Protein AF-F2JGK6-F1 (afdb_monomer_lite)

Foldseek 3Di:
DDDPPPDFDWDWDWADFPPWWIWIWGFGPLQPLAPPVLQWHKFAFPDPVCGIDTHGQQFQAADWHQLLSLLLLLLQLLQQVLCVPPVDGDQSPLSSVQSPDPDHDLVSSVVSSPAEREDPAQEEFEAEFARRLQNRLSNQLRYDQSYKYAYWDLDDDPPFDFLAWAADPDDPGGTTGFAAPDNLVLQRALEYEYEDAEAALCVRVLRVCVRSCVRHVHQEYEYTHAYYAHDPVSVVVQVVSCVVSVHYYYYTHSIYTHIDDMGTDDDDPVFFDDADEDDFPDPPPDDDDPPQDWPADFDPDPDQKTFGTWDDDPQFIETEIEGADQQKDWDWDQDPVRDTDIDIFRRQSNRHMDGSVNVVVRLVSLLVQLLVVLVVDPDLQEEEEEEGRRRNSSSSSQSNNDHNYIYHYKHQGRTTAGPDPSHRFHHWYWYADQVGSVGIIIHTDLAAPNGQAYEYEDQADGDPSVVVSVRNVSSVRNNRYYYYYHHRDNPPDDDD

Radius of gyration: 23.1 Å; chains: 1; bounding box: 74×52×62 Å

Organism: Cellulosilyticum lentocellum (strain ATCC 49066 / DSM 5427 / NCIMB 11756 / RHM5) (NCBI:txid642492)

Sequence (496 aa):
MKMKTTQPCSKQVIFKALDCLEIHIDLQETSEAIPLNHLFEVGVRKNKKRIFLFVSKVLGKHLAVNPYMTRLGGTLLAEVYYKKQVGKVLQEDELLELFNKKELPKEACEKVLEVTYPLEQETLFIGFAETATGLGHSMFSAFDDKATFIHTTREPIISEVPTFTFQEEHSHATGHECYTKDPLFFKRFSHIVLVDDEITTGNTALNLIEALHEKSGAKAYSVVALLDWRNEEQKEKAKLLAGKLGVTIEFISVIQGTIAPIILKSLSEESMETKEMLKYPEIVEEENTNVLQEEVVVTKTPKSVQLISYYNGRYGRYETLKVGLDHMTEKVIKGGDQREQVVGYMSANGRFGLTANENKTFEKRLLQLGQVLSGYRTSTKTLCIGTEEFIYVPAMMACAMGEGVYYQSTTRSPIMTAKRPDYPLHTALAYKRPEDETVINYIYNIQEGNYEEAFWFIERDVRPEFKQMMAEVFSEKGIRKIYFVCCDGKLEEIYE

pLDDT: mean 84.38, std 16.73, range [25.7, 98.75]

Secondary structure (DSSP, 8-state):
---------PEEEEEEETTTEEEEEEE-GGGTTS-HHHHEEEEEBS-SSS-EEEEESSS-SSS-B-THHHHHHHHHHHHHHHHHHHS--SSHHHHHHHHH-SS--HHHHHHHHTPPBP-SS-EE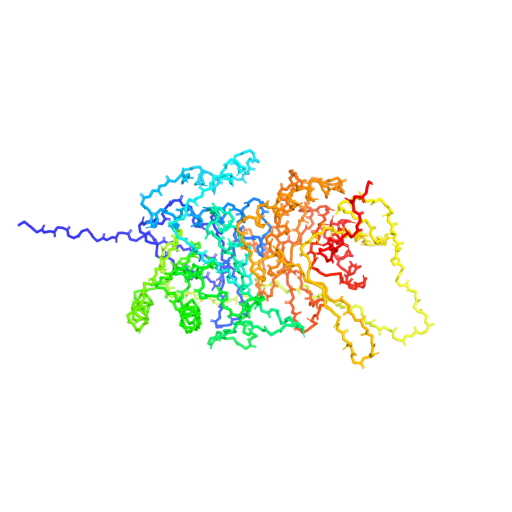EEEPTTTHHHHHHHHHHTB-TTEEEEE-BSS--TT---SEEE--TT-SSPPEEE--S-TTGGGG-SEEEEEEEEESSSHHHHHHHHHHHHHH--SEEEEEEEEE---HHHHHHHHHHHHHHTSEEEEEEEEEEEEPPPEEPPPPGGG-PPPEEPPPPP----S-------EE----S--SEEEEEEEE-SS-EEEEEEEE-S-EEEEEEE-TTS-EEEEEEETTSSTT-EEHHHHHHHHHHHHHHHHHHHTT---SSEEEEEETTB-HHHHHHHHTT-TTEEEEEEB---B---S-TTSS---EEEEEETTEEEEEEEEE---TTT-SEEEEEESS---HHHHHHHHHHHHHTT--EEEEEEEEE-------

Structure (mmCIF, N/CA/C/O backbone):
data_AF-F2JGK6-F1
#
_entry.id   AF-F2JGK6-F1
#
loop_
_atom_site.group_PDB
_atom_site.id
_atom_site.type_symbol
_atom_site.label_atom_id
_atom_site.label_alt_id
_atom_site.label_comp_id
_atom_site.label_asym_id
_atom_site.label_entity_id
_atom_site.label_seq_id
_atom_site.pdbx_PDB_ins_code
_atom_site.Cartn_x
_atom_site.Cartn_y
_atom_site.Cartn_z
_atom_site.occupancy
_atom_site.B_iso_or_equiv
_atom_site.auth_seq_id
_atom_site.auth_comp_id
_atom_site.auth_asym_id
_atom_site.auth_atom_id
_atom_site.pdbx_PDB_model_num
ATOM 1 N N . MET A 1 1 ? -33.078 -23.972 35.444 1.00 34.62 1 MET A N 1
ATOM 2 C CA . MET A 1 1 ? -32.706 -24.339 34.061 1.00 34.62 1 MET A CA 1
ATOM 3 C C . MET A 1 1 ? -31.320 -23.751 33.820 1.00 34.62 1 MET A C 1
ATOM 5 O O . MET A 1 1 ? -31.188 -22.537 33.855 1.00 34.62 1 MET A O 1
ATOM 9 N N . LYS A 1 2 ? -30.266 -24.581 33.795 1.00 25.92 2 LYS A N 1
ATOM 10 C CA . LYS A 1 2 ? -28.875 -24.106 33.692 1.00 25.92 2 LYS A CA 1
ATOM 11 C C . LYS A 1 2 ? -28.669 -23.453 32.323 1.00 25.92 2 LYS A C 1
ATOM 13 O O . LYS A 1 2 ? -28.923 -24.101 31.310 1.00 25.92 2 LYS A O 1
ATOM 18 N N . MET A 1 3 ? -28.220 -22.197 32.318 1.00 26.45 3 MET A N 1
ATOM 19 C CA . MET A 1 3 ? -27.689 -21.533 31.130 1.00 26.45 3 MET A CA 1
ATOM 20 C C . MET A 1 3 ? -26.548 -22.393 30.581 1.00 26.45 3 MET A C 1
ATOM 22 O O . MET A 1 3 ? -25.553 -22.617 31.269 1.00 26.45 3 MET A O 1
ATOM 26 N N . LYS A 1 4 ? -26.722 -22.925 29.370 1.00 25.70 4 LYS A N 1
ATOM 27 C CA . LYS A 1 4 ? -25.608 -23.444 28.581 1.00 25.70 4 LYS A CA 1
ATOM 28 C C . LYS A 1 4 ? -24.842 -22.224 28.084 1.00 25.70 4 LYS A C 1
ATOM 30 O O . LYS A 1 4 ? -25.248 -21.601 27.112 1.00 25.70 4 LYS A O 1
ATOM 35 N N . THR A 1 5 ? -23.775 -21.864 28.783 1.00 29.78 5 THR A N 1
ATOM 36 C CA . THR A 1 5 ? -22.690 -21.074 28.209 1.00 29.78 5 THR A CA 1
ATOM 37 C C . THR A 1 5 ? -22.108 -21.895 27.064 1.00 29.78 5 THR A C 1
ATOM 39 O O . THR A 1 5 ? -21.420 -22.890 27.283 1.00 29.78 5 THR A O 1
ATOM 42 N N . THR A 1 6 ? -22.465 -21.541 25.833 1.00 30.20 6 THR A N 1
ATOM 43 C CA . THR A 1 6 ? -21.766 -21.999 24.635 1.00 30.20 6 THR A CA 1
ATOM 44 C C . THR A 1 6 ? -20.357 -21.427 24.695 1.00 30.20 6 THR A C 1
ATOM 46 O O . THR A 1 6 ? -20.159 -20.218 24.623 1.00 30.20 6 THR A O 1
ATOM 49 N N . GLN A 1 7 ? -19.391 -22.303 24.937 1.00 33.09 7 GLN A N 1
ATOM 50 C CA . GLN A 1 7 ? -17.970 -22.008 24.839 1.00 33.09 7 GLN A CA 1
ATOM 51 C C . GLN A 1 7 ? -17.682 -21.683 23.358 1.00 33.09 7 GLN A C 1
ATOM 53 O O . GLN A 1 7 ? -18.049 -22.510 22.520 1.00 33.09 7 GLN A O 1
ATOM 58 N N . PRO A 1 8 ? -17.120 -20.511 23.010 1.00 38.66 8 PRO A N 1
ATOM 59 C CA . PRO A 1 8 ? -16.835 -20.189 21.615 1.00 38.66 8 PRO A CA 1
ATOM 60 C C . PRO A 1 8 ? -15.765 -21.153 21.093 1.00 38.66 8 PRO A C 1
ATOM 62 O O . PRO A 1 8 ? -14.761 -21.406 21.766 1.00 38.66 8 PRO A O 1
ATOM 65 N N . CYS A 1 9 ? -16.012 -21.757 19.936 1.00 42.03 9 CYS A N 1
ATOM 66 C CA . CYS A 1 9 ? -15.130 -22.756 19.344 1.00 42.03 9 CYS A CA 1
ATOM 67 C C . CYS A 1 9 ? -14.141 -22.029 18.425 1.00 42.03 9 CYS A C 1
ATOM 69 O O . CYS A 1 9 ? -14.433 -21.767 17.264 1.00 42.03 9 CYS A O 1
ATOM 71 N N . SER A 1 10 ? -12.973 -21.661 18.955 1.00 59.22 10 SER A N 1
ATOM 72 C CA . SER A 1 10 ? -11.886 -21.068 18.168 1.00 59.22 10 SER A CA 1
ATOM 73 C C . SER A 1 10 ? -11.360 -22.064 17.130 1.00 59.22 10 SER A C 1
ATOM 75 O O . SER A 1 10 ? -11.010 -23.197 17.478 1.00 59.22 10 SER A O 1
ATOM 77 N N . LYS A 1 11 ? -11.248 -21.642 15.867 1.00 78.94 11 LYS A N 1
ATOM 78 C CA . LYS A 1 11 ? -10.609 -22.434 14.807 1.00 78.94 11 LYS A CA 1
ATOM 79 C C . LYS A 1 11 ? -9.111 -22.156 14.801 1.00 78.94 11 LYS A C 1
ATOM 81 O O . LYS A 1 11 ? -8.693 -21.029 14.550 1.00 78.94 11 LYS A O 1
ATOM 86 N N . GLN A 1 12 ? -8.308 -23.182 15.055 1.00 85.12 12 GLN A N 1
ATOM 87 C CA . GLN A 1 12 ? -6.854 -23.069 15.000 1.00 85.12 12 GLN A CA 1
ATOM 88 C C . GLN A 1 12 ? -6.345 -23.287 13.570 1.00 85.12 12 GLN A C 1
ATOM 90 O O . GLN A 1 12 ? -6.691 -24.273 12.916 1.00 85.12 12 GLN A O 1
ATOM 95 N N . VAL A 1 13 ? -5.499 -22.376 13.093 1.00 87.56 13 VAL A N 1
ATOM 96 C CA . VAL A 1 13 ? -4.784 -22.457 11.815 1.00 87.56 13 VAL A CA 1
ATOM 97 C C . VAL A 1 13 ? -3.289 -22.536 12.093 1.00 87.56 13 VAL A C 1
ATOM 99 O O . VAL A 1 13 ? -2.760 -21.782 12.906 1.00 87.56 13 VAL A O 1
ATOM 102 N N . ILE A 1 14 ? -2.597 -23.449 11.413 1.00 88.12 14 ILE A N 1
ATOM 103 C CA . ILE A 1 14 ? -1.160 -23.665 11.590 1.00 88.12 14 ILE A CA 1
ATOM 104 C C . ILE A 1 14 ? -0.441 -23.282 10.301 1.00 88.12 14 ILE A C 1
ATOM 106 O O . ILE A 1 14 ? -0.678 -23.888 9.256 1.00 88.12 14 ILE A O 1
ATOM 110 N N . PHE A 1 15 ? 0.477 -22.323 10.392 1.00 87.69 15 PHE A N 1
ATOM 111 C CA . PHE A 1 15 ? 1.424 -22.014 9.326 1.00 87.69 15 PHE A CA 1
ATOM 112 C C . PHE A 1 15 ? 2.763 -22.664 9.618 1.00 87.69 15 PHE A C 1
ATOM 114 O O . PHE A 1 15 ? 3.299 -22.556 10.721 1.00 87.69 15 PHE A O 1
ATOM 121 N N . LYS A 1 16 ? 3.324 -23.303 8.599 1.00 87.06 16 LYS A N 1
ATOM 122 C CA . LYS A 1 16 ? 4.693 -23.808 8.611 1.00 87.06 16 LYS A CA 1
ATOM 123 C C . LYS A 1 16 ? 5.469 -23.035 7.565 1.00 87.06 16 LYS A C 1
ATOM 125 O O . LYS A 1 16 ? 4.999 -22.890 6.443 1.00 87.06 16 LYS A O 1
ATOM 130 N N . ALA A 1 17 ? 6.628 -22.525 7.946 1.00 84.81 17 ALA A N 1
ATOM 131 C CA . ALA A 1 17 ? 7.507 -21.814 7.038 1.00 84.81 17 ALA A CA 1
ATOM 132 C C . ALA A 1 17 ? 8.906 -22.391 7.185 1.00 84.81 17 ALA A C 1
ATOM 134 O O . ALA A 1 17 ? 9.527 -22.296 8.248 1.00 84.81 17 ALA A O 1
ATOM 135 N N . LEU A 1 18 ? 9.381 -23.008 6.101 1.00 82.94 18 LEU A N 1
ATOM 136 C CA . LEU A 1 18 ? 10.575 -23.851 6.128 1.00 82.94 18 LEU A CA 1
ATOM 137 C C . LEU A 1 18 ? 10.433 -24.972 7.182 1.00 82.94 18 LEU A C 1
ATOM 139 O O . LEU A 1 18 ? 9.367 -25.190 7.761 1.00 82.94 18 LEU A O 1
ATOM 143 N N . ASP A 1 19 ? 11.516 -25.694 7.459 1.00 81.69 19 ASP A N 1
ATOM 144 C CA . ASP A 1 19 ? 11.499 -26.775 8.456 1.00 81.69 19 ASP A CA 1
ATOM 145 C C . ASP A 1 19 ? 11.713 -26.258 9.896 1.00 81.69 19 ASP A C 1
ATOM 147 O O . ASP A 1 19 ? 11.764 -27.036 10.851 1.00 81.69 19 ASP A O 1
ATOM 151 N N . CYS A 1 20 ? 11.820 -24.935 10.072 1.00 81.06 20 CYS A N 1
ATOM 152 C CA . CYS A 1 20 ? 12.254 -24.304 11.317 1.00 81.06 20 CYS A CA 1
ATOM 153 C C . CYS A 1 20 ? 11.190 -23.497 12.062 1.00 81.06 20 CYS A C 1
ATOM 155 O O . CYS A 1 20 ? 11.401 -23.197 13.236 1.00 81.06 20 CYS A O 1
ATOM 157 N N . LEU A 1 21 ? 10.098 -23.097 11.406 1.00 87.12 21 LEU A N 1
ATOM 158 C CA . LEU A 1 21 ? 9.116 -22.180 11.978 1.00 87.12 21 LEU A CA 1
ATOM 159 C C . LEU A 1 21 ? 7.707 -22.754 11.865 1.00 87.12 21 LEU A C 1
ATOM 161 O O . LEU A 1 21 ? 7.243 -23.096 10.779 1.00 87.12 21 LEU A O 1
ATOM 165 N N . GLU A 1 22 ? 7.016 -22.802 12.998 1.00 89.94 22 GLU A N 1
ATOM 166 C CA . GLU A 1 22 ? 5.612 -23.177 13.076 1.00 89.94 22 GLU A CA 1
ATOM 167 C C . GLU A 1 22 ? 4.860 -22.142 13.927 1.00 89.94 22 GLU A C 1
ATOM 169 O O . GLU A 1 22 ? 5.243 -21.852 15.064 1.00 89.94 22 GLU A O 1
ATOM 174 N N . ILE A 1 23 ? 3.818 -21.546 13.341 1.00 89.62 23 ILE A N 1
ATOM 175 C CA . ILE A 1 23 ? 2.986 -20.501 13.947 1.00 89.62 23 ILE A CA 1
ATOM 176 C C . ILE A 1 23 ? 1.565 -21.027 14.060 1.00 89.62 23 ILE A C 1
ATOM 178 O O . ILE A 1 23 ? 0.981 -21.473 13.073 1.00 89.62 23 ILE A O 1
ATOM 182 N N . HIS A 1 24 ? 1.016 -20.952 15.265 1.00 90.69 24 HIS A N 1
ATOM 183 C CA . HIS A 1 24 ? -0.350 -21.355 15.570 1.00 90.69 24 HIS A CA 1
ATOM 184 C C . HIS A 1 24 ? -1.180 -20.092 15.773 1.00 90.69 24 HIS A C 1
ATOM 186 O O . HIS A 1 24 ? -0.811 -19.228 16.570 1.00 90.69 24 HIS A O 1
ATOM 192 N N . ILE A 1 25 ? -2.266 -19.970 15.019 1.00 89.94 25 ILE A N 1
ATOM 193 C CA . ILE A 1 25 ? -3.176 -18.828 15.054 1.00 89.94 25 ILE A CA 1
ATOM 194 C C . ILE A 1 25 ? -4.550 -19.336 15.456 1.00 89.94 25 ILE A C 1
ATOM 196 O O . ILE A 1 25 ? -5.161 -20.119 14.730 1.00 89.94 25 ILE A O 1
ATOM 200 N N . ASP A 1 26 ? -5.044 -18.861 16.590 1.00 90.31 26 ASP A N 1
ATOM 201 C CA . ASP A 1 26 ? -6.400 -19.139 17.044 1.00 90.31 26 ASP A CA 1
ATOM 202 C C . ASP A 1 26 ? -7.316 -18.025 16.526 1.00 90.31 26 ASP A C 1
ATOM 204 O O . ASP A 1 26 ? -7.243 -16.880 16.978 1.00 90.31 26 ASP A O 1
ATOM 208 N N . LEU A 1 27 ? -8.141 -18.341 15.526 1.00 89.12 27 LEU A N 1
ATOM 209 C CA . LEU A 1 27 ? -9.053 -17.385 14.903 1.00 89.12 27 LEU A CA 1
ATOM 210 C C . LEU A 1 27 ? -10.311 -17.175 15.749 1.00 89.12 27 LEU A C 1
ATOM 212 O O . LEU A 1 27 ? -10.853 -18.115 16.339 1.00 89.12 27 LEU A O 1
ATOM 216 N N . GLN A 1 28 ? -10.805 -15.937 15.750 1.00 84.88 28 GLN A N 1
ATOM 217 C CA . GLN A 1 28 ? -12.124 -15.602 16.285 1.00 84.88 28 GLN A CA 1
ATOM 218 C C . GLN A 1 28 ? -13.233 -16.019 15.305 1.00 84.88 28 GLN A C 1
ATOM 220 O O . GLN A 1 28 ? -13.030 -16.012 14.093 1.00 84.88 28 GLN A O 1
ATOM 225 N N . GLU A 1 29 ? -14.418 -16.363 15.824 1.00 62.53 29 GLU A N 1
ATOM 226 C CA . GLU A 1 29 ? -15.550 -16.892 15.033 1.00 62.53 29 GLU A CA 1
ATOM 227 C C . GLU A 1 29 ? -16.014 -15.947 13.907 1.00 62.53 29 GLU A C 1
ATOM 229 O O . GLU A 1 29 ? -16.566 -16.394 12.908 1.00 62.53 29 GLU A O 1
ATOM 234 N N . THR A 1 30 ? -15.753 -14.644 14.024 1.00 61.19 30 THR A N 1
ATOM 235 C CA . THR A 1 30 ? -16.115 -13.629 13.023 1.00 61.19 30 THR A CA 1
ATOM 236 C C . THR A 1 30 ? -15.192 -13.592 11.796 1.00 61.19 30 THR A C 1
ATOM 238 O O . THR A 1 30 ? -15.451 -12.820 10.879 1.00 61.19 30 THR A O 1
ATOM 241 N N . SER A 1 31 ? -14.124 -14.398 11.760 1.00 61.94 31 SER A N 1
ATOM 242 C CA . SER A 1 31 ? -13.012 -14.272 10.800 1.00 61.94 31 SER A CA 1
ATOM 243 C C . SER A 1 31 ? -13.113 -15.140 9.530 1.00 61.94 31 SER A C 1
ATOM 245 O O . SER A 1 31 ? -12.146 -15.216 8.776 1.00 61.94 31 SER A O 1
ATOM 247 N N . GLU A 1 32 ? -14.228 -15.832 9.267 1.00 59.59 32 GLU A N 1
ATOM 248 C CA . GLU A 1 32 ? -14.294 -16.860 8.203 1.00 59.59 32 GLU A CA 1
ATOM 249 C C . GLU A 1 32 ? -14.659 -16.364 6.788 1.00 59.59 32 GLU A C 1
ATOM 251 O O . GLU A 1 32 ? -14.797 -17.181 5.880 1.00 59.59 32 GLU A O 1
ATOM 256 N N . ALA A 1 33 ? -14.782 -15.055 6.548 1.00 71.69 33 ALA A N 1
ATOM 257 C CA . ALA A 1 33 ? -15.228 -14.549 5.244 1.00 71.69 33 ALA A CA 1
ATOM 258 C C . ALA A 1 33 ? -14.176 -14.708 4.119 1.00 71.69 33 ALA A C 1
ATOM 260 O O . ALA A 1 33 ? -14.532 -14.949 2.965 1.00 71.69 33 ALA A O 1
ATOM 261 N N . ILE A 1 34 ? -12.879 -14.622 4.448 1.00 83.12 34 ILE A N 1
ATOM 262 C CA . ILE A 1 34 ? -11.764 -14.761 3.495 1.00 83.12 34 ILE A CA 1
ATOM 263 C C . ILE A 1 34 ? -10.755 -15.777 4.044 1.00 83.12 34 ILE A C 1
ATOM 265 O O . ILE A 1 34 ? -10.281 -15.608 5.172 1.00 83.12 34 ILE A O 1
ATOM 269 N N . PRO A 1 35 ? -10.373 -16.815 3.275 1.00 85.69 35 PRO A N 1
ATOM 270 C CA . PRO A 1 35 ? -9.310 -17.723 3.679 1.00 85.69 35 PRO A CA 1
ATOM 271 C C . PRO A 1 35 ? -8.013 -16.969 3.969 1.00 85.69 35 PRO A C 1
ATOM 273 O O . PRO A 1 35 ? -7.541 -16.156 3.178 1.00 85.69 35 PRO A O 1
ATOM 276 N N . LEU A 1 36 ? -7.397 -17.271 5.107 1.00 87.75 36 LEU A N 1
ATOM 277 C CA . LEU A 1 36 ? -6.232 -16.544 5.605 1.00 87.75 36 LEU A CA 1
ATOM 278 C C . LEU A 1 36 ? -5.052 -16.529 4.615 1.00 87.75 36 LEU A C 1
ATOM 280 O O . LEU A 1 36 ? -4.388 -15.511 4.419 1.00 87.75 36 LEU A O 1
ATOM 284 N N . ASN A 1 37 ? -4.861 -17.652 3.921 1.00 87.25 37 ASN A N 1
ATOM 285 C CA . ASN A 1 37 ? -3.851 -17.839 2.884 1.00 87.25 37 ASN A CA 1
ATOM 286 C C . ASN A 1 37 ? -4.129 -17.051 1.589 1.00 87.25 37 ASN A C 1
ATOM 288 O O . ASN A 1 37 ? -3.274 -17.040 0.704 1.00 87.25 37 ASN A O 1
ATOM 292 N N . HIS A 1 38 ? -5.294 -16.413 1.438 1.00 89.69 38 HIS A N 1
ATOM 293 C CA . HIS A 1 38 ? -5.561 -15.471 0.345 1.00 89.69 38 HIS A CA 1
ATOM 294 C C . HIS A 1 38 ? -5.035 -14.068 0.671 1.00 89.69 38 HIS A C 1
ATOM 296 O O . HIS A 1 38 ? -4.681 -13.328 -0.242 1.00 89.69 38 HIS A O 1
ATOM 302 N N . LEU A 1 39 ? -4.926 -13.710 1.956 1.00 90.94 39 LEU A N 1
ATOM 303 C CA . LEU A 1 39 ? -4.412 -12.405 2.382 1.00 90.94 39 LEU A CA 1
ATOM 304 C C . LEU A 1 39 ? -2.899 -12.418 2.608 1.00 90.94 39 LEU A C 1
ATOM 306 O O . LEU A 1 39 ? -2.227 -11.424 2.318 1.00 90.94 39 LEU A O 1
ATOM 310 N N . PHE A 1 40 ? -2.344 -13.528 3.102 1.00 92.19 40 PHE A N 1
ATOM 311 C CA . PHE A 1 40 ? -0.914 -13.620 3.385 1.00 92.19 40 PHE A CA 1
ATOM 312 C C . PHE A 1 40 ? -0.341 -15.035 3.323 1.00 92.19 40 PHE A C 1
ATOM 314 O O . PHE A 1 40 ? -1.051 -16.034 3.340 1.00 92.19 40 PHE A O 1
ATOM 321 N N . GLU A 1 41 ? 0.986 -15.086 3.318 1.00 92.50 41 GLU A N 1
ATOM 322 C CA . GLU A 1 41 ? 1.810 -16.253 3.639 1.00 92.50 41 GLU A CA 1
ATOM 323 C C . GLU A 1 41 ? 2.752 -15.916 4.802 1.00 92.50 41 GLU A C 1
ATOM 325 O O . GLU A 1 41 ? 2.798 -14.774 5.263 1.00 92.50 41 GLU A O 1
ATOM 330 N N . VAL A 1 42 ? 3.536 -16.881 5.283 1.00 92.06 42 VAL A N 1
ATOM 331 C CA . VAL A 1 42 ? 4.531 -16.648 6.344 1.00 92.06 42 VAL A CA 1
ATOM 332 C C . VAL A 1 42 ? 5.947 -16.715 5.778 1.00 92.06 42 VAL A C 1
ATOM 334 O O . VAL A 1 42 ? 6.319 -17.666 5.095 1.00 92.06 42 VAL A O 1
ATOM 337 N N . GLY A 1 43 ? 6.753 -15.700 6.092 1.00 90.50 43 GLY A N 1
ATOM 338 C CA . GLY A 1 43 ? 8.170 -15.622 5.735 1.00 90.50 43 GLY A CA 1
ATOM 339 C C . GLY A 1 43 ? 9.071 -15.637 6.968 1.00 90.50 43 GLY A C 1
ATOM 340 O O . GLY A 1 43 ? 8.713 -15.094 8.015 1.00 90.50 43 GLY A O 1
ATOM 341 N N . VAL A 1 44 ? 10.267 -16.215 6.841 1.00 88.31 44 VAL A N 1
ATOM 342 C CA . VAL A 1 44 ? 11.268 -16.272 7.920 1.00 88.31 44 VAL A CA 1
ATOM 343 C C . VAL A 1 44 ? 12.267 -15.123 7.772 1.00 88.31 44 VAL A C 1
ATOM 345 O O . VAL A 1 44 ? 12.850 -14.914 6.709 1.00 88.31 44 VAL A O 1
ATOM 348 N N . ARG A 1 45 ? 12.491 -14.359 8.844 1.00 83.62 45 ARG A N 1
ATOM 349 C CA . ARG A 1 45 ? 13.480 -13.271 8.888 1.00 83.62 45 ARG A CA 1
ATOM 350 C C . ARG A 1 45 ? 14.820 -13.782 9.389 1.00 83.62 45 ARG A C 1
ATOM 352 O O . ARG A 1 45 ? 14.895 -14.564 10.334 1.00 83.62 45 ARG A O 1
ATOM 359 N N . LYS A 1 46 ? 15.902 -13.183 8.888 1.00 73.12 46 LYS A N 1
ATOM 360 C CA . LYS A 1 46 ? 17.246 -13.354 9.464 1.00 73.12 46 LYS A CA 1
ATOM 361 C C . LYS A 1 46 ? 17.437 -12.469 10.709 1.00 73.12 46 LYS A C 1
ATOM 363 O O . LYS A 1 46 ? 18.347 -11.649 10.773 1.00 73.12 46 LYS A O 1
ATOM 368 N N . ASN A 1 47 ? 16.540 -12.587 11.690 1.00 73.19 47 ASN A N 1
ATOM 369 C CA . ASN A 1 47 ? 16.574 -11.821 12.937 1.00 73.19 47 ASN A CA 1
ATOM 370 C C . ASN A 1 47 ? 16.060 -12.674 14.106 1.00 73.19 47 ASN A C 1
ATOM 372 O O . ASN A 1 47 ? 14.905 -13.086 14.119 1.00 73.19 47 ASN A O 1
ATOM 376 N N . LYS A 1 48 ? 16.900 -12.890 15.126 1.00 66.94 48 LYS A N 1
ATOM 377 C CA . LYS A 1 48 ? 16.553 -13.739 16.280 1.00 66.94 48 LYS A CA 1
ATOM 378 C C . LYS A 1 48 ? 15.434 -13.169 17.167 1.00 66.94 48 LYS A C 1
ATOM 380 O O . LYS A 1 48 ? 14.789 -13.935 17.866 1.00 66.94 48 LYS A O 1
ATOM 385 N N . LYS A 1 49 ? 15.209 -11.847 17.163 1.00 70.25 49 LYS A N 1
ATOM 386 C CA . LYS A 1 49 ? 14.168 -11.174 17.968 1.00 70.25 49 LYS A CA 1
ATOM 387 C C . LYS A 1 49 ? 12.822 -11.076 17.246 1.00 70.25 49 LYS A C 1
ATOM 389 O O . LYS A 1 49 ? 11.786 -11.059 17.895 1.00 70.25 49 LYS A O 1
ATOM 394 N N . ARG A 1 50 ? 12.833 -10.988 15.913 1.00 76.19 50 ARG A N 1
ATOM 395 C CA . ARG A 1 50 ? 11.633 -10.974 15.061 1.00 76.19 50 ARG A CA 1
ATOM 396 C C . ARG A 1 50 ? 11.833 -12.002 13.956 1.00 76.19 50 ARG A C 1
ATOM 398 O O . ARG A 1 50 ? 12.273 -11.632 12.875 1.00 76.19 50 ARG A O 1
ATOM 405 N N . ILE A 1 51 ? 11.594 -13.276 14.263 1.00 82.94 51 ILE A N 1
ATOM 406 C CA . ILE A 1 51 ? 11.966 -14.414 13.403 1.00 82.94 51 ILE A CA 1
ATOM 407 C C . ILE A 1 51 ? 11.037 -14.633 12.207 1.00 82.94 51 ILE A C 1
ATOM 409 O O . ILE A 1 51 ? 11.409 -15.319 11.261 1.00 82.94 51 ILE A O 1
ATOM 413 N N . PHE A 1 52 ? 9.856 -14.022 12.205 1.00 88.81 52 PHE A N 1
ATOM 414 C CA . PHE A 1 52 ? 8.883 -14.173 11.130 1.00 88.81 52 PHE A CA 1
ATOM 415 C C . PHE A 1 52 ? 8.275 -12.834 10.716 1.00 88.81 52 PHE A C 1
ATOM 417 O O . PHE A 1 52 ? 8.460 -11.812 11.386 1.00 88.81 52 PHE A O 1
ATOM 424 N N . LEU A 1 53 ? 7.575 -12.856 9.588 1.00 90.75 53 LEU A N 1
ATOM 425 C CA . LEU A 1 53 ? 6.603 -11.846 9.186 1.00 90.75 53 LEU A CA 1
ATOM 426 C C . LEU A 1 53 ? 5.490 -12.476 8.352 1.00 90.75 53 LEU A C 1
ATOM 428 O O . LEU A 1 53 ? 5.675 -13.563 7.796 1.00 90.75 53 LEU A O 1
ATOM 432 N N . PHE A 1 54 ? 4.400 -11.736 8.179 1.00 92.19 54 PHE A N 1
ATOM 433 C CA . PHE A 1 54 ? 3.408 -12.040 7.159 1.00 92.19 54 PHE A CA 1
ATOM 434 C C . PHE A 1 54 ? 3.798 -11.425 5.813 1.00 92.19 54 PHE A C 1
ATOM 436 O O . PHE A 1 54 ? 4.064 -10.231 5.679 1.00 92.19 54 PHE A O 1
ATOM 443 N N . VAL A 1 55 ? 3.861 -12.273 4.796 1.00 94.19 55 VAL A N 1
ATOM 444 C CA . VAL A 1 55 ? 4.108 -11.908 3.407 1.00 94.19 55 VAL A CA 1
ATOM 445 C C . VAL A 1 55 ? 2.748 -11.639 2.768 1.00 94.19 55 VAL A C 1
ATOM 447 O O . VAL A 1 55 ? 2.049 -12.570 2.378 1.00 94.19 55 VAL A O 1
ATOM 450 N N . SER A 1 56 ? 2.348 -10.368 2.709 1.00 94.38 56 SER A N 1
ATOM 451 C CA . SER A 1 56 ? 1.053 -9.973 2.142 1.00 94.38 56 SER A CA 1
ATOM 452 C C . SER A 1 56 ? 0.913 -10.370 0.666 1.00 94.38 56 SER A C 1
ATOM 454 O O . SER A 1 56 ? 1.802 -10.098 -0.144 1.00 94.38 56 SER A O 1
ATOM 456 N N . LYS A 1 57 ? -0.244 -10.946 0.325 1.00 94.25 57 LYS A N 1
ATOM 457 C CA . LYS A 1 57 ? -0.726 -11.211 -1.042 1.00 94.25 57 LYS A CA 1
ATOM 458 C C . LYS A 1 57 ? -1.639 -10.104 -1.581 1.00 94.25 57 LYS A C 1
ATOM 460 O O . LYS A 1 57 ? -2.193 -10.234 -2.666 1.00 94.25 57 LYS A O 1
ATOM 465 N N . VAL A 1 58 ? -1.796 -9.021 -0.824 1.00 94.75 58 VAL A N 1
ATOM 466 C CA . VAL A 1 58 ? -2.681 -7.899 -1.161 1.00 94.75 58 VAL A CA 1
ATOM 467 C C . VAL A 1 58 ? -1.878 -6.691 -1.626 1.00 94.75 58 VAL A C 1
ATOM 469 O O . VAL A 1 58 ? -2.209 -6.074 -2.627 1.00 94.75 58 VAL A O 1
ATOM 472 N N . LEU A 1 59 ? -0.799 -6.365 -0.914 1.00 92.81 59 LEU A N 1
ATOM 473 C CA . LEU A 1 59 ? -0.151 -5.052 -1.016 1.00 92.81 59 LEU A CA 1
ATOM 474 C C . LEU A 1 59 ? 0.861 -4.910 -2.146 1.00 92.81 59 LEU A C 1
ATOM 476 O O . LEU A 1 59 ? 1.273 -3.798 -2.464 1.00 92.81 59 LEU A O 1
ATOM 480 N N . GLY A 1 60 ? 1.348 -6.029 -2.676 1.00 92.50 60 GLY A N 1
ATOM 481 C CA . GLY A 1 60 ? 2.476 -6.015 -3.598 1.00 92.50 60 GLY A CA 1
ATOM 482 C C . GLY A 1 60 ? 3.830 -5.753 -2.929 1.00 92.50 60 GLY A C 1
ATOM 483 O O . GLY A 1 60 ? 4.797 -5.495 -3.614 1.00 92.50 60 GLY A O 1
ATOM 484 N N . LYS A 1 61 ? 3.983 -5.790 -1.600 1.00 91.81 61 LYS A N 1
ATOM 485 C CA . LYS A 1 61 ? 5.270 -5.404 -0.973 1.00 91.81 61 LYS A CA 1
ATOM 486 C C . LYS A 1 61 ? 6.422 -6.398 -1.193 1.00 91.81 61 LYS A C 1
ATOM 488 O O . LYS A 1 61 ? 7.579 -6.014 -1.301 1.00 91.81 61 LYS A O 1
ATOM 493 N N . HIS A 1 62 ? 6.120 -7.690 -1.128 1.00 93.19 62 HIS A N 1
ATOM 494 C CA . HIS A 1 62 ? 7.123 -8.764 -1.185 1.00 93.19 62 HIS A CA 1
ATOM 495 C C . HIS A 1 62 ? 6.872 -9.730 -2.340 1.00 93.19 62 HIS A C 1
ATOM 497 O O . HIS A 1 62 ? 7.783 -10.428 -2.769 1.00 93.19 62 HIS A O 1
ATOM 503 N N . LEU A 1 63 ? 5.620 -9.810 -2.783 1.00 94.88 63 LEU A N 1
ATOM 504 C CA . LEU A 1 63 ? 5.161 -10.666 -3.857 1.00 94.88 63 LEU A CA 1
ATOM 505 C C . LEU A 1 63 ? 4.535 -9.783 -4.917 1.00 94.88 63 LEU A C 1
ATOM 507 O O . LEU A 1 63 ? 3.817 -8.842 -4.583 1.00 94.88 63 LEU A O 1
ATOM 511 N N . ALA A 1 64 ? 4.753 -10.145 -6.170 1.00 96.00 64 ALA A N 1
ATOM 512 C CA . ALA A 1 64 ? 4.014 -9.585 -7.276 1.00 96.00 64 ALA A CA 1
ATOM 513 C C . ALA A 1 64 ? 2.548 -10.022 -7.192 1.00 96.00 64 ALA A C 1
ATOM 515 O O . ALA A 1 64 ? 2.243 -11.212 -7.088 1.00 96.00 64 ALA A O 1
ATOM 516 N N . VAL A 1 65 ? 1.647 -9.047 -7.218 1.00 95.56 65 VAL A N 1
ATOM 517 C CA . VAL A 1 65 ? 0.196 -9.242 -7.148 1.00 95.56 65 VAL A CA 1
ATOM 518 C C . VAL A 1 65 ? -0.462 -8.660 -8.390 1.00 95.56 65 VAL A C 1
ATOM 520 O O . VAL A 1 65 ? 0.142 -7.868 -9.114 1.00 95.56 65 VAL A O 1
ATOM 523 N N . ASN A 1 66 ? -1.715 -9.030 -8.647 1.00 96.25 66 ASN A N 1
ATOM 524 C CA . ASN A 1 66 ? -2.510 -8.294 -9.622 1.00 96.25 66 ASN A CA 1
ATOM 525 C C . ASN A 1 66 ? -2.650 -6.825 -9.145 1.00 96.25 66 ASN A C 1
ATOM 527 O O . ASN A 1 66 ? -2.973 -6.624 -7.972 1.00 96.25 66 ASN A O 1
ATOM 531 N N . PRO A 1 67 ? -2.434 -5.808 -10.002 1.00 95.81 67 PRO A N 1
ATOM 532 C CA . PRO A 1 67 ? -2.464 -4.395 -9.611 1.00 95.81 67 PRO A CA 1
ATOM 533 C C . PRO A 1 67 ? -3.743 -3.943 -8.891 1.00 95.81 67 PRO A C 1
ATOM 535 O O . PRO A 1 67 ? -3.684 -3.054 -8.041 1.00 95.81 67 PRO A O 1
ATOM 538 N N . TYR A 1 68 ? -4.887 -4.577 -9.171 1.00 96.75 68 TYR A N 1
ATOM 539 C CA . TYR A 1 68 ? -6.151 -4.272 -8.498 1.00 96.75 68 TYR A CA 1
ATOM 540 C C . TYR A 1 68 ? -6.166 -4.701 -7.021 1.00 96.75 68 TYR A C 1
ATOM 542 O O . TYR A 1 68 ? -6.946 -4.148 -6.251 1.00 96.75 68 TYR A O 1
ATOM 550 N N . MET A 1 69 ? -5.308 -5.634 -6.587 1.00 95.69 69 MET A N 1
ATOM 551 C CA . MET A 1 69 ? -5.344 -6.193 -5.227 1.00 95.69 69 MET A CA 1
ATOM 552 C C . MET A 1 69 ? -5.125 -5.153 -4.132 1.00 95.69 69 MET A C 1
ATOM 554 O O . MET A 1 69 ? -5.857 -5.167 -3.144 1.00 95.69 69 MET A O 1
ATOM 558 N N . THR A 1 70 ? -4.187 -4.216 -4.304 1.00 93.56 70 THR A N 1
ATOM 559 C CA . THR A 1 70 ? -3.984 -3.136 -3.323 1.00 93.56 70 THR A CA 1
ATOM 560 C C . THR A 1 70 ? -5.248 -2.289 -3.189 1.00 93.56 70 THR A C 1
ATOM 562 O O . THR A 1 70 ? -5.619 -1.917 -2.075 1.00 93.56 70 THR A O 1
ATOM 565 N N . ARG A 1 71 ? -5.943 -2.049 -4.315 1.00 95.81 71 ARG A N 1
ATOM 566 C CA . ARG A 1 71 ? -7.187 -1.275 -4.341 1.00 95.81 71 ARG A CA 1
ATOM 567 C C . ARG A 1 71 ? -8.339 -1.997 -3.648 1.00 95.81 71 ARG A C 1
ATOM 569 O O . ARG A 1 71 ? -8.989 -1.450 -2.764 1.00 95.81 71 ARG A O 1
ATOM 576 N N . LEU A 1 72 ? -8.533 -3.264 -4.005 1.00 97.38 72 LEU A N 1
ATOM 577 C CA . LEU A 1 72 ? -9.533 -4.134 -3.387 1.00 97.38 72 LEU A CA 1
ATOM 578 C C . LEU A 1 72 ? -9.274 -4.315 -1.886 1.00 97.38 72 LEU A C 1
ATOM 580 O O . LEU A 1 72 ? -10.219 -4.340 -1.106 1.00 97.38 72 LEU A O 1
ATOM 584 N N . GLY A 1 73 ? -8.006 -4.383 -1.468 1.00 96.44 73 GLY A N 1
ATOM 585 C CA . GLY A 1 73 ? -7.606 -4.398 -0.061 1.00 96.44 73 GLY A CA 1
ATOM 586 C C . GLY A 1 73 ? -8.065 -3.157 0.697 1.00 96.44 73 GLY A C 1
ATOM 587 O O . GLY A 1 73 ? -8.652 -3.283 1.769 1.00 96.44 73 GLY A O 1
ATOM 588 N N . GLY A 1 74 ? -7.855 -1.967 0.131 1.00 97.62 74 GLY A N 1
ATOM 589 C CA . GLY A 1 74 ? -8.349 -0.725 0.725 1.00 97.62 74 GLY A CA 1
ATOM 590 C C . GLY A 1 74 ? -9.877 -0.661 0.775 1.00 97.62 74 GLY A C 1
ATOM 591 O O . GLY A 1 74 ? -10.436 -0.322 1.815 1.00 97.62 74 GLY A O 1
ATOM 592 N N . THR A 1 75 ? -10.564 -1.055 -0.301 1.00 98.12 75 THR A N 1
ATOM 593 C CA . THR A 1 75 ? -12.038 -1.102 -0.345 1.00 98.12 75 THR A CA 1
ATOM 594 C C . THR A 1 75 ? -12.621 -2.114 0.642 1.00 98.12 75 THR A C 1
ATOM 596 O O . THR A 1 75 ? -13.652 -1.842 1.250 1.00 98.12 75 THR A O 1
ATOM 599 N N . LEU A 1 76 ? -11.944 -3.243 0.866 1.00 97.12 76 LEU A N 1
ATOM 600 C CA . LEU A 1 76 ? -12.309 -4.212 1.897 1.00 97.12 76 LEU A CA 1
ATOM 601 C C . LEU A 1 76 ? -12.185 -3.613 3.305 1.00 97.12 76 LEU A C 1
ATOM 603 O O . LEU A 1 76 ? -13.081 -3.793 4.129 1.00 97.12 76 LEU A O 1
ATOM 607 N N . LEU A 1 77 ? -11.115 -2.861 3.584 1.00 97.81 77 LEU A N 1
ATOM 608 C CA . LEU A 1 77 ? -11.005 -2.130 4.850 1.00 97.81 77 LEU A CA 1
ATOM 609 C C . LEU A 1 77 ? -12.101 -1.071 4.995 1.00 97.81 77 LEU A C 1
ATOM 611 O O . LEU A 1 77 ? -12.640 -0.910 6.091 1.00 97.81 77 LEU A O 1
ATOM 615 N N . ALA A 1 78 ? -12.451 -0.380 3.907 1.00 98.44 78 ALA A N 1
ATOM 616 C CA . ALA A 1 78 ? -13.533 0.598 3.899 1.00 98.44 78 ALA A CA 1
ATOM 617 C C . ALA A 1 78 ? -14.892 -0.050 4.210 1.00 98.44 78 ALA A C 1
ATOM 619 O O . ALA A 1 78 ? -15.609 0.467 5.063 1.00 98.44 78 ALA A O 1
ATOM 620 N N . GLU A 1 79 ? -15.206 -1.207 3.614 1.00 97.56 79 GLU A N 1
ATOM 621 C CA . GLU A 1 79 ? -16.428 -1.982 3.886 1.00 97.56 79 GLU A CA 1
ATOM 622 C C . GLU A 1 79 ? -16.510 -2.396 5.364 1.00 97.56 79 GLU A C 1
ATOM 624 O O . GLU A 1 79 ? -17.507 -2.125 6.033 1.00 97.56 79 GLU A O 1
ATOM 629 N N . VAL A 1 80 ? -15.441 -2.983 5.920 1.00 96.06 80 VAL A N 1
ATOM 630 C CA . VAL A 1 80 ? -15.429 -3.426 7.328 1.00 96.06 80 VAL A CA 1
ATOM 631 C C . VAL A 1 80 ? -15.520 -2.238 8.291 1.00 96.06 80 VAL A C 1
ATOM 633 O O . VAL A 1 80 ? -16.252 -2.296 9.285 1.00 96.06 80 VAL A O 1
ATOM 636 N N . TYR A 1 81 ? -14.824 -1.137 7.996 1.00 97.81 81 TYR A N 1
ATOM 637 C CA . TYR A 1 81 ? -14.940 0.105 8.758 1.00 97.81 81 TYR A CA 1
ATOM 638 C C . TYR A 1 81 ? -16.364 0.668 8.699 1.00 97.81 81 TYR A C 1
ATOM 640 O O . TYR A 1 81 ? -16.960 0.938 9.741 1.00 97.81 81 TYR A O 1
ATOM 648 N N . TYR A 1 82 ? -16.944 0.785 7.506 1.00 97.69 82 TYR A N 1
ATOM 649 C CA . TYR A 1 82 ? -18.282 1.334 7.304 1.00 97.69 82 TYR A CA 1
ATOM 650 C C . TYR A 1 82 ? -19.362 0.489 7.990 1.00 97.69 82 TYR A C 1
ATOM 652 O O . TYR A 1 82 ? -20.199 1.023 8.724 1.00 97.69 82 TYR A O 1
ATOM 660 N N . LYS A 1 83 ? -19.285 -0.841 7.856 1.00 95.62 83 LYS A N 1
ATOM 661 C CA . LYS A 1 83 ? -20.140 -1.801 8.566 1.00 95.62 83 LYS A CA 1
ATOM 662 C C . LYS A 1 83 ? -20.065 -1.617 10.073 1.00 95.62 83 LYS A C 1
ATOM 664 O O . LYS A 1 83 ? -21.094 -1.667 10.744 1.00 95.62 83 LYS A O 1
ATOM 669 N N . LYS A 1 84 ? -18.872 -1.363 10.615 1.00 95.38 84 LYS A N 1
ATOM 670 C CA . LYS A 1 84 ? -18.689 -1.116 12.048 1.00 95.38 84 LYS A CA 1
ATOM 671 C C . LYS A 1 84 ? -19.290 0.217 12.500 1.00 95.38 84 LYS A C 1
ATOM 673 O O . LYS A 1 84 ? -19.907 0.243 13.562 1.00 95.38 84 LYS A O 1
ATOM 678 N N . GLN A 1 85 ? -19.116 1.283 11.721 1.00 94.50 85 GLN A N 1
ATOM 679 C CA . GLN A 1 85 ? -19.590 2.622 12.085 1.00 94.50 85 GLN A CA 1
ATOM 680 C C . GLN A 1 85 ? -21.112 2.770 11.929 1.00 94.50 85 GLN A C 1
ATOM 682 O O . GLN A 1 85 ? -21.770 3.318 12.809 1.00 94.50 85 GLN A O 1
ATOM 687 N N . VAL A 1 86 ? -21.687 2.255 10.836 1.00 95.12 86 VAL A N 1
ATOM 688 C CA . VAL A 1 86 ? -23.088 2.525 10.445 1.00 95.12 86 VAL A CA 1
ATOM 689 C C . VAL A 1 86 ? -23.989 1.285 10.558 1.00 95.12 86 VAL A C 1
ATOM 691 O O . VAL A 1 86 ? -25.214 1.391 10.486 1.00 95.12 86 VAL A O 1
ATOM 694 N N . GLY A 1 87 ? -23.422 0.088 10.737 1.00 94.69 87 GLY A N 1
ATOM 695 C CA . GLY A 1 87 ? -24.189 -1.164 10.804 1.00 94.69 87 GLY A CA 1
ATOM 696 C C . GLY A 1 87 ? -24.771 -1.610 9.458 1.00 94.69 87 GLY A C 1
ATOM 697 O O . GLY A 1 87 ? -25.702 -2.415 9.435 1.00 94.69 87 GLY A O 1
ATOM 698 N N . LYS A 1 88 ? -24.262 -1.072 8.342 1.00 94.00 88 LYS A N 1
ATOM 699 C CA . LYS A 1 88 ? -24.709 -1.369 6.974 1.00 94.00 88 LYS A CA 1
ATOM 700 C C . LYS A 1 88 ? -23.574 -1.952 6.145 1.00 94.00 88 LYS A C 1
ATOM 702 O O . LYS A 1 88 ? -22.430 -1.552 6.309 1.00 94.00 88 LYS A O 1
ATOM 707 N N . VAL A 1 89 ? -23.935 -2.848 5.237 1.00 94.69 89 VAL A N 1
ATOM 708 C CA . VAL A 1 89 ? -23.045 -3.431 4.230 1.00 94.69 89 VAL A CA 1
ATOM 709 C C . VAL A 1 89 ? -23.409 -2.849 2.870 1.00 94.69 89 VAL A C 1
ATOM 711 O O . VAL A 1 89 ? -24.605 -2.708 2.593 1.00 94.69 89 VAL A O 1
ATOM 714 N N . LEU A 1 90 ? -22.418 -2.492 2.049 1.00 96.81 90 LEU A N 1
ATOM 715 C CA . LEU A 1 90 ? -22.665 -1.993 0.690 1.00 96.81 90 LEU A CA 1
ATOM 716 C C . LEU A 1 90 ? -22.380 -3.049 -0.380 1.00 96.81 90 LEU A C 1
ATOM 718 O O . LEU A 1 90 ? -23.184 -3.177 -1.300 1.00 96.81 90 LEU A O 1
ATOM 722 N N . GLN A 1 91 ? -21.265 -3.778 -0.265 1.00 95.88 91 GLN A N 1
ATOM 723 C CA . GLN A 1 91 ? -20.786 -4.693 -1.316 1.00 95.88 91 GLN A CA 1
ATOM 724 C C . GLN A 1 91 ? -19.863 -5.814 -0.788 1.00 95.88 91 GLN A C 1
ATOM 726 O O . GLN A 1 91 ? -18.893 -6.211 -1.438 1.00 95.88 91 GLN A O 1
ATOM 731 N N . GLU A 1 92 ? -20.120 -6.300 0.433 1.00 93.00 92 GLU A N 1
ATOM 732 C CA . GLU A 1 92 ? -19.321 -7.362 1.068 1.00 93.00 92 GLU A CA 1
ATOM 733 C C . GLU A 1 92 ? -19.273 -8.626 0.196 1.00 93.00 92 GLU A C 1
ATOM 735 O O . GLU A 1 92 ? -18.185 -9.135 -0.060 1.00 93.00 92 GLU A O 1
ATOM 740 N N . ASP A 1 93 ? -20.406 -9.094 -0.332 1.00 92.94 93 ASP A N 1
ATOM 741 C CA . ASP A 1 93 ? -20.463 -10.330 -1.123 1.00 92.94 93 ASP A CA 1
ATOM 742 C C . ASP A 1 93 ? -19.612 -10.246 -2.403 1.00 92.94 93 ASP A C 1
ATOM 744 O O . ASP A 1 93 ? -18.842 -11.165 -2.696 1.00 92.94 93 ASP A O 1
ATOM 748 N N . GLU A 1 94 ? -19.680 -9.134 -3.143 1.00 95.12 94 GLU A N 1
ATOM 749 C CA . GLU A 1 94 ? -18.877 -8.913 -4.350 1.00 95.12 94 GLU A CA 1
ATOM 750 C C . GLU A 1 94 ? -17.373 -8.850 -4.048 1.00 95.12 94 GLU A C 1
ATOM 752 O O . GLU A 1 94 ? -16.559 -9.408 -4.793 1.00 95.12 94 GLU A O 1
ATOM 757 N N . LEU A 1 95 ? -16.990 -8.202 -2.943 1.00 94.38 95 LEU A N 1
ATOM 758 C CA . LEU A 1 95 ? -15.602 -8.170 -2.480 1.00 94.38 95 LEU A CA 1
ATOM 759 C C . LEU A 1 95 ? -15.110 -9.578 -2.141 1.00 94.38 95 LEU A C 1
ATOM 761 O O . LEU A 1 95 ? -14.055 -9.997 -2.623 1.00 94.38 95 LEU A O 1
ATOM 765 N N . LEU A 1 96 ? -15.876 -10.330 -1.348 1.00 92.25 96 LEU A N 1
ATOM 766 C CA . LEU A 1 96 ? -15.524 -11.697 -0.968 1.00 92.25 96 LEU A CA 1
ATOM 767 C C . LEU A 1 96 ? -15.404 -12.605 -2.192 1.00 92.25 96 LEU A C 1
ATOM 769 O O . LEU A 1 96 ? -14.493 -13.434 -2.251 1.00 92.25 96 LEU A O 1
ATOM 773 N N . GLU A 1 97 ? -16.268 -12.440 -3.194 1.00 93.19 97 GLU A N 1
ATOM 774 C CA . GLU A 1 97 ? -16.158 -13.179 -4.448 1.00 93.19 97 GLU A CA 1
ATOM 775 C C . GLU A 1 97 ? -14.812 -12.901 -5.134 1.00 93.19 97 GLU A C 1
ATOM 777 O O . GLU A 1 97 ? -14.102 -13.845 -5.488 1.00 93.19 97 GLU A O 1
ATOM 782 N N . LEU A 1 98 ? -14.413 -11.630 -5.271 1.00 94.94 98 LEU A N 1
ATOM 783 C CA . LEU A 1 98 ? -13.146 -11.245 -5.907 1.00 94.94 98 LEU A CA 1
ATOM 784 C C . LEU A 1 98 ? -11.919 -11.796 -5.167 1.00 94.94 98 LEU A C 1
ATOM 786 O O . LEU A 1 98 ? -11.031 -12.353 -5.811 1.00 94.94 98 LEU A O 1
ATOM 790 N N . PHE A 1 99 ? -11.885 -11.722 -3.833 1.00 92.75 99 PHE A N 1
ATOM 791 C CA . PHE A 1 99 ? -10.781 -12.267 -3.023 1.00 92.75 99 PHE A CA 1
ATOM 792 C C . PHE A 1 99 ? -10.675 -13.799 -3.073 1.00 92.75 99 PHE A C 1
ATOM 794 O O . PHE A 1 99 ? -9.650 -14.364 -2.683 1.00 92.75 99 PHE A O 1
ATOM 801 N N . ASN A 1 100 ? -11.714 -14.487 -3.549 1.00 89.94 100 ASN A N 1
ATOM 802 C CA . ASN A 1 100 ? -11.721 -15.935 -3.733 1.00 89.94 100 ASN A CA 1
ATOM 803 C C . ASN A 1 100 ? -11.429 -16.370 -5.180 1.00 89.94 100 ASN A C 1
ATOM 805 O O . ASN A 1 100 ? -11.274 -17.569 -5.436 1.00 89.94 100 ASN A O 1
ATOM 809 N N . LYS A 1 101 ? -11.311 -15.433 -6.131 1.00 90.19 101 LYS A N 1
ATOM 810 C CA . LYS A 1 101 ? -10.943 -15.748 -7.518 1.00 90.19 101 LYS A CA 1
ATOM 811 C C . LYS A 1 101 ? -9.430 -15.829 -7.702 1.00 90.19 101 LYS A C 1
ATOM 813 O O . LYS A 1 101 ? -8.658 -15.092 -7.101 1.00 90.19 101 LYS A O 1
ATOM 818 N N . LYS A 1 102 ? -9.005 -16.721 -8.601 1.00 85.69 102 LYS A N 1
ATOM 819 C CA . LYS A 1 102 ? -7.603 -16.817 -9.046 1.00 85.69 102 LYS A CA 1
ATOM 820 C C . LYS A 1 102 ? -7.216 -15.695 -10.006 1.00 85.69 102 LYS A C 1
ATOM 822 O O . LYS A 1 102 ? -6.077 -15.246 -9.999 1.00 85.69 102 LYS A O 1
ATOM 827 N N . GLU A 1 103 ? -8.164 -15.278 -10.835 1.00 89.62 103 GLU A N 1
ATOM 828 C CA . GLU A 1 103 ? -8.016 -14.191 -11.795 1.00 89.62 103 GLU A CA 1
ATOM 829 C C . GLU A 1 103 ? -9.050 -13.117 -11.482 1.00 89.62 103 GLU A C 1
ATOM 831 O O . GLU A 1 103 ? -10.167 -13.428 -11.069 1.00 89.62 103 GLU A O 1
ATOM 836 N N . LEU A 1 104 ? -8.675 -11.857 -11.677 1.00 93.94 104 LEU A N 1
ATOM 837 C CA . LEU A 1 104 ? -9.500 -10.701 -11.351 1.00 93.94 104 LEU A CA 1
ATOM 838 C C . LEU A 1 104 ? -10.021 -10.061 -12.642 1.00 93.94 104 LEU A C 1
ATOM 840 O O . LEU A 1 104 ? -9.247 -9.391 -13.332 1.00 93.94 104 LEU A O 1
ATOM 844 N N . PRO A 1 105 ? -11.305 -10.261 -12.998 1.00 94.38 105 PRO A N 1
ATOM 845 C CA . PRO A 1 105 ? -11.884 -9.625 -14.170 1.00 94.38 105 PRO A CA 1
ATOM 846 C C . PRO A 1 105 ? -11.939 -8.113 -13.969 1.00 94.38 105 PRO A C 1
ATOM 848 O O . PRO A 1 105 ? -12.536 -7.636 -13.002 1.00 94.38 105 PRO A O 1
ATOM 851 N N . LYS A 1 106 ? -11.367 -7.366 -14.917 1.00 94.06 106 LYS A N 1
ATOM 852 C CA . LYS A 1 106 ? -11.286 -5.901 -14.877 1.00 94.06 106 LYS A CA 1
ATOM 853 C C . LYS A 1 106 ? -12.628 -5.235 -14.557 1.00 94.06 106 LYS A C 1
ATOM 855 O O . LYS A 1 106 ? -12.700 -4.449 -13.621 1.00 94.06 106 LYS A O 1
ATOM 860 N N . GLU A 1 107 ? -13.686 -5.585 -15.289 1.00 95.38 107 GLU A N 1
ATOM 861 C CA . GLU A 1 107 ? -15.016 -4.974 -15.130 1.00 95.38 107 GLU A CA 1
ATOM 862 C C . GLU A 1 107 ? -15.602 -5.202 -13.729 1.00 95.38 107 GLU A C 1
ATOM 864 O O . GLU A 1 107 ? -16.220 -4.308 -13.155 1.00 95.38 107 GLU A O 1
ATOM 869 N N . ALA A 1 108 ? -15.378 -6.385 -13.147 1.00 96.75 108 ALA A N 1
ATOM 870 C CA . ALA A 1 108 ? -15.848 -6.701 -11.802 1.00 96.75 108 ALA A CA 1
ATOM 871 C C . ALA A 1 108 ? -15.073 -5.909 -10.738 1.00 96.75 108 ALA A C 1
ATOM 873 O O . ALA A 1 108 ? -15.676 -5.395 -9.798 1.00 96.75 108 ALA A O 1
ATOM 874 N N . CYS A 1 109 ? -13.754 -5.766 -10.908 1.00 97.12 109 CYS A N 1
ATOM 875 C CA . CYS A 1 109 ? -12.940 -4.925 -10.035 1.00 97.12 109 CYS A CA 1
ATOM 876 C C . CYS A 1 109 ? -13.350 -3.454 -10.129 1.00 97.12 109 CYS A C 1
ATOM 878 O O . CYS A 1 109 ? -13.552 -2.820 -9.101 1.00 97.12 109 CYS A O 1
ATOM 880 N N . GLU A 1 110 ? -13.498 -2.910 -11.338 1.00 95.69 110 GLU A N 1
ATOM 881 C CA . GLU A 1 110 ? -13.877 -1.507 -11.543 1.00 95.69 110 GLU A CA 1
ATOM 882 C C . GLU A 1 110 ? -15.245 -1.198 -10.930 1.00 95.69 110 GLU A C 1
ATOM 884 O O . GLU A 1 110 ? -15.357 -0.226 -10.190 1.00 95.69 110 GLU A O 1
ATOM 889 N N . LYS A 1 111 ? -16.236 -2.081 -11.105 1.00 97.31 111 LYS A N 1
ATOM 890 C CA . LYS A 1 111 ? -17.561 -1.932 -10.488 1.00 97.31 111 LYS A CA 1
ATOM 891 C C . LYS A 1 111 ? -17.498 -1.811 -8.959 1.00 97.31 111 LYS A C 1
ATOM 893 O O . LYS A 1 111 ? -18.176 -0.964 -8.387 1.00 97.31 111 LYS A O 1
ATOM 898 N N . VAL A 1 112 ? -16.696 -2.648 -8.298 1.00 97.44 112 VAL A N 1
ATOM 899 C CA . VAL A 1 112 ? -16.531 -2.616 -6.831 1.00 97.44 112 VAL A CA 1
ATOM 900 C C . VAL A 1 112 ? -15.793 -1.353 -6.371 1.00 97.44 112 VAL A C 1
ATOM 902 O O . VAL A 1 112 ? -16.086 -0.784 -5.318 1.00 97.44 112 VAL A O 1
ATOM 905 N N . LEU A 1 113 ? -14.838 -0.886 -7.176 1.00 96.81 113 LEU A N 1
ATOM 906 C CA . LEU A 1 113 ? -14.025 0.296 -6.885 1.00 96.81 113 LEU A CA 1
ATOM 907 C C . LEU A 1 113 ? -14.755 1.625 -7.145 1.00 96.81 113 LEU A C 1
ATOM 909 O O . LEU A 1 113 ? -14.279 2.663 -6.695 1.00 96.81 113 LEU A O 1
ATOM 913 N N . GLU A 1 114 ? -15.891 1.613 -7.846 1.00 96.38 114 GLU A N 1
ATOM 914 C CA . GLU A 1 114 ? -16.738 2.795 -8.071 1.00 96.38 114 GLU A CA 1
ATOM 915 C C . GLU A 1 114 ? -17.668 3.117 -6.889 1.00 96.38 114 GLU A C 1
ATOM 917 O O . GLU A 1 114 ? -18.180 4.237 -6.784 1.00 96.38 114 GLU A O 1
ATOM 922 N N . VAL A 1 115 ? -17.899 2.163 -5.983 1.00 97.94 115 VAL A N 1
ATOM 923 C CA . VAL A 1 115 ? -18.762 2.373 -4.815 1.00 97.94 115 VAL A CA 1
ATOM 924 C C . VAL A 1 115 ? -18.105 3.344 -3.836 1.00 97.94 115 VAL A C 1
ATOM 926 O O . VAL A 1 115 ? -16.980 3.142 -3.387 1.00 97.94 115 VAL A O 1
ATOM 929 N N . THR A 1 116 ? -18.848 4.394 -3.479 1.00 98.31 116 THR A N 1
ATOM 930 C CA . THR A 1 116 ? -18.426 5.413 -2.511 1.00 98.31 116 THR A CA 1
ATOM 931 C C . THR A 1 116 ? -19.117 5.200 -1.165 1.00 98.31 116 THR A C 1
ATOM 933 O O . THR A 1 116 ? -20.348 5.138 -1.100 1.00 98.31 116 THR A O 1
ATOM 936 N N . TYR A 1 117 ? -18.340 5.145 -0.083 1.00 98.38 117 TYR A N 1
ATOM 937 C CA . TYR A 1 117 ? -18.840 5.016 1.286 1.00 98.38 117 TYR A CA 1
ATOM 938 C C . TYR A 1 117 ? -19.052 6.403 1.914 1.00 98.38 117 TYR A C 1
ATOM 940 O O . TYR A 1 117 ? -18.097 7.178 2.015 1.00 98.38 117 TYR A O 1
ATOM 948 N N . PRO A 1 118 ? -20.276 6.744 2.355 1.00 98.19 118 PRO A N 1
ATOM 949 C CA . PRO A 1 118 ? -20.538 8.051 2.941 1.00 98.19 118 PRO A CA 1
ATOM 950 C C . PRO A 1 118 ? -19.991 8.159 4.369 1.00 98.19 118 PRO A C 1
ATOM 952 O O . PRO A 1 118 ? -20.124 7.223 5.161 1.00 98.19 118 PRO A O 1
ATOM 955 N N . LEU A 1 119 ? -19.446 9.320 4.728 1.00 97.31 119 LEU A N 1
ATOM 956 C CA . LEU A 1 119 ? -19.004 9.625 6.091 1.00 97.31 119 LEU A CA 1
ATOM 957 C C . LEU A 1 119 ? -19.997 10.557 6.789 1.00 97.31 119 LEU A C 1
ATOM 959 O O . LEU A 1 119 ? -20.616 11.438 6.188 1.00 97.31 119 LEU A O 1
ATOM 963 N N . GLU A 1 120 ? -20.147 10.410 8.104 1.00 94.00 120 GLU A N 1
ATOM 964 C CA . GLU A 1 120 ? -21.007 11.310 8.881 1.00 94.00 120 GLU A CA 1
ATOM 965 C C . GLU A 1 120 ? -20.349 12.685 9.081 1.00 94.00 120 GLU A C 1
ATOM 967 O O . GLU A 1 120 ? -21.023 13.715 8.987 1.00 94.00 120 GLU A O 1
ATOM 972 N N . GLN A 1 121 ? -19.025 12.714 9.247 1.00 94.38 121 GLN A N 1
ATOM 973 C CA . GLN A 1 121 ? -18.226 13.897 9.580 1.00 94.38 121 GLN A CA 1
ATOM 974 C C . GLN A 1 121 ? -16.864 13.896 8.871 1.00 94.38 121 GLN A C 1
ATOM 976 O O . GLN A 1 121 ? -16.417 12.861 8.377 1.00 94.38 121 GLN A O 1
ATOM 981 N N . GLU A 1 122 ? -16.196 15.052 8.877 1.00 96.25 122 GLU A N 1
ATOM 982 C CA . GLU A 1 122 ? -14.809 15.194 8.416 1.00 96.25 122 GLU A CA 1
ATOM 983 C C . GLU A 1 122 ? -13.892 14.211 9.150 1.00 96.25 122 GLU A C 1
ATOM 985 O O . GLU A 1 122 ? -13.776 14.250 10.380 1.00 96.25 122 GLU A O 1
ATOM 990 N N . THR A 1 123 ? -13.246 13.329 8.388 1.00 98.19 123 THR A N 1
ATOM 991 C CA . THR A 1 123 ? -12.455 12.219 8.928 1.00 98.19 123 THR A CA 1
ATOM 992 C C . THR A 1 123 ? -11.082 12.181 8.272 1.00 98.19 123 THR A C 1
ATOM 994 O O . THR A 1 123 ? -10.963 12.180 7.045 1.00 98.19 123 THR A O 1
ATOM 997 N N . LEU A 1 124 ? -10.035 12.135 9.099 1.00 98.56 124 LEU A N 1
ATOM 998 C CA . LEU A 1 124 ? -8.656 12.008 8.631 1.00 98.56 124 LEU A CA 1
ATOM 999 C C . LEU A 1 124 ? -8.225 10.546 8.637 1.00 98.56 124 LEU A C 1
ATOM 1001 O O . LEU A 1 124 ? -8.218 9.916 9.688 1.00 98.56 124 LEU A O 1
ATOM 1005 N N . PHE A 1 125 ? -7.778 10.045 7.496 1.00 98.62 125 PHE A N 1
ATOM 1006 C CA . PHE A 1 125 ? -7.141 8.745 7.343 1.00 98.62 125 PHE A CA 1
ATOM 1007 C C . PHE A 1 125 ? -5.620 8.917 7.350 1.00 98.62 125 PHE A C 1
ATOM 1009 O O . PHE A 1 125 ? -5.087 9.762 6.631 1.00 98.62 125 PHE A O 1
ATOM 1016 N N . ILE A 1 126 ? -4.919 8.123 8.159 1.00 97.94 126 ILE A N 1
ATOM 1017 C CA . ILE A 1 126 ? -3.461 8.137 8.290 1.00 97.94 126 ILE A CA 1
ATOM 1018 C C . ILE A 1 126 ? -2.905 6.753 7.960 1.00 97.94 12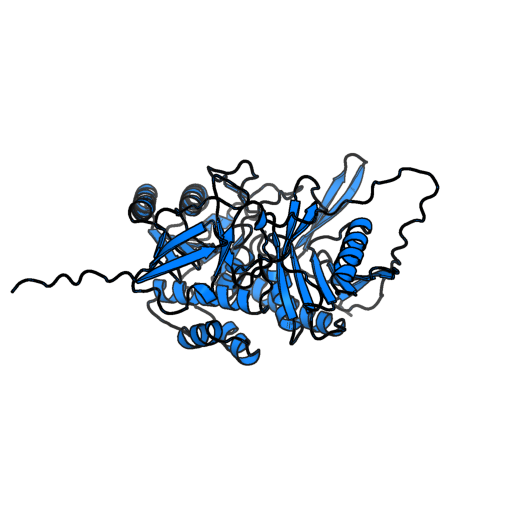6 ILE A C 1
ATOM 1020 O O . ILE A 1 126 ? -3.074 5.823 8.745 1.00 97.94 126 ILE A O 1
ATOM 1024 N N . GLY A 1 127 ? -2.213 6.614 6.828 1.00 96.94 127 GLY A N 1
ATOM 1025 C CA . GLY A 1 127 ? -1.492 5.382 6.481 1.00 96.94 127 GLY A CA 1
ATOM 1026 C C . GLY A 1 127 ? -0.149 5.258 7.214 1.00 96.94 127 GLY A C 1
ATOM 1027 O O . GLY A 1 127 ? 0.635 6.215 7.266 1.00 96.94 127 GLY A O 1
ATOM 1028 N N . PHE A 1 128 ? 0.155 4.082 7.766 1.00 93.12 128 PHE A N 1
ATOM 1029 C CA . PHE A 1 128 ? 1.465 3.811 8.364 1.00 93.12 128 PHE A CA 1
ATOM 1030 C C . PHE A 1 128 ? 2.544 3.521 7.314 1.00 93.12 128 PHE A C 1
ATOM 1032 O O . PHE A 1 128 ? 2.398 2.645 6.458 1.00 93.12 128 PHE A O 1
ATOM 1039 N N . ALA A 1 129 ? 3.672 4.227 7.413 1.00 88.94 129 ALA A N 1
ATOM 1040 C CA . ALA A 1 129 ? 4.849 3.901 6.629 1.00 88.94 129 ALA A CA 1
ATOM 1041 C C . ALA A 1 129 ? 5.525 2.613 7.124 1.00 88.94 129 ALA A C 1
ATOM 1043 O O . ALA A 1 129 ? 5.655 2.364 8.317 1.00 88.94 129 ALA A O 1
ATOM 1044 N N . GLU A 1 130 ? 6.070 1.792 6.238 1.00 83.50 130 GLU A N 1
ATOM 1045 C CA . GLU A 1 130 ? 6.065 1.970 4.773 1.00 83.50 130 GLU A CA 1
ATOM 1046 C C . GLU A 1 130 ? 4.911 1.216 4.108 1.00 83.50 130 GLU A C 1
ATOM 1048 O O . GLU A 1 130 ? 4.420 1.612 3.062 1.00 83.50 130 GLU A O 1
ATOM 1053 N N . THR A 1 131 ? 4.491 0.101 4.704 1.00 83.31 131 THR A N 1
ATOM 1054 C CA . THR A 1 131 ? 3.663 -0.911 4.038 1.00 83.31 131 THR A CA 1
ATOM 1055 C C . THR A 1 131 ? 2.233 -0.446 3.784 1.00 83.31 131 THR A C 1
ATOM 1057 O O . THR A 1 131 ? 1.643 -0.784 2.759 1.00 83.31 131 THR A O 1
ATOM 1060 N N . ALA A 1 132 ? 1.674 0.318 4.719 1.00 90.94 132 ALA A N 1
ATOM 1061 C CA . ALA A 1 132 ? 0.277 0.708 4.701 1.00 90.94 132 ALA A CA 1
ATOM 1062 C C . ALA A 1 132 ? 0.049 2.091 4.077 1.00 90.94 132 ALA A C 1
ATOM 1064 O O . ALA A 1 132 ? -1.082 2.569 4.087 1.00 90.94 132 ALA A O 1
ATOM 1065 N N . THR A 1 133 ? 1.067 2.726 3.478 1.00 94.12 133 THR A N 1
ATOM 1066 C CA . THR A 1 133 ? 0.866 3.973 2.718 1.00 94.12 133 THR A CA 1
ATOM 1067 C C . THR A 1 133 ? -0.080 3.731 1.543 1.00 94.12 133 THR A C 1
ATOM 1069 O O . THR A 1 133 ? -1.097 4.408 1.419 1.00 94.12 133 THR A O 1
ATOM 1072 N N . GLY A 1 134 ? 0.187 2.692 0.743 1.00 95.06 134 GLY A N 1
ATOM 1073 C CA . GLY A 1 134 ? -0.657 2.308 -0.387 1.00 95.06 134 GLY A CA 1
ATOM 1074 C C . GLY A 1 134 ? -2.027 1.772 0.023 1.00 95.06 134 GLY A C 1
ATOM 1075 O O . GLY A 1 134 ? -3.034 2.130 -0.585 1.00 95.06 134 GLY A O 1
ATOM 1076 N N . LEU A 1 135 ? -2.070 0.955 1.080 1.00 97.00 135 LEU A N 1
ATOM 1077 C CA . LEU A 1 135 ? -3.315 0.409 1.626 1.00 97.00 135 LEU A CA 1
ATOM 1078 C C . LEU A 1 135 ? -4.213 1.509 2.202 1.00 97.00 135 LEU A C 1
ATOM 1080 O O . LEU A 1 135 ? -5.404 1.548 1.911 1.00 97.00 135 LEU A O 1
ATOM 1084 N N . GLY A 1 136 ? -3.632 2.417 2.988 1.00 97.75 136 GLY A N 1
ATOM 1085 C CA . GLY A 1 136 ? -4.318 3.554 3.590 1.00 97.75 136 GLY A CA 1
ATOM 1086 C C . GLY A 1 136 ? -4.848 4.525 2.545 1.00 97.75 136 GLY A C 1
ATOM 1087 O O . GLY A 1 136 ? -6.012 4.910 2.629 1.00 97.75 136 GLY A O 1
ATOM 1088 N N . HIS A 1 137 ? -4.045 4.850 1.524 1.00 97.50 137 HIS A N 1
ATOM 1089 C CA . HIS A 1 137 ? -4.489 5.697 0.409 1.00 97.50 137 HIS A CA 1
ATOM 1090 C C . HIS A 1 137 ? -5.666 5.038 -0.310 1.00 97.50 137 HIS A C 1
ATOM 1092 O O . HIS A 1 137 ? -6.694 5.668 -0.547 1.00 97.50 137 HIS A O 1
ATOM 1098 N N . SER A 1 138 ? -5.569 3.735 -0.576 1.00 97.25 138 SER A N 1
ATOM 1099 C CA . SER A 1 138 ? -6.664 3.002 -1.195 1.00 97.25 138 SER A CA 1
ATOM 1100 C C . SER A 1 138 ? -7.926 2.930 -0.338 1.00 97.25 138 SER A C 1
ATOM 1102 O O . SER A 1 138 ? -9.018 2.974 -0.896 1.00 97.25 138 SER A O 1
ATOM 1104 N N . MET A 1 139 ? -7.806 2.757 0.977 1.00 98.25 139 MET A N 1
ATOM 1105 C CA . MET A 1 139 ? -8.967 2.731 1.863 1.00 98.25 139 MET A CA 1
ATOM 1106 C C . MET A 1 139 ? -9.668 4.087 1.845 1.00 98.25 139 MET A C 1
ATOM 1108 O O . MET A 1 139 ? -10.876 4.154 1.650 1.00 98.25 139 MET A O 1
ATOM 1112 N N . PHE A 1 140 ? -8.896 5.162 1.997 1.00 98.44 140 PHE A N 1
ATOM 1113 C CA . PHE A 1 140 ? -9.382 6.535 1.922 1.00 98.44 140 PHE A CA 1
ATOM 1114 C C . PHE A 1 140 ? -10.113 6.837 0.606 1.00 98.44 140 PHE A C 1
ATOM 1116 O O . PHE A 1 140 ? -11.175 7.452 0.629 1.00 98.44 140 PHE A O 1
ATOM 1123 N N . SER A 1 141 ? -9.560 6.384 -0.523 1.00 97.44 141 SER A N 1
ATOM 1124 C CA . SER A 1 141 ? -10.102 6.606 -1.873 1.00 97.44 141 SER A CA 1
ATOM 1125 C C . SER A 1 141 ? -11.558 6.141 -2.034 1.00 97.44 141 SER A C 1
ATOM 1127 O O . SER A 1 141 ? -12.298 6.702 -2.839 1.00 97.44 141 SER A O 1
ATOM 1129 N N . ALA A 1 142 ? -11.996 5.170 -1.227 1.00 98.12 142 ALA A N 1
ATOM 1130 C CA . ALA A 1 142 ? -13.356 4.651 -1.269 1.00 98.12 142 ALA A CA 1
ATOM 1131 C C . ALA A 1 142 ? -14.400 5.571 -0.597 1.00 98.12 142 ALA A C 1
ATOM 1133 O O . ALA A 1 142 ? -15.597 5.349 -0.768 1.00 98.12 142 ALA A O 1
ATOM 1134 N N . PHE A 1 143 ? -13.998 6.579 0.183 1.00 98.50 143 PHE A N 1
ATOM 1135 C CA . PHE A 1 143 ? -14.927 7.433 0.934 1.00 98.50 143 PHE A CA 1
ATOM 1136 C C . PHE A 1 143 ? -15.332 8.713 0.180 1.00 98.50 143 PHE A C 1
ATOM 1138 O O . PHE A 1 143 ? -14.738 9.096 -0.830 1.00 98.50 143 PHE A O 1
ATOM 1145 N N . ASP A 1 144 ? -16.398 9.359 0.660 1.00 97.75 144 ASP A N 1
ATOM 1146 C CA . ASP A 1 144 ? -16.928 10.605 0.099 1.00 97.75 144 ASP A CA 1
ATOM 1147 C C . ASP A 1 144 ? -16.033 11.841 0.348 1.00 97.75 144 ASP A C 1
ATOM 1149 O O . ASP A 1 144 ? -14.874 11.758 0.755 1.00 97.75 144 ASP A O 1
ATOM 1153 N N . ASP A 1 145 ? -16.562 13.025 0.037 1.00 97.25 145 ASP A N 1
ATOM 1154 C CA . ASP A 1 145 ? -15.834 14.291 0.069 1.00 97.25 145 ASP A CA 1
ATOM 1155 C C . ASP A 1 145 ? -15.426 14.781 1.468 1.00 97.25 145 ASP A C 1
ATOM 1157 O O . ASP A 1 145 ? -14.615 15.704 1.557 1.00 97.25 145 ASP A O 1
ATOM 1161 N N . LYS A 1 146 ? -15.899 14.135 2.542 1.00 97.56 146 LYS A N 1
ATOM 1162 C CA . LYS A 1 146 ? -15.497 14.420 3.933 1.00 97.56 146 LYS A CA 1
ATOM 1163 C C . LYS A 1 146 ? -14.231 13.680 4.363 1.00 97.56 146 LYS A C 1
ATOM 1165 O O . LYS A 1 146 ? -13.789 13.789 5.510 1.00 97.56 146 LYS A O 1
ATOM 1170 N N . ALA A 1 147 ? -13.667 12.862 3.482 1.00 98.31 147 ALA A N 1
ATOM 1171 C CA . ALA A 1 147 ? -12.428 12.163 3.753 1.00 98.31 147 ALA A CA 1
ATOM 1172 C C . ALA A 1 147 ? -11.224 13.065 3.433 1.00 98.31 147 ALA A C 1
ATOM 1174 O O . ALA A 1 147 ? -11.152 13.722 2.388 1.00 98.31 147 ALA A O 1
ATOM 1175 N N . THR A 1 148 ? -10.223 13.043 4.310 1.00 97.88 148 THR A N 1
ATOM 1176 C CA . THR A 1 148 ? -8.876 13.567 4.037 1.00 97.88 148 THR A CA 1
ATOM 1177 C C . THR A 1 148 ? -7.851 12.484 4.344 1.00 97.88 148 THR A C 1
ATOM 1179 O O . THR A 1 148 ? -8.022 11.733 5.299 1.00 97.88 148 THR A O 1
ATOM 1182 N N . PHE A 1 149 ? -6.773 12.408 3.571 1.00 97.50 149 PHE A N 1
ATOM 1183 C CA . PHE A 1 149 ? -5.707 11.429 3.750 1.00 97.50 149 PHE A CA 1
ATOM 1184 C C . PHE A 1 149 ? -4.356 12.076 3.972 1.00 97.50 149 PHE A C 1
ATOM 1186 O O . PHE A 1 149 ? -4.022 13.080 3.350 1.00 97.50 149 PHE A O 1
ATOM 1193 N N . ILE A 1 150 ? -3.559 11.455 4.828 1.00 95.88 150 ILE A N 1
ATOM 1194 C CA . ILE A 1 150 ? -2.117 11.640 4.896 1.00 95.88 150 ILE A CA 1
ATOM 1195 C C . ILE A 1 150 ? -1.467 10.282 5.166 1.00 95.88 150 ILE A C 1
ATOM 1197 O O . ILE A 1 150 ? -2.118 9.365 5.659 1.00 95.88 150 ILE A O 1
ATOM 1201 N N . HIS A 1 151 ? -0.179 10.123 4.902 1.00 94.94 151 HIS A N 1
ATOM 1202 C CA . HIS A 1 151 ? 0.565 9.000 5.458 1.00 94.94 151 HIS A CA 1
ATOM 1203 C C . HIS A 1 151 ? 1.793 9.484 6.219 1.00 94.94 151 HIS A C 1
ATOM 1205 O O . HIS A 1 151 ? 2.374 10.526 5.914 1.00 94.94 151 HIS A O 1
ATOM 1211 N N . THR A 1 152 ? 2.187 8.708 7.225 1.00 93.00 152 THR A N 1
ATOM 1212 C CA . THR A 1 152 ? 3.515 8.876 7.824 1.00 93.00 152 THR A CA 1
ATOM 1213 C C . THR A 1 152 ? 4.577 8.482 6.799 1.00 93.00 152 THR A C 1
ATOM 1215 O O . THR A 1 152 ? 4.312 7.655 5.929 1.00 93.00 152 THR A O 1
ATOM 1218 N N . THR A 1 153 ? 5.774 9.043 6.893 1.00 89.50 153 THR A N 1
ATOM 1219 C CA . THR A 1 153 ? 6.948 8.642 6.109 1.00 89.50 153 THR A CA 1
ATOM 1220 C C . THR A 1 153 ? 8.138 8.442 7.038 1.00 89.50 153 THR A C 1
ATOM 1222 O O . THR A 1 153 ? 8.189 9.001 8.135 1.00 89.50 153 THR A O 1
ATOM 1225 N N . ARG A 1 154 ? 9.082 7.599 6.618 1.00 85.12 154 ARG A N 1
ATOM 1226 C CA . ARG A 1 154 ? 10.389 7.441 7.281 1.00 85.12 154 ARG A CA 1
ATOM 1227 C C . ARG A 1 154 ? 11.505 8.171 6.529 1.00 85.12 154 ARG A C 1
ATOM 1229 O O . ARG A 1 154 ? 12.659 8.109 6.960 1.00 85.12 154 ARG A O 1
ATOM 1236 N N . GLU A 1 155 ? 11.172 8.801 5.401 1.00 82.19 155 GLU A N 1
ATOM 1237 C CA . GLU A 1 155 ? 12.075 9.620 4.604 1.00 82.19 155 GLU A CA 1
ATOM 1238 C C . GLU A 1 155 ? 12.110 11.055 5.159 1.00 82.19 155 GLU A C 1
ATOM 1240 O O . GLU A 1 155 ? 11.080 11.735 5.144 1.00 82.19 155 GLU A O 1
ATOM 1245 N N . PRO A 1 156 ? 13.282 11.551 5.596 1.00 79.44 156 PRO A N 1
ATOM 1246 C CA . PRO A 1 156 ? 13.423 12.952 5.952 1.00 79.44 156 PRO A CA 1
ATOM 1247 C C . PRO A 1 156 ? 13.350 13.819 4.692 1.00 79.44 156 PRO A C 1
ATOM 1249 O O . PRO A 1 156 ? 14.133 13.659 3.751 1.00 79.44 156 PRO A O 1
ATOM 1252 N N . ILE A 1 157 ? 12.434 14.783 4.680 1.00 78.81 157 ILE A N 1
ATOM 1253 C CA . ILE A 1 157 ? 12.308 15.745 3.586 1.00 78.81 157 ILE A CA 1
ATOM 1254 C C . ILE A 1 157 ? 13.283 16.889 3.859 1.00 78.81 157 ILE A C 1
ATOM 1256 O O . ILE A 1 157 ? 13.030 17.742 4.703 1.00 78.81 157 ILE A O 1
ATOM 1260 N N . ILE A 1 158 ? 14.396 16.914 3.116 1.00 69.56 158 ILE A N 1
ATOM 1261 C CA . ILE A 1 158 ? 15.582 17.774 3.349 1.00 69.56 158 ILE A CA 1
ATOM 1262 C C . ILE A 1 158 ? 15.250 19.271 3.545 1.00 69.56 158 ILE A C 1
ATOM 1264 O O . ILE A 1 158 ? 16.028 20.014 4.138 1.00 69.56 158 ILE A O 1
ATOM 1268 N N . SER A 1 159 ? 14.102 19.737 3.059 1.00 67.94 159 SER A N 1
ATOM 1269 C CA . SER A 1 159 ? 13.719 21.149 3.031 1.00 67.94 159 SER A CA 1
ATOM 1270 C C . SER A 1 159 ? 12.393 21.469 3.733 1.00 67.94 159 SER A C 1
ATOM 1272 O O . SER A 1 159 ? 11.880 22.585 3.586 1.00 67.94 159 SER A O 1
ATOM 1274 N N . GLU A 1 160 ? 11.840 20.526 4.498 1.00 74.38 160 GLU A N 1
ATOM 1275 C CA . GLU A 1 160 ? 10.630 20.711 5.302 1.00 74.38 160 GLU A CA 1
ATOM 1276 C C . GLU A 1 160 ? 10.883 20.354 6.767 1.00 74.38 160 GLU A C 1
ATOM 1278 O O . GLU A 1 160 ? 11.671 19.468 7.089 1.00 74.38 160 GLU A O 1
ATOM 1283 N N . VAL A 1 161 ? 10.172 21.030 7.667 1.00 80.38 161 VAL A N 1
ATOM 1284 C CA . VAL A 1 161 ? 10.105 20.618 9.072 1.00 80.38 161 VAL A CA 1
ATOM 1285 C C . VAL A 1 161 ? 8.863 19.741 9.231 1.00 80.38 161 VAL A C 1
ATOM 1287 O O . VAL A 1 161 ? 7.775 20.192 8.857 1.00 80.38 161 VAL A O 1
ATOM 1290 N N . PRO A 1 162 ? 8.977 18.523 9.791 1.00 82.94 162 PRO A N 1
ATOM 1291 C CA . PRO A 1 162 ? 7.812 17.691 10.056 1.00 82.94 162 PRO A CA 1
ATOM 1292 C C . PRO A 1 162 ? 6.778 18.445 10.899 1.00 82.94 162 PRO A C 1
ATOM 1294 O O . PRO A 1 162 ? 7.082 18.959 11.979 1.00 82.94 162 PRO A O 1
ATOM 1297 N N . THR A 1 163 ? 5.524 18.487 10.443 1.00 81.94 163 THR A N 1
ATOM 1298 C CA . THR A 1 163 ? 4.416 19.016 11.257 1.00 81.94 163 THR A CA 1
ATOM 1299 C C . THR A 1 163 ? 4.185 18.121 12.470 1.00 81.94 163 THR A C 1
ATOM 1301 O O . THR A 1 163 ? 3.744 18.576 13.528 1.00 81.94 163 THR A O 1
ATOM 1304 N N . PHE A 1 164 ? 4.489 16.832 12.337 1.00 83.69 164 PHE A N 1
ATOM 1305 C CA . PHE A 1 164 ? 4.373 15.840 13.389 1.00 83.69 164 PHE A CA 1
ATOM 1306 C C . PHE A 1 164 ? 5.495 14.805 13.272 1.00 83.69 164 PHE A C 1
ATOM 1308 O O . PHE A 1 164 ? 5.830 14.381 12.169 1.00 83.69 164 PHE A O 1
ATOM 1315 N N . THR A 1 165 ? 6.048 14.403 14.418 1.00 83.06 165 THR A N 1
ATOM 1316 C CA . THR A 1 165 ? 7.088 13.377 14.527 1.00 83.06 165 THR A CA 1
ATOM 1317 C C . THR A 1 165 ? 6.705 12.414 15.640 1.00 83.06 165 THR A C 1
ATOM 1319 O O . THR A 1 165 ? 6.300 12.839 16.722 1.00 83.06 165 THR A O 1
ATOM 1322 N N . PHE A 1 166 ? 6.869 11.125 15.376 1.00 80.81 166 PHE A N 1
ATOM 1323 C CA . PHE A 1 166 ? 6.611 10.026 16.294 1.00 80.81 166 PHE A CA 1
ATOM 1324 C C . PHE A 1 166 ? 7.777 9.033 16.244 1.00 80.81 166 PHE A C 1
ATOM 1326 O O . PHE A 1 166 ? 8.292 8.736 15.171 1.00 80.81 166 PHE A O 1
ATOM 1333 N N . GLN A 1 167 ? 8.207 8.502 17.388 1.00 74.06 167 GLN A N 1
ATOM 1334 C CA . GLN A 1 167 ? 9.238 7.461 17.452 1.00 74.06 167 GLN A CA 1
ATOM 1335 C C . GLN A 1 167 ? 8.652 6.169 18.022 1.00 74.06 167 GLN A C 1
ATOM 1337 O O . GLN A 1 167 ? 8.029 6.176 19.081 1.00 74.06 167 GLN A O 1
ATOM 1342 N N . GLU A 1 168 ? 8.884 5.049 17.338 1.00 66.44 168 GLU A N 1
ATOM 1343 C CA . GLU A 1 168 ? 8.528 3.727 17.853 1.00 66.44 168 GLU A CA 1
ATOM 1344 C C . GLU A 1 168 ? 9.512 3.289 18.951 1.00 66.44 168 GLU A C 1
ATOM 1346 O O . GLU A 1 168 ? 10.728 3.400 18.794 1.00 66.44 168 GLU A O 1
ATOM 1351 N N . GLU A 1 169 ? 9.008 2.692 20.036 1.00 55.47 169 GLU A N 1
ATOM 1352 C CA . GLU A 1 169 ? 9.804 2.270 21.206 1.00 55.47 169 GLU A CA 1
ATOM 1353 C C . GLU A 1 169 ? 10.891 1.214 20.900 1.00 55.47 169 GLU A C 1
ATOM 1355 O O . GLU A 1 169 ? 11.740 0.926 21.747 1.00 55.47 169 GLU A O 1
ATOM 1360 N N . HIS A 1 170 ? 10.879 0.589 19.714 1.00 47.75 170 HIS A N 1
ATOM 1361 C CA . HIS A 1 170 ? 11.669 -0.612 19.409 1.00 47.75 170 HIS A CA 1
ATOM 1362 C C . HIS A 1 170 ? 12.416 -0.602 18.067 1.00 47.75 170 HIS A C 1
ATOM 1364 O O . HIS A 1 170 ? 12.693 -1.673 17.512 1.00 47.75 170 HIS A O 1
ATOM 1370 N N . SER A 1 171 ? 12.810 0.559 17.548 1.00 44.34 171 SER A N 1
ATOM 1371 C CA . SER A 1 171 ? 13.652 0.611 16.349 1.00 44.34 171 SER A CA 1
ATOM 1372 C C . SER A 1 171 ? 14.794 1.608 16.476 1.00 44.34 171 SER A C 1
ATOM 1374 O O . SER A 1 171 ? 14.582 2.788 16.705 1.00 44.34 171 SER A O 1
ATOM 1376 N N . HIS A 1 172 ? 16.014 1.137 16.212 1.00 39.34 172 HIS A N 1
ATOM 1377 C CA . HIS A 1 172 ? 17.194 1.963 15.927 1.00 39.34 172 HIS A CA 1
ATOM 1378 C C . HIS A 1 172 ? 17.081 2.717 14.573 1.00 39.34 172 HIS A C 1
ATOM 1380 O O . HIS A 1 172 ? 18.096 3.014 13.955 1.00 39.34 172 HIS A O 1
ATOM 1386 N N . ALA A 1 173 ? 15.863 2.969 14.080 1.00 45.94 173 ALA A N 1
ATOM 1387 C CA . ALA A 1 173 ? 15.563 3.609 12.800 1.00 45.94 173 ALA A CA 1
ATOM 1388 C C . ALA A 1 173 ? 14.814 4.932 13.028 1.00 45.94 173 ALA A C 1
ATOM 1390 O O . ALA A 1 173 ? 14.230 5.138 14.091 1.00 45.94 173 ALA A O 1
ATOM 1391 N N . THR A 1 174 ? 14.861 5.809 12.024 1.00 53.66 174 THR A N 1
ATOM 1392 C CA . THR A 1 174 ? 14.223 7.131 11.979 1.00 53.66 174 THR A CA 1
ATOM 1393 C C . THR A 1 174 ? 12.742 7.082 12.372 1.00 53.66 174 THR A C 1
ATOM 1395 O O . THR A 1 174 ? 12.042 6.106 12.097 1.00 53.66 174 THR A O 1
ATOM 1398 N N . GLY A 1 175 ? 12.278 8.129 13.063 1.00 70.12 175 GLY A N 1
ATOM 1399 C CA . GLY A 1 175 ? 10.877 8.271 13.457 1.00 70.12 175 GLY A CA 1
ATOM 1400 C C . GLY A 1 175 ? 9.929 8.323 12.255 1.00 70.12 175 GLY A C 1
ATOM 1401 O O . GLY A 1 175 ? 10.346 8.515 11.117 1.00 70.12 175 GLY A O 1
ATOM 1402 N N . HIS A 1 176 ? 8.641 8.145 12.521 1.00 83.12 176 HIS A N 1
ATOM 1403 C CA . HIS A 1 176 ? 7.575 8.462 11.583 1.00 83.12 176 HIS A CA 1
ATOM 1404 C C . HIS A 1 176 ? 7.351 9.969 11.569 1.00 83.12 176 HIS A C 1
ATOM 1406 O O . HIS A 1 176 ? 7.161 10.589 12.618 1.00 83.12 176 HIS A O 1
ATOM 1412 N N . GLU A 1 177 ? 7.320 10.544 10.380 1.00 89.50 177 GLU A N 1
ATOM 1413 C CA . GLU A 1 177 ? 7.121 11.968 10.162 1.00 89.50 177 GLU A CA 1
ATOM 1414 C C . GLU A 1 177 ? 5.876 12.195 9.307 1.00 89.50 177 GLU A C 1
ATOM 1416 O O . GLU A 1 177 ? 5.587 11.421 8.396 1.00 89.50 177 GLU A O 1
ATOM 1421 N N . CYS A 1 178 ? 5.131 13.258 9.599 1.00 89.56 178 CYS A N 1
ATOM 1422 C CA . CYS A 1 178 ? 4.069 13.760 8.731 1.00 89.56 178 CYS A CA 1
ATOM 1423 C C . CYS A 1 178 ? 4.378 15.201 8.344 1.00 89.56 178 CYS A C 1
ATOM 1425 O O . CYS A 1 178 ? 4.750 16.020 9.192 1.00 89.56 178 CYS A O 1
ATOM 1427 N N . TYR A 1 179 ? 4.138 15.522 7.079 1.00 88.56 179 TYR A N 1
ATOM 1428 C CA . TYR A 1 179 ? 4.424 16.827 6.506 1.00 88.56 179 TYR A CA 1
ATOM 1429 C C . TYR A 1 179 ? 3.126 17.463 6.028 1.00 88.56 179 TYR A C 1
ATOM 1431 O O . TYR A 1 179 ? 2.387 16.867 5.261 1.00 88.56 179 TYR A O 1
ATOM 1439 N N . THR A 1 180 ? 2.820 18.673 6.483 1.00 86.44 180 THR A N 1
ATOM 1440 C CA . THR A 1 180 ? 1.664 19.443 6.008 1.00 86.44 180 THR A CA 1
ATOM 1441 C C . THR A 1 180 ? 2.032 20.918 5.956 1.00 86.44 180 THR A C 1
ATOM 1443 O O . THR A 1 180 ? 2.832 21.396 6.762 1.00 86.44 180 THR A O 1
ATOM 1446 N N . LYS A 1 181 ? 1.427 21.664 5.028 1.00 80.56 181 LYS A N 1
ATOM 1447 C CA . LYS A 1 181 ? 1.618 23.123 4.951 1.00 80.56 181 LYS A CA 1
ATOM 1448 C C . LYS A 1 181 ? 0.819 23.891 6.008 1.00 80.56 181 LYS A C 1
ATOM 1450 O O . LYS A 1 181 ? 1.109 25.059 6.243 1.00 80.56 181 LYS A O 1
ATOM 1455 N N . ASP A 1 182 ? -0.182 23.257 6.618 1.00 85.94 182 ASP A N 1
ATOM 1456 C CA . ASP A 1 182 ? -1.081 23.861 7.602 1.00 85.94 182 ASP A CA 1
ATOM 1457 C C . ASP A 1 182 ? -0.717 23.390 9.026 1.00 85.94 182 ASP A C 1
ATOM 1459 O O . ASP A 1 182 ? -1.006 22.251 9.390 1.00 85.94 182 ASP A O 1
ATOM 1463 N N . PRO A 1 183 ? -0.133 24.248 9.884 1.00 84.31 183 PRO A N 1
ATOM 1464 C CA . PRO A 1 183 ? 0.186 23.892 11.269 1.00 84.31 183 PRO A CA 1
ATOM 1465 C C . PRO A 1 183 ? -1.029 23.480 12.114 1.00 84.31 183 PRO A C 1
ATOM 1467 O O . PRO A 1 183 ? -0.864 22.858 13.165 1.00 84.31 183 PRO A O 1
ATOM 1470 N N . LEU A 1 184 ? -2.245 23.844 11.693 1.00 89.25 184 LEU A N 1
ATOM 1471 C CA . LEU A 1 184 ? -3.501 23.502 12.359 1.00 89.25 184 LEU A CA 1
ATOM 1472 C C . LEU A 1 184 ? -4.207 22.307 11.706 1.00 89.25 184 LEU A C 1
ATOM 1474 O O . LEU A 1 184 ? -5.302 21.958 12.147 1.00 89.25 184 LEU A O 1
ATOM 1478 N N . PHE A 1 185 ? -3.578 21.650 10.725 1.00 92.88 185 PHE A N 1
ATOM 1479 C CA . PHE A 1 185 ? -4.167 20.576 9.924 1.00 92.88 185 PHE A CA 1
ATOM 1480 C C . PHE A 1 185 ? -4.903 19.537 10.778 1.00 92.88 185 PHE A C 1
ATOM 1482 O O . PHE A 1 185 ? -6.089 19.284 10.579 1.00 92.88 185 PHE A O 1
ATOM 1489 N N . PHE A 1 186 ? -4.232 18.994 11.796 1.00 94.00 186 PHE A N 1
ATOM 1490 C CA . PHE A 1 186 ? -4.786 17.936 12.643 1.00 94.00 186 PHE A CA 1
ATOM 1491 C C . PHE A 1 186 ? -5.970 18.381 13.516 1.00 94.00 186 PHE A C 1
ATOM 1493 O O . PHE A 1 186 ? -6.762 17.537 13.921 1.00 94.00 186 PHE A O 1
ATOM 1500 N N . LYS A 1 187 ? -6.131 19.683 13.795 1.00 94.06 187 LYS A N 1
ATOM 1501 C CA . LYS A 1 187 ? -7.236 20.205 14.627 1.00 94.06 187 LYS A CA 1
ATOM 1502 C C . LYS A 1 187 ? -8.582 20.235 13.908 1.00 94.06 187 LYS A C 1
ATOM 1504 O O . LYS A 1 187 ? -9.606 20.500 14.533 1.00 94.06 187 LYS A O 1
ATOM 1509 N N . ARG A 1 188 ? -8.585 20.006 12.595 1.00 93.69 188 ARG A N 1
ATOM 1510 C CA . ARG A 1 188 ? -9.791 20.028 11.761 1.00 93.69 188 ARG A CA 1
ATOM 1511 C C . ARG A 1 188 ? -10.664 18.787 11.948 1.00 93.69 188 ARG A C 1
ATOM 1513 O O . ARG A 1 188 ? -11.831 18.821 11.573 1.00 93.69 188 ARG A O 1
ATOM 1520 N N . PHE A 1 189 ? -10.113 17.717 12.517 1.00 96.19 189 PHE A N 1
ATOM 1521 C CA . PHE A 1 189 ? -10.729 16.395 12.507 1.00 96.19 189 PHE A CA 1
ATOM 1522 C C . PHE A 1 189 ? -11.138 15.962 13.913 1.00 96.19 189 PHE A C 1
ATOM 1524 O O . PHE A 1 189 ? -10.312 15.855 14.819 1.00 96.19 189 PHE A O 1
ATOM 1531 N N . SER A 1 190 ? -12.429 15.682 14.094 1.00 93.62 190 SER A N 1
ATOM 1532 C CA . SER A 1 190 ? -12.960 15.082 15.324 1.00 93.62 190 SER A CA 1
ATOM 1533 C C . SER A 1 190 ? -12.724 13.571 15.383 1.00 93.62 190 SER A C 1
ATOM 1535 O O . SER A 1 190 ? -12.713 13.015 16.485 1.00 93.62 190 SER A O 1
ATOM 1537 N N . HIS A 1 191 ? -12.515 12.929 14.228 1.00 97.75 191 HIS A N 1
ATOM 1538 C CA . HIS A 1 191 ? -12.245 11.499 14.082 1.00 97.75 191 HIS A CA 1
ATOM 1539 C C . HIS A 1 191 ? -11.008 11.274 13.214 1.00 97.75 191 HIS A C 1
ATOM 1541 O O . HIS A 1 191 ? -10.903 11.805 12.107 1.00 97.75 191 HIS A O 1
ATOM 1547 N N . ILE A 1 192 ? -10.069 10.487 13.738 1.00 98.50 192 ILE A N 1
ATOM 1548 C CA . ILE A 1 192 ? -8.849 10.083 13.038 1.00 98.50 192 ILE A CA 1
ATOM 1549 C C . ILE A 1 192 ? -8.826 8.556 12.903 1.00 98.50 192 ILE A C 1
ATOM 1551 O O . ILE A 1 192 ? -8.980 7.826 13.881 1.00 98.50 192 ILE A O 1
ATOM 1555 N N . VAL A 1 193 ? -8.616 8.072 11.686 1.00 98.75 193 VAL A N 1
ATOM 1556 C CA . VAL A 1 193 ? -8.517 6.658 11.330 1.00 98.75 193 VAL A CA 1
ATOM 1557 C C . VAL A 1 193 ? -7.064 6.345 10.987 1.00 98.75 193 VAL A C 1
ATOM 1559 O O . VAL A 1 193 ? -6.519 6.882 10.030 1.00 98.75 193 VAL A O 1
ATOM 1562 N N . LEU A 1 194 ? -6.420 5.481 11.762 1.00 98.44 194 LEU A N 1
ATOM 1563 C CA . LEU A 1 194 ? -5.086 4.961 11.481 1.00 98.44 194 LEU A CA 1
ATOM 1564 C C . LEU A 1 194 ? -5.214 3.663 10.685 1.00 98.44 194 LEU A C 1
ATOM 1566 O O . LEU A 1 194 ? -5.972 2.783 11.089 1.00 98.44 194 LEU A O 1
ATOM 1570 N N . VAL A 1 195 ? -4.477 3.531 9.586 1.00 98.38 195 VAL A N 1
ATOM 1571 C CA . VAL A 1 195 ? -4.527 2.357 8.706 1.00 98.38 195 VAL A CA 1
ATOM 1572 C C . VAL A 1 195 ? -3.179 1.653 8.695 1.00 98.38 195 VAL A C 1
ATOM 1574 O O . VAL A 1 195 ? -2.158 2.268 8.377 1.00 98.38 195 VAL A O 1
ATOM 1577 N N . ASP A 1 196 ? -3.195 0.362 9.016 1.00 95.56 196 ASP A N 1
ATOM 1578 C CA . ASP A 1 196 ? -2.029 -0.521 8.972 1.00 95.56 196 ASP A CA 1
ATOM 1579 C C . ASP A 1 196 ? -2.343 -1.811 8.196 1.00 95.56 196 ASP A C 1
ATOM 1581 O O . ASP A 1 196 ? -3.503 -2.099 7.898 1.00 95.56 196 ASP A O 1
ATOM 1585 N N . ASP A 1 197 ? -1.334 -2.608 7.850 1.00 94.69 197 ASP A N 1
ATOM 1586 C CA . ASP A 1 197 ? -1.569 -3.928 7.253 1.00 94.69 197 ASP A CA 1
ATOM 1587 C C . ASP A 1 197 ? -1.860 -5.001 8.309 1.00 94.69 197 ASP A C 1
ATOM 1589 O O . ASP A 1 197 ? -2.724 -5.861 8.109 1.00 94.69 197 ASP A O 1
ATOM 1593 N N . GLU A 1 198 ? -1.196 -4.916 9.459 1.00 94.38 198 GLU A N 1
ATOM 1594 C CA . GLU A 1 198 ? -1.281 -5.897 10.536 1.00 94.38 198 GLU A CA 1
ATOM 1595 C C . GLU A 1 198 ? -1.145 -5.245 11.919 1.00 94.38 198 GLU A C 1
ATOM 1597 O O . GLU A 1 198 ? -0.244 -4.452 12.174 1.00 94.38 198 GLU A O 1
ATOM 1602 N N . ILE A 1 199 ? -1.975 -5.671 12.870 1.00 94.81 199 ILE A N 1
ATOM 1603 C CA . ILE A 1 199 ? -1.905 -5.253 14.269 1.00 94.81 199 ILE A CA 1
ATOM 1604 C C . ILE A 1 199 ? -1.425 -6.430 15.115 1.00 94.81 199 ILE A C 1
ATOM 1606 O O . ILE A 1 199 ? -2.133 -7.415 15.298 1.00 94.81 199 ILE A O 1
ATOM 1610 N N . THR A 1 200 ? -0.224 -6.309 15.681 1.00 91.94 200 THR A N 1
ATOM 1611 C CA . THR A 1 200 ? 0.334 -7.313 16.605 1.00 91.94 200 THR A CA 1
ATOM 1612 C C . THR A 1 200 ? -0.005 -6.989 18.055 1.00 91.94 200 THR A C 1
ATOM 1614 O O . THR A 1 200 ? -0.852 -7.629 18.664 1.00 91.94 200 THR A O 1
ATOM 1617 N N . THR A 1 201 ? 0.648 -5.974 18.625 1.00 92.12 201 THR A N 1
ATOM 1618 C CA . THR A 1 201 ? 0.409 -5.523 20.004 1.00 92.12 201 THR A CA 1
ATOM 1619 C C . THR A 1 201 ? -0.522 -4.317 20.076 1.00 92.12 201 THR A C 1
ATOM 1621 O O . THR A 1 201 ? -1.119 -4.064 21.117 1.00 92.12 201 THR A O 1
ATOM 1624 N N . GLY A 1 202 ? -0.631 -3.557 18.982 1.00 93.69 202 GLY A N 1
ATOM 1625 C CA . GLY A 1 202 ? -1.315 -2.265 18.935 1.00 93.69 202 GLY A CA 1
ATOM 1626 C C . GLY A 1 202 ? -0.515 -1.095 19.519 1.00 93.69 202 GLY A C 1
ATOM 1627 O O . GLY A 1 202 ? -0.958 0.039 19.382 1.00 93.69 202 GLY A O 1
ATOM 1628 N N . ASN A 1 203 ? 0.662 -1.323 20.116 1.00 92.62 203 ASN A N 1
ATOM 1629 C CA . ASN A 1 203 ? 1.424 -0.263 20.792 1.00 92.62 203 ASN A CA 1
ATOM 1630 C C . ASN A 1 203 ? 1.818 0.880 19.847 1.00 92.62 203 ASN A C 1
ATOM 1632 O O . ASN A 1 203 ? 1.687 2.037 20.224 1.00 92.62 203 ASN A O 1
ATOM 1636 N N . THR A 1 204 ? 2.248 0.579 18.615 1.00 90.56 204 THR A N 1
ATOM 1637 C CA . THR A 1 204 ? 2.585 1.611 17.619 1.00 90.56 204 THR A CA 1
ATOM 1638 C C . THR A 1 204 ? 1.410 2.561 17.384 1.00 90.56 204 THR A C 1
ATOM 1640 O O . THR A 1 204 ? 1.576 3.776 17.448 1.00 90.56 204 THR A O 1
ATOM 1643 N N . ALA A 1 205 ? 0.207 2.012 17.193 1.00 94.56 205 ALA A N 1
ATOM 1644 C CA . ALA A 1 205 ? -1.000 2.805 17.004 1.00 94.56 205 ALA A CA 1
ATOM 1645 C C . ALA A 1 205 ? -1.379 3.592 18.265 1.00 94.56 205 ALA A C 1
ATOM 1647 O O . ALA A 1 205 ? -1.687 4.773 18.169 1.00 94.56 205 ALA A O 1
ATOM 1648 N N . LEU A 1 206 ? -1.315 2.974 19.448 1.00 95.44 206 LEU A N 1
ATOM 1649 C CA . LEU A 1 206 ? -1.637 3.642 20.714 1.00 95.44 206 LEU A CA 1
ATOM 1650 C C . LEU A 1 206 ? -0.680 4.803 21.020 1.00 95.44 206 LEU A C 1
ATOM 1652 O O . LEU A 1 206 ? -1.137 5.885 21.382 1.00 95.44 206 LEU A O 1
ATOM 1656 N N . ASN A 1 207 ? 0.622 4.615 20.810 1.00 92.19 207 ASN A N 1
ATOM 1657 C CA . ASN A 1 207 ? 1.610 5.667 21.030 1.00 92.19 207 ASN A CA 1
ATOM 1658 C C . ASN A 1 207 ? 1.448 6.802 20.004 1.00 92.19 207 ASN A C 1
ATOM 1660 O O . ASN A 1 207 ? 1.593 7.975 20.352 1.00 92.19 207 ASN A O 1
ATOM 1664 N N . LEU A 1 208 ? 1.090 6.474 18.754 1.00 91.81 208 LEU A N 1
ATOM 1665 C CA . LEU A 1 208 ? 0.738 7.485 17.759 1.00 91.81 208 LEU A CA 1
ATOM 1666 C C . LEU A 1 208 ? -0.529 8.255 18.163 1.00 91.81 208 LEU A C 1
ATOM 1668 O O . LEU A 1 208 ? -0.546 9.476 18.051 1.00 91.81 208 LEU A O 1
ATOM 1672 N N . ILE A 1 209 ? -1.571 7.573 18.650 1.00 95.44 209 ILE A N 1
ATOM 1673 C CA . ILE A 1 209 ? -2.809 8.207 19.134 1.00 95.44 209 ILE A CA 1
ATOM 1674 C C . ILE A 1 209 ? -2.508 9.176 20.274 1.00 95.44 209 ILE A C 1
ATOM 1676 O O . ILE A 1 209 ? -2.994 10.303 20.246 1.00 95.44 209 ILE A O 1
ATOM 1680 N N . GLU A 1 210 ? -1.700 8.769 21.253 1.00 92.88 210 GLU A N 1
ATOM 1681 C CA . GLU A 1 210 ? -1.320 9.633 22.372 1.00 92.88 210 GLU A CA 1
ATOM 1682 C C . GLU A 1 210 ? -0.613 10.904 21.877 1.00 92.88 210 GLU A C 1
ATOM 1684 O O . GLU A 1 210 ? -1.049 12.012 22.189 1.00 92.88 210 GLU A O 1
ATOM 1689 N N . ALA A 1 211 ? 0.392 10.756 21.009 1.00 90.50 211 ALA A N 1
ATOM 1690 C CA . ALA A 1 211 ? 1.124 11.885 20.436 1.00 90.50 211 ALA A CA 1
ATOM 1691 C C . ALA A 1 211 ? 0.254 12.773 19.518 1.00 90.50 211 ALA A C 1
ATOM 1693 O O . ALA A 1 211 ? 0.397 13.998 19.503 1.00 90.50 211 ALA A O 1
ATOM 1694 N N . LEU A 1 212 ? -0.661 12.184 18.739 1.00 91.56 212 LEU A N 1
ATOM 1695 C CA . LEU A 1 212 ? -1.587 12.927 17.878 1.00 91.56 212 LEU A CA 1
ATOM 1696 C C . LEU A 1 212 ? -2.663 13.649 18.680 1.00 91.56 212 LEU A C 1
ATOM 1698 O O . LEU A 1 212 ? -3.089 14.729 18.266 1.00 91.56 212 LEU A O 1
ATOM 1702 N N . HIS A 1 213 ? -3.125 13.089 19.797 1.00 93.88 213 HIS A N 1
ATOM 1703 C CA . HIS A 1 213 ? -4.180 13.695 20.602 1.00 93.88 213 HIS A CA 1
ATOM 1704 C C . HIS A 1 213 ? -3.750 15.046 21.169 1.00 93.88 213 HIS A C 1
ATOM 1706 O O . HIS A 1 213 ? -4.528 15.997 21.107 1.00 93.88 213 HIS A O 1
ATOM 1712 N N . GLU A 1 214 ? -2.489 15.171 21.588 1.00 88.44 214 GLU A N 1
ATOM 1713 C CA . GLU A 1 214 ? -1.911 16.444 22.032 1.00 88.44 214 GLU A CA 1
ATOM 1714 C C . GLU A 1 214 ? -1.982 17.544 20.956 1.00 88.44 214 GLU A C 1
ATOM 1716 O O . GLU A 1 214 ? -2.138 18.723 21.280 1.00 88.44 214 GLU A O 1
ATOM 1721 N N . LYS A 1 215 ? -1.905 17.180 19.666 1.00 87.94 215 LYS A N 1
ATOM 1722 C CA . LYS A 1 215 ? -1.952 18.138 18.546 1.00 87.94 215 LYS A CA 1
ATOM 1723 C C . LYS A 1 215 ? -3.346 18.356 17.963 1.00 87.94 215 LYS A C 1
ATOM 1725 O O . LYS A 1 215 ? -3.666 19.478 17.568 1.00 87.94 215 LYS A O 1
ATOM 1730 N N . SER A 1 216 ? -4.139 17.293 17.861 1.00 92.38 216 SER A N 1
ATOM 1731 C CA . SER A 1 216 ? -5.436 17.284 17.176 1.00 92.38 216 SER A CA 1
ATOM 1732 C C . SER A 1 216 ? -6.598 17.667 18.088 1.00 92.38 216 SER A C 1
ATOM 1734 O O . SER A 1 216 ? -7.502 18.375 17.654 1.00 92.38 216 SER A O 1
ATOM 1736 N N . GLY A 1 217 ? -6.596 17.208 19.344 1.00 90.31 217 GLY A N 1
ATOM 1737 C CA . GLY A 1 217 ? -7.791 17.228 20.188 1.00 90.31 217 GLY A CA 1
ATOM 1738 C C . GLY A 1 217 ? -8.939 16.360 19.649 1.00 90.31 217 GLY A C 1
ATOM 1739 O O . GLY A 1 217 ? -10.096 16.608 19.996 1.00 90.31 217 GLY A O 1
ATOM 1740 N N . ALA A 1 218 ? -8.649 15.372 18.789 1.00 95.88 218 ALA A N 1
ATOM 1741 C CA . ALA A 1 218 ? -9.666 14.480 18.240 1.00 95.88 218 ALA A CA 1
ATOM 1742 C C . ALA A 1 218 ? -10.392 13.711 19.356 1.00 95.88 218 ALA A C 1
ATOM 1744 O O . ALA A 1 218 ? -9.811 13.386 20.396 1.00 95.88 218 ALA A O 1
ATOM 1745 N N . LYS A 1 219 ? -11.679 13.431 19.127 1.00 96.75 219 LYS A N 1
ATOM 1746 C CA . LYS A 1 219 ? -12.594 12.805 20.097 1.00 96.75 219 LYS A CA 1
ATOM 1747 C C . LYS A 1 219 ? -12.700 11.294 19.914 1.00 96.75 219 LYS A C 1
ATOM 1749 O O . LYS A 1 219 ? -13.079 10.593 20.850 1.00 96.75 219 LYS A O 1
ATOM 1754 N N . ALA A 1 220 ? -12.397 10.817 18.711 1.00 97.69 220 ALA A N 1
ATOM 1755 C CA . ALA A 1 220 ? -12.502 9.422 18.332 1.00 97.69 220 ALA A CA 1
ATOM 1756 C C . ALA A 1 220 ? -11.311 8.996 17.474 1.00 97.69 220 ALA A C 1
ATOM 1758 O O . ALA A 1 220 ? -10.868 9.728 16.584 1.00 97.69 220 ALA A O 1
ATOM 1759 N N . TYR A 1 221 ? -10.841 7.781 17.727 1.00 98.56 221 TYR A N 1
ATOM 1760 C CA . TYR A 1 221 ? -9.807 7.117 16.956 1.00 98.56 221 TYR A CA 1
ATOM 1761 C C . TYR A 1 221 ? -10.280 5.738 16.525 1.00 98.56 221 TYR A C 1
ATOM 1763 O O . TYR A 1 221 ? -10.857 4.990 17.316 1.00 98.56 221 TYR A O 1
ATOM 1771 N N . SER A 1 222 ? -9.973 5.376 15.287 1.00 98.56 222 SER A N 1
ATOM 1772 C CA . SER A 1 222 ? -10.113 4.005 14.806 1.00 98.56 222 SER A CA 1
ATOM 1773 C C . SER A 1 222 ? -8.772 3.520 14.279 1.00 98.56 222 SER A C 1
ATOM 1775 O O . SER A 1 222 ? -8.084 4.261 13.591 1.00 98.56 222 SER A O 1
ATOM 1777 N N . VAL A 1 223 ? -8.393 2.286 14.585 1.00 98.56 223 VAL A N 1
ATOM 1778 C CA . VAL A 1 223 ? -7.231 1.608 14.010 1.00 98.56 223 VAL A CA 1
ATOM 1779 C C . VAL A 1 223 ? -7.761 0.487 13.133 1.00 98.56 223 VAL A C 1
ATOM 1781 O O . VAL A 1 223 ? -8.465 -0.394 13.626 1.00 98.56 223 VAL A O 1
ATOM 1784 N N . VAL A 1 224 ? -7.471 0.552 11.839 1.00 98.50 224 VAL A N 1
ATOM 1785 C CA . VAL A 1 224 ? -8.040 -0.330 10.822 1.00 98.50 224 VAL A CA 1
ATOM 1786 C C . VAL A 1 224 ? -6.926 -1.116 10.148 1.00 98.50 224 VAL A C 1
ATOM 1788 O O . VAL A 1 224 ? -5.948 -0.524 9.697 1.00 98.50 224 VAL A O 1
ATOM 1791 N N . ALA A 1 225 ? -7.057 -2.440 10.082 1.00 97.12 225 ALA A N 1
ATOM 1792 C CA . ALA A 1 225 ? -6.062 -3.294 9.437 1.00 97.12 225 ALA A CA 1
ATOM 1793 C C . ALA A 1 225 ? -6.659 -4.552 8.811 1.00 97.12 225 ALA A C 1
ATOM 1795 O O . ALA A 1 225 ? -7.787 -4.940 9.110 1.00 97.12 225 ALA A O 1
ATOM 1796 N N . LEU A 1 226 ? -5.892 -5.238 7.961 1.00 95.25 226 LEU A N 1
ATOM 1797 C CA . LEU A 1 226 ? -6.328 -6.535 7.433 1.00 95.25 226 LEU A CA 1
ATOM 1798 C C . LEU A 1 226 ? -6.361 -7.581 8.555 1.00 95.25 226 LEU A C 1
ATOM 1800 O O . LEU A 1 226 ? -7.284 -8.390 8.623 1.00 95.25 226 LEU A O 1
ATOM 1804 N N . LEU A 1 227 ? -5.377 -7.538 9.454 1.00 94.69 227 LEU A N 1
ATOM 1805 C CA . LEU A 1 227 ? -5.142 -8.558 10.473 1.00 94.69 227 LEU A CA 1
ATOM 1806 C C . LEU A 1 227 ? -5.024 -7.922 11.864 1.00 94.69 227 LEU A C 1
ATOM 1808 O O . LEU A 1 227 ? -4.320 -6.928 12.020 1.00 94.69 227 LEU A O 1
ATOM 1812 N N . ASP A 1 228 ? -5.656 -8.509 12.880 1.00 95.38 228 ASP A N 1
ATOM 1813 C CA . ASP A 1 228 ? -5.475 -8.134 14.291 1.00 95.38 228 ASP A CA 1
ATOM 1814 C C . ASP A 1 228 ? -5.238 -9.374 15.161 1.00 95.38 228 ASP A C 1
ATOM 1816 O O . ASP A 1 228 ? -6.089 -10.262 15.263 1.00 95.38 228 ASP A O 1
ATOM 1820 N N . TRP A 1 229 ? -4.065 -9.413 15.791 1.00 94.94 229 TRP A N 1
ATOM 1821 C CA . TRP A 1 229 ? -3.550 -10.530 16.581 1.00 94.94 229 TRP A CA 1
ATOM 1822 C C . TRP A 1 229 ? -3.492 -10.249 18.081 1.00 94.94 229 TRP A C 1
ATOM 1824 O O . TRP A 1 229 ? -2.861 -11.006 18.830 1.00 94.94 229 TRP A O 1
ATOM 1834 N N . ARG A 1 230 ? -4.107 -9.149 18.526 1.00 95.25 230 ARG A N 1
ATOM 1835 C CA . ARG A 1 230 ? -4.010 -8.716 19.917 1.00 95.25 230 ARG A CA 1
ATOM 1836 C C . ARG A 1 230 ? -4.698 -9.686 20.865 1.00 95.25 230 ARG A C 1
ATOM 1838 O O . ARG A 1 230 ? -5.856 -10.067 20.687 1.00 95.25 230 ARG A O 1
ATOM 1845 N N . ASN A 1 231 ? -4.008 -9.995 21.953 1.00 93.88 231 ASN A N 1
ATOM 1846 C CA . ASN A 1 231 ? -4.580 -10.699 23.092 1.00 93.88 231 ASN A CA 1
ATOM 1847 C C . ASN A 1 231 ? -5.414 -9.756 23.986 1.00 93.88 231 ASN A C 1
ATOM 1849 O O . ASN A 1 231 ? -5.449 -8.538 23.797 1.00 93.88 231 ASN A O 1
ATOM 1853 N N . GLU A 1 232 ? -6.083 -10.320 24.992 1.00 94.06 232 GLU A N 1
ATOM 1854 C CA . GLU A 1 232 ? -6.955 -9.550 25.890 1.00 94.06 232 GLU A CA 1
ATOM 1855 C C . GLU A 1 232 ? -6.208 -8.481 26.707 1.00 94.06 232 GLU A C 1
ATOM 1857 O O . GLU A 1 232 ? -6.744 -7.396 26.920 1.00 94.06 232 GLU A O 1
ATOM 1862 N N . GLU A 1 233 ? -4.951 -8.721 27.099 1.00 95.31 233 GLU A N 1
ATOM 1863 C CA . GLU A 1 233 ? -4.130 -7.718 27.799 1.00 95.31 233 GLU A CA 1
ATOM 1864 C C . GLU A 1 233 ? -3.874 -6.490 26.910 1.00 95.31 233 GLU A C 1
ATOM 1866 O O . GLU A 1 233 ? -3.991 -5.346 27.347 1.00 95.31 233 GLU A O 1
ATOM 1871 N N . GLN A 1 234 ? -3.550 -6.715 25.637 1.00 95.88 234 GLN A N 1
ATOM 1872 C CA . GLN A 1 234 ? -3.302 -5.657 24.657 1.00 95.88 234 GLN A CA 1
ATOM 1873 C C . GLN A 1 234 ? -4.580 -4.886 24.308 1.00 95.88 234 GLN A C 1
ATOM 1875 O O . GLN A 1 234 ? -4.544 -3.664 24.157 1.00 95.88 234 GLN A O 1
ATOM 1880 N N . LYS A 1 235 ? -5.728 -5.569 24.241 1.00 96.31 235 LYS A N 1
ATOM 1881 C CA . LYS A 1 235 ? -7.033 -4.907 24.095 1.00 96.31 235 LYS A CA 1
ATOM 1882 C C . LYS A 1 235 ? -7.361 -4.038 25.308 1.00 96.31 235 LYS A C 1
ATOM 1884 O O . LYS A 1 235 ? -7.883 -2.939 25.139 1.00 96.31 235 LYS A O 1
ATOM 1889 N N . GLU A 1 236 ? -7.027 -4.485 26.517 1.00 97.56 236 GLU A N 1
ATOM 1890 C CA . GLU A 1 236 ? -7.248 -3.702 27.735 1.00 97.56 236 GLU A CA 1
ATOM 1891 C C . GLU A 1 236 ? -6.362 -2.449 27.788 1.00 97.56 236 GLU A C 1
ATOM 1893 O O . GLU A 1 236 ? -6.842 -1.380 28.164 1.00 97.56 236 GLU A O 1
ATOM 1898 N N . LYS A 1 237 ? -5.111 -2.520 27.304 1.00 96.81 237 LYS A N 1
ATOM 1899 C CA . LYS A 1 237 ? -4.240 -1.334 27.153 1.00 96.81 237 LYS A CA 1
ATOM 1900 C C . LYS A 1 237 ? -4.891 -0.238 26.307 1.00 96.81 237 LYS A C 1
ATOM 1902 O O . LYS A 1 237 ? -4.821 0.933 26.677 1.00 96.81 237 LYS A O 1
ATOM 1907 N N . ALA A 1 238 ? -5.571 -0.607 25.220 1.00 97.06 238 ALA A N 1
ATOM 1908 C CA . ALA A 1 238 ? -6.297 0.355 24.392 1.00 97.06 238 ALA A CA 1
ATOM 1909 C C . ALA A 1 238 ? -7.449 1.031 25.159 1.00 97.06 238 ALA A C 1
ATOM 1911 O O . ALA A 1 238 ? -7.610 2.247 25.063 1.00 97.06 238 ALA A O 1
ATOM 1912 N N . LYS A 1 239 ? -8.209 0.276 25.968 1.00 97.81 239 LYS A N 1
ATOM 1913 C CA . LYS A 1 239 ? -9.289 0.837 26.803 1.00 97.81 239 LYS A CA 1
ATOM 1914 C C . LYS A 1 239 ? -8.756 1.776 27.883 1.00 97.81 239 LYS A C 1
ATOM 1916 O O . LYS A 1 239 ? -9.339 2.832 28.115 1.00 97.81 239 LYS A O 1
ATOM 1921 N N . LEU A 1 240 ? -7.642 1.413 28.521 1.00 98.12 240 LEU A N 1
ATOM 1922 C CA . LEU A 1 240 ? -6.989 2.254 29.525 1.00 98.12 240 LEU A CA 1
ATOM 1923 C C . LEU A 1 240 ? -6.516 3.579 28.920 1.00 98.12 240 LEU A C 1
ATOM 1925 O O . LEU A 1 240 ? -6.753 4.630 29.514 1.00 98.12 240 LEU A O 1
ATOM 1929 N N . LEU A 1 241 ? -5.906 3.548 27.728 1.00 97.62 241 LEU A N 1
ATOM 1930 C CA . LEU A 1 241 ? -5.511 4.772 27.031 1.00 97.62 241 LEU A CA 1
ATOM 1931 C C . LEU A 1 241 ? -6.729 5.616 26.636 1.00 97.62 241 LEU A C 1
ATOM 1933 O O . LEU A 1 241 ? -6.732 6.821 26.874 1.00 97.62 241 LEU A O 1
ATOM 1937 N N . ALA A 1 242 ? -7.781 4.990 26.102 1.00 98.06 242 ALA A N 1
ATOM 1938 C CA . ALA A 1 242 ? -9.029 5.674 25.764 1.00 98.06 242 ALA A CA 1
ATOM 1939 C C . ALA A 1 242 ? -9.616 6.413 26.983 1.00 98.06 242 ALA A C 1
ATOM 1941 O O . ALA A 1 242 ? -9.944 7.596 26.896 1.00 98.06 242 ALA A O 1
ATOM 1942 N N . GLY A 1 243 ? -9.653 5.753 28.149 1.00 97.94 243 GLY A N 1
ATOM 1943 C CA . GLY A 1 243 ? -10.083 6.356 29.413 1.00 97.94 243 GLY A CA 1
ATOM 1944 C C . GLY A 1 243 ? -9.162 7.478 29.905 1.00 97.94 243 GLY A C 1
ATOM 1945 O O . GLY A 1 243 ? -9.656 8.507 30.359 1.00 97.94 243 GLY A O 1
ATOM 1946 N N . LYS A 1 244 ? -7.837 7.316 29.775 1.00 97.56 244 LYS A N 1
ATOM 1947 C CA . LYS A 1 244 ? -6.838 8.341 30.130 1.00 97.56 244 LYS A CA 1
ATOM 1948 C C . LYS A 1 244 ? -7.010 9.618 29.303 1.00 97.56 244 LYS A C 1
ATOM 1950 O O . LYS A 1 244 ? -6.902 10.708 29.855 1.00 97.56 244 LYS A O 1
ATOM 1955 N N . LEU A 1 245 ? -7.252 9.478 28.001 1.00 97.38 245 LEU A N 1
ATOM 1956 C CA . LEU A 1 245 ? -7.392 10.605 27.073 1.00 97.38 245 LEU A CA 1
ATOM 1957 C C . LEU A 1 245 ? -8.827 11.161 27.014 1.00 97.38 245 LEU A C 1
ATOM 1959 O O . LEU A 1 245 ? -9.036 12.251 26.497 1.00 97.38 245 LEU A O 1
ATOM 1963 N N . GLY A 1 246 ? -9.822 10.436 27.536 1.00 97.56 246 GLY A N 1
ATOM 1964 C CA . GLY A 1 246 ? -11.230 10.834 27.445 1.00 97.56 246 GLY A CA 1
ATOM 1965 C C . GLY A 1 246 ? -11.791 10.757 26.020 1.00 97.56 246 GLY A C 1
ATOM 1966 O O . GLY A 1 246 ? -12.625 11.579 25.644 1.00 97.56 246 GLY A O 1
ATOM 1967 N N . VAL A 1 247 ? -11.326 9.788 25.227 1.00 98.12 247 VAL A N 1
ATOM 1968 C CA . VAL A 1 247 ? -11.687 9.585 23.809 1.00 98.12 247 VAL A CA 1
ATOM 1969 C C . VAL A 1 247 ? -12.196 8.165 23.572 1.00 98.12 247 VAL A C 1
ATOM 1971 O O . VAL A 1 247 ? -12.052 7.294 24.430 1.00 98.12 247 VAL A O 1
ATOM 1974 N N . THR A 1 248 ? -12.755 7.897 22.393 1.00 97.81 248 THR A N 1
ATOM 1975 C CA . THR A 1 248 ? -12.992 6.519 21.939 1.00 97.81 248 THR A CA 1
ATOM 1976 C C . THR A 1 248 ? -11.802 6.017 21.123 1.00 97.81 248 THR A C 1
ATOM 1978 O O . THR A 1 248 ? -11.247 6.750 20.307 1.00 97.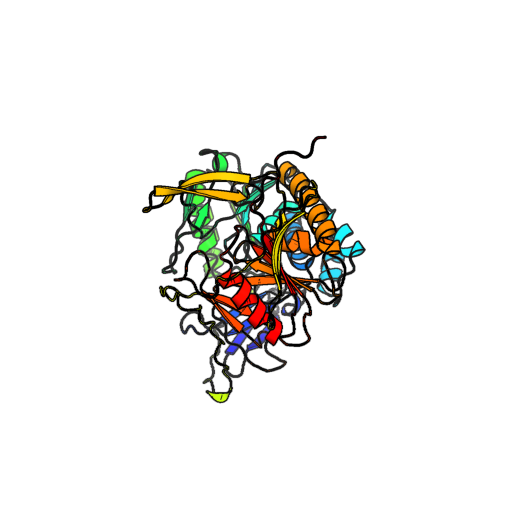81 248 THR A O 1
ATOM 1981 N N . ILE A 1 249 ? -11.388 4.768 21.355 1.00 98.44 249 ILE A N 1
ATOM 1982 C CA . ILE A 1 249 ? -10.379 4.080 20.539 1.00 98.44 249 ILE A CA 1
ATOM 1983 C C . ILE A 1 249 ? -10.954 2.731 20.129 1.00 98.44 249 ILE A C 1
ATOM 1985 O O . ILE A 1 249 ? -11.170 1.856 20.970 1.00 98.44 249 ILE A O 1
ATOM 1989 N N . GLU A 1 250 ? -11.185 2.560 18.835 1.00 97.62 250 GLU A N 1
ATOM 1990 C CA . GLU A 1 250 ? -11.705 1.325 18.261 1.00 97.62 250 GLU A CA 1
ATOM 1991 C C . GLU A 1 250 ? -10.660 0.652 17.384 1.00 97.62 250 GLU A C 1
ATOM 1993 O O . GLU A 1 250 ? -9.929 1.307 16.654 1.00 97.62 250 GLU A O 1
ATOM 1998 N N . PHE A 1 251 ? -10.607 -0.673 17.431 1.00 97.94 251 PHE A N 1
ATOM 1999 C CA . PHE A 1 251 ? -9.784 -1.470 16.532 1.00 97.94 251 PHE A CA 1
ATOM 2000 C C . PHE A 1 251 ? -10.702 -2.317 15.666 1.00 97.94 251 PHE A C 1
ATOM 2002 O O . PHE A 1 251 ? -11.614 -2.974 16.177 1.00 97.94 251 PHE A O 1
ATOM 2009 N N . ILE A 1 252 ? -10.479 -2.255 14.361 1.00 96.94 252 ILE A N 1
ATOM 2010 C CA . ILE A 1 252 ? -11.352 -2.803 13.333 1.00 96.94 252 ILE A CA 1
ATOM 2011 C C . ILE A 1 252 ? -10.468 -3.569 12.359 1.00 96.94 252 ILE A C 1
ATOM 2013 O O . ILE A 1 252 ? -9.460 -3.053 11.886 1.00 96.94 252 ILE A O 1
ATOM 2017 N N . SER A 1 253 ? -10.823 -4.809 12.056 1.00 95.31 253 SER A N 1
ATOM 2018 C CA . SER A 1 253 ? -10.041 -5.605 11.120 1.00 95.31 253 SER A CA 1
ATOM 2019 C C . SER A 1 253 ? -10.881 -6.628 10.387 1.00 95.31 253 SER A C 1
ATOM 2021 O O . SER A 1 253 ? -11.960 -6.999 10.848 1.00 95.31 253 SER A O 1
ATOM 2023 N N . VAL A 1 254 ? -10.365 -7.075 9.241 1.00 93.25 254 VAL A N 1
ATOM 2024 C CA . VAL A 1 254 ? -10.982 -8.137 8.438 1.00 93.25 254 VAL A CA 1
ATOM 2025 C C . VAL A 1 254 ? -10.885 -9.473 9.171 1.00 93.25 254 VAL A C 1
ATOM 2027 O O . VAL A 1 254 ? -11.870 -10.198 9.280 1.00 93.25 254 VAL A O 1
ATOM 2030 N N . ILE A 1 255 ? -9.697 -9.793 9.691 1.00 92.56 255 ILE A N 1
ATOM 2031 C CA . ILE A 1 255 ? -9.431 -11.039 10.409 1.00 92.56 255 ILE A CA 1
ATOM 2032 C C . ILE A 1 255 ? -8.917 -10.734 11.811 1.00 92.56 255 ILE A C 1
ATOM 2034 O O . ILE A 1 255 ? -7.992 -9.943 12.000 1.00 92.56 255 ILE A O 1
ATOM 2038 N N . GLN A 1 256 ? -9.508 -11.415 12.790 1.00 92.19 256 GLN A N 1
ATOM 2039 C CA . GLN A 1 256 ? -9.153 -11.331 14.203 1.00 92.19 256 GLN A CA 1
ATOM 2040 C C . GLN A 1 256 ? -8.758 -12.698 14.752 1.00 92.19 256 GLN A C 1
ATOM 2042 O O . GLN A 1 256 ? -9.398 -13.717 14.465 1.00 92.19 256 GLN A O 1
ATOM 2047 N N . GLY A 1 257 ? -7.722 -12.716 15.583 1.00 92.06 257 GLY A N 1
ATOM 2048 C CA . GLY A 1 257 ? -7.257 -13.916 16.264 1.00 92.06 257 GLY A CA 1
ATOM 2049 C C . GLY A 1 257 ? -6.192 -13.620 17.308 1.00 92.06 257 GLY A C 1
ATOM 2050 O O . GLY A 1 257 ? -5.934 -12.471 17.654 1.00 92.06 257 GLY A O 1
ATOM 2051 N N . THR A 1 258 ? -5.549 -14.671 17.798 1.00 92.56 258 THR A N 1
ATOM 2052 C CA . THR A 1 258 ? -4.356 -14.571 18.643 1.00 92.56 258 THR A CA 1
ATOM 2053 C C . THR A 1 258 ? -3.277 -15.506 18.133 1.00 92.56 258 THR A C 1
ATOM 2055 O O . THR A 1 258 ? -3.559 -16.644 17.760 1.00 92.56 258 THR A O 1
ATOM 2058 N N . ILE A 1 259 ? -2.032 -15.037 18.139 1.00 89.88 259 ILE A N 1
ATOM 2059 C CA . ILE A 1 259 ? -0.874 -15.865 17.800 1.00 89.88 259 ILE A CA 1
ATOM 2060 C C . ILE A 1 259 ? -0.393 -16.560 19.076 1.00 89.88 259 ILE A C 1
ATOM 2062 O O . ILE A 1 259 ? 0.004 -15.898 20.040 1.00 89.88 259 ILE A O 1
ATOM 2066 N N . ALA A 1 260 ? -0.424 -17.890 19.090 1.00 84.75 260 ALA A N 1
ATOM 2067 C CA . ALA A 1 260 ? 0.157 -18.674 20.173 1.00 84.75 260 ALA A CA 1
ATOM 2068 C C . ALA A 1 260 ? 1.702 -18.625 20.112 1.00 84.75 260 ALA A C 1
ATOM 2070 O O . ALA A 1 260 ? 2.274 -18.224 19.092 1.00 84.75 260 ALA A O 1
ATOM 2071 N N . PRO A 1 261 ? 2.417 -19.020 21.185 1.00 82.12 261 PRO A N 1
ATOM 2072 C CA . PRO A 1 261 ? 3.876 -19.009 21.195 1.00 82.12 261 PRO A CA 1
ATOM 2073 C C . PRO A 1 261 ? 4.482 -19.742 19.992 1.00 82.12 261 PRO A C 1
ATOM 2075 O O . PRO A 1 261 ? 4.140 -20.885 19.696 1.00 82.12 261 PRO A O 1
ATOM 2078 N N . ILE A 1 262 ? 5.404 -19.062 19.313 1.00 83.69 262 ILE A N 1
ATOM 2079 C CA . ILE A 1 262 ? 6.066 -19.552 18.104 1.00 83.69 262 ILE A CA 1
ATOM 2080 C C . ILE A 1 262 ? 6.914 -20.777 18.438 1.00 83.69 262 ILE A C 1
ATOM 2082 O O . ILE A 1 262 ? 7.745 -20.734 19.349 1.00 83.69 262 ILE A O 1
ATOM 2086 N N . ILE A 1 263 ? 6.770 -21.840 17.649 1.00 81.69 263 ILE A N 1
ATOM 2087 C CA . ILE A 1 263 ? 7.585 -23.044 17.785 1.00 81.69 263 ILE A CA 1
ATOM 2088 C C . ILE A 1 263 ? 8.752 -22.949 16.801 1.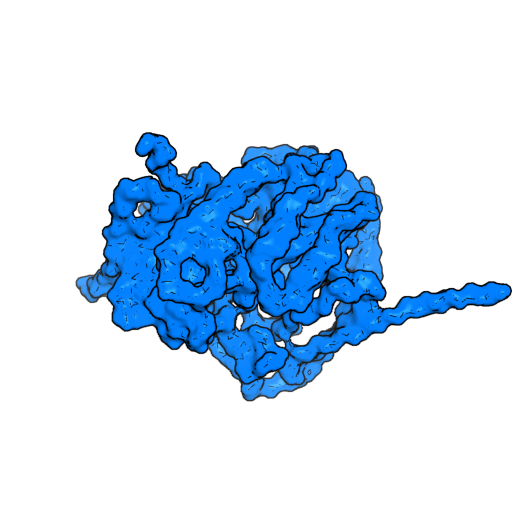00 81.69 263 ILE A C 1
ATOM 2090 O O . ILE A 1 263 ? 8.560 -22.887 15.585 1.00 81.69 263 ILE A O 1
ATOM 2094 N N . LEU A 1 264 ? 9.972 -22.953 17.344 1.00 80.44 264 LEU A N 1
ATOM 2095 C CA . LEU A 1 264 ? 11.213 -22.937 16.574 1.00 80.44 264 LEU A CA 1
ATOM 2096 C C . LEU A 1 264 ? 11.902 -24.296 16.628 1.00 80.44 264 LEU A C 1
ATOM 2098 O O . LEU A 1 264 ? 12.204 -24.808 17.706 1.00 80.44 264 LEU A O 1
ATOM 2102 N N . LYS A 1 265 ? 12.176 -24.859 15.453 1.00 79.75 265 LYS A N 1
ATOM 2103 C CA . LYS A 1 265 ? 12.974 -26.077 15.271 1.00 79.75 265 LYS A CA 1
ATOM 2104 C C . LYS A 1 265 ? 14.366 -25.690 14.762 1.00 79.75 265 LYS A C 1
ATOM 2106 O O . LYS A 1 265 ? 14.550 -24.616 14.189 1.00 79.75 265 LYS A O 1
ATOM 2111 N N . SER A 1 266 ? 15.364 -26.540 14.998 1.00 67.00 266 SER A N 1
ATOM 2112 C CA . SER A 1 266 ? 16.730 -26.303 14.516 1.00 67.00 266 SER A CA 1
ATOM 2113 C C . SER A 1 266 ? 16.753 -26.212 12.988 1.00 67.00 266 SER A C 1
ATOM 2115 O O . SER A 1 266 ? 16.316 -27.142 12.314 1.00 67.00 266 SER A O 1
ATOM 2117 N N . LEU A 1 267 ? 17.276 -25.106 12.456 1.00 60.66 267 LEU A N 1
ATOM 2118 C CA . LEU A 1 267 ? 17.535 -24.928 11.025 1.00 60.66 267 LEU A CA 1
ATOM 2119 C C . LEU A 1 267 ? 18.649 -25.882 10.578 1.00 60.66 267 LEU A C 1
ATOM 2121 O O . LEU A 1 267 ? 19.730 -25.865 11.167 1.00 60.66 267 LEU A O 1
ATOM 2125 N N . SER A 1 268 ? 18.416 -26.673 9.531 1.00 55.88 268 SER A N 1
ATOM 2126 C CA . SER A 1 268 ? 19.500 -27.310 8.782 1.00 55.88 268 SER A CA 1
ATOM 2127 C C . SER A 1 268 ? 20.127 -26.278 7.840 1.00 55.88 268 SER A C 1
ATOM 2129 O O . SER A 1 268 ? 19.413 -25.567 7.130 1.00 55.88 268 SER A O 1
ATOM 2131 N N . GLU A 1 269 ? 21.459 -26.181 7.818 1.00 53.22 269 GLU A N 1
ATOM 2132 C CA . GLU A 1 269 ? 22.185 -25.227 6.959 1.00 53.22 269 GLU A CA 1
ATOM 2133 C C . GLU A 1 269 ? 21.887 -25.428 5.459 1.00 53.22 269 GLU A C 1
ATOM 2135 O O . GLU A 1 269 ? 21.906 -24.462 4.702 1.00 53.22 269 GLU A O 1
ATOM 2140 N N . GLU A 1 270 ? 21.510 -26.642 5.042 1.00 52.94 270 GLU A N 1
ATOM 2141 C CA . GLU A 1 270 ? 21.150 -26.986 3.655 1.00 52.94 270 GLU A CA 1
ATOM 2142 C C . GLU A 1 270 ? 19.894 -26.276 3.121 1.00 52.94 270 GLU A C 1
ATOM 2144 O O . GLU A 1 270 ? 19.687 -26.228 1.911 1.00 52.94 270 GLU A O 1
ATOM 2149 N N . SER A 1 271 ? 19.045 -25.716 3.988 1.00 51.91 271 SER A N 1
ATOM 2150 C CA . SER A 1 271 ? 17.756 -25.130 3.582 1.00 51.91 271 SER A CA 1
ATOM 2151 C C . SER A 1 271 ? 17.792 -23.613 3.330 1.00 51.91 271 SER A C 1
ATOM 2153 O O . SER A 1 271 ? 16.754 -23.016 3.036 1.00 51.91 271 SER A O 1
ATOM 2155 N N . MET A 1 272 ? 18.969 -22.978 3.412 1.00 54.56 272 MET A N 1
ATOM 2156 C CA . MET A 1 272 ? 19.141 -21.533 3.219 1.00 54.56 272 MET A CA 1
ATOM 2157 C C . MET A 1 272 ? 19.882 -21.210 1.917 1.00 54.56 272 MET A C 1
ATOM 2159 O O . MET A 1 272 ? 21.039 -21.585 1.760 1.00 54.56 272 MET A O 1
ATOM 2163 N N . GLU A 1 273 ? 19.277 -20.416 1.027 1.00 61.69 273 GLU A N 1
ATOM 2164 C CA . GLU A 1 273 ? 20.039 -19.742 -0.034 1.00 61.69 273 GLU A CA 1
ATOM 2165 C C . GLU A 1 273 ? 20.566 -18.378 0.439 1.00 61.69 273 GLU A C 1
ATOM 2167 O O . GLU A 1 273 ? 19.889 -17.606 1.129 1.00 61.69 273 GLU A O 1
ATOM 2172 N N . THR A 1 274 ? 21.812 -18.078 0.069 1.00 54.56 274 THR A N 1
ATOM 2173 C CA . THR A 1 274 ? 22.423 -16.757 0.240 1.00 54.56 274 THR A CA 1
ATOM 2174 C C . THR A 1 274 ? 21.855 -15.777 -0.777 1.00 54.56 274 THR A C 1
ATOM 2176 O O . THR A 1 274 ? 21.720 -16.101 -1.953 1.00 54.56 274 THR A O 1
ATOM 2179 N N . LYS A 1 275 ? 21.556 -14.556 -0.328 1.00 63.16 275 LYS A N 1
ATOM 2180 C CA . LYS A 1 275 ? 21.088 -13.472 -1.197 1.00 63.16 275 LYS A CA 1
ATOM 2181 C C . LYS A 1 275 ? 22.169 -13.079 -2.196 1.00 63.16 275 LYS A C 1
ATOM 2183 O O . LYS A 1 275 ? 23.335 -12.964 -1.818 1.00 63.16 275 LYS A O 1
ATOM 2188 N N . GLU A 1 276 ? 21.760 -12.800 -3.425 1.00 67.31 276 GLU A N 1
ATOM 2189 C CA . GLU A 1 276 ? 22.619 -12.165 -4.417 1.00 67.31 276 GLU A CA 1
ATOM 2190 C C . GLU A 1 276 ? 22.665 -10.662 -4.104 1.00 67.31 276 GLU A C 1
ATOM 2192 O O . GLU A 1 276 ? 21.664 -9.953 -4.230 1.00 67.31 276 GLU A O 1
ATOM 2197 N N . MET A 1 277 ? 23.803 -10.195 -3.580 1.00 74.31 277 MET A N 1
ATOM 2198 C CA . MET A 1 277 ? 24.026 -8.780 -3.284 1.00 74.31 277 MET A CA 1
ATOM 2199 C C . MET A 1 277 ? 24.737 -8.124 -4.460 1.00 74.31 277 MET A C 1
ATOM 2201 O O . MET A 1 277 ? 25.840 -8.531 -4.829 1.00 74.31 277 MET A O 1
ATOM 2205 N N . LEU A 1 278 ? 24.105 -7.098 -5.022 1.00 69.00 278 LEU A N 1
ATOM 2206 C CA . LEU A 1 278 ? 24.639 -6.357 -6.152 1.00 69.00 278 LEU A CA 1
ATOM 2207 C C . LEU A 1 278 ? 25.833 -5.502 -5.731 1.00 69.00 278 LEU A C 1
ATOM 2209 O O . LEU A 1 278 ? 25.782 -4.759 -4.745 1.00 69.00 278 LEU A O 1
ATOM 2213 N N . LYS A 1 279 ? 26.922 -5.625 -6.494 1.00 65.62 279 LYS A N 1
ATOM 2214 C CA . LYS A 1 279 ? 28.099 -4.768 -6.370 1.00 65.62 279 LYS A CA 1
ATOM 2215 C C . LYS A 1 279 ? 27.914 -3.566 -7.285 1.00 65.62 279 LYS A C 1
ATOM 2217 O O . LYS A 1 279 ? 27.695 -3.738 -8.478 1.00 65.62 279 LYS A O 1
ATOM 2222 N N . TYR A 1 280 ? 28.031 -2.371 -6.717 1.00 58.97 280 TYR A N 1
ATOM 2223 C CA . TYR A 1 280 ? 28.081 -1.148 -7.509 1.00 58.97 280 TYR A CA 1
ATOM 2224 C C . TYR A 1 280 ? 29.407 -1.114 -8.267 1.00 58.97 280 TYR A C 1
ATOM 2226 O O . TYR A 1 280 ? 30.422 -1.512 -7.686 1.00 58.97 280 TYR A O 1
ATOM 2234 N N . PRO A 1 281 ? 29.420 -0.655 -9.528 1.00 54.06 281 PRO A N 1
ATOM 2235 C CA . PRO A 1 281 ? 30.675 -0.383 -10.210 1.00 54.06 281 PRO A CA 1
ATOM 2236 C C . PRO A 1 281 ? 31.488 0.611 -9.370 1.00 54.06 281 PRO A C 1
ATOM 2238 O O . PRO A 1 281 ? 30.959 1.626 -8.914 1.00 54.06 281 PRO A O 1
ATOM 2241 N N . GLU A 1 282 ? 32.758 0.293 -9.112 1.00 46.62 282 GLU A N 1
ATOM 2242 C CA . GLU A 1 282 ? 33.672 1.236 -8.468 1.00 46.62 282 GLU A CA 1
ATOM 2243 C C . GLU A 1 282 ? 33.822 2.455 -9.389 1.00 46.62 282 GLU A C 1
ATOM 2245 O O . GLU A 1 282 ? 34.043 2.301 -10.592 1.00 46.62 282 GLU A O 1
ATOM 2250 N N . ILE A 1 283 ? 33.660 3.666 -8.843 1.00 45.88 283 ILE A N 1
ATOM 2251 C CA . ILE A 1 283 ? 33.933 4.900 -9.584 1.00 45.88 283 ILE A CA 1
ATOM 2252 C C . ILE A 1 283 ? 35.446 4.941 -9.790 1.00 45.88 283 ILE A C 1
ATOM 2254 O O . ILE A 1 283 ? 36.193 5.309 -8.886 1.00 45.88 283 ILE A O 1
ATOM 2258 N N . VAL A 1 284 ? 35.904 4.500 -10.958 1.00 40.22 284 VAL A N 1
ATOM 2259 C CA . VAL A 1 284 ? 37.311 4.617 -11.330 1.00 40.22 284 VAL A CA 1
ATOM 2260 C C . VAL A 1 284 ? 37.549 6.073 -11.729 1.00 40.22 284 VAL A C 1
ATOM 2262 O O . VAL A 1 284 ? 37.159 6.497 -12.817 1.00 40.22 284 VAL A O 1
ATOM 2265 N N . GLU A 1 285 ? 38.163 6.853 -10.839 1.00 39.44 285 GLU A N 1
ATOM 2266 C CA . GLU A 1 285 ? 38.754 8.155 -11.169 1.00 39.44 285 GLU A CA 1
ATOM 2267 C C . GLU A 1 285 ? 40.021 7.942 -12.024 1.00 39.44 285 GLU A C 1
ATOM 2269 O O . GLU A 1 285 ? 41.131 8.200 -11.576 1.00 39.44 285 GLU A O 1
ATOM 2274 N N . GLU A 1 286 ? 39.894 7.427 -13.251 1.00 38.38 286 GLU A N 1
ATOM 2275 C CA . GLU A 1 286 ? 41.014 7.389 -14.203 1.00 38.38 286 GLU A CA 1
ATOM 2276 C C . GLU A 1 286 ? 40.604 7.913 -15.585 1.00 38.38 286 GLU A C 1
ATOM 2278 O O . GLU A 1 286 ? 39.527 7.622 -16.107 1.00 38.38 286 GLU A O 1
ATOM 2283 N N . GLU A 1 287 ? 41.510 8.702 -16.169 1.00 41.91 287 GLU A N 1
ATOM 2284 C CA . GLU A 1 287 ? 41.404 9.560 -17.362 1.00 41.91 287 GLU A CA 1
ATOM 2285 C C . GLU A 1 287 ? 41.158 8.832 -18.707 1.00 41.91 287 GLU A C 1
ATOM 2287 O O . GLU A 1 287 ? 41.549 9.319 -19.765 1.00 41.91 287 GLU A O 1
ATOM 2292 N N . ASN A 1 288 ? 40.497 7.674 -18.716 1.00 40.88 288 ASN A N 1
ATOM 2293 C CA . ASN A 1 288 ? 40.075 6.976 -19.937 1.00 40.88 288 ASN A CA 1
ATOM 2294 C C . ASN A 1 288 ? 38.813 6.133 -19.697 1.00 40.88 288 ASN A C 1
ATOM 2296 O O . ASN A 1 288 ? 38.745 4.946 -20.026 1.00 40.88 288 ASN A O 1
ATOM 2300 N N . THR A 1 289 ? 37.780 6.740 -19.114 1.00 39.66 289 THR A N 1
ATOM 2301 C CA . THR A 1 289 ? 36.466 6.105 -19.075 1.00 39.66 289 THR A CA 1
ATOM 2302 C C . THR A 1 289 ? 35.904 6.048 -20.496 1.00 39.66 289 THR A C 1
ATOM 2304 O O . THR A 1 289 ? 35.724 7.066 -21.165 1.00 39.66 289 THR A O 1
ATOM 2307 N N . ASN A 1 290 ? 35.578 4.842 -20.969 1.00 41.09 290 ASN A N 1
ATOM 2308 C CA . ASN A 1 290 ? 34.443 4.695 -21.875 1.00 41.09 290 ASN A CA 1
ATOM 2309 C C . ASN A 1 290 ? 33.257 5.314 -21.132 1.00 41.09 290 ASN A C 1
ATOM 2311 O O . ASN A 1 290 ? 32.671 4.676 -20.259 1.00 41.09 290 ASN A O 1
ATOM 2315 N N . VAL A 1 291 ? 33.002 6.594 -21.398 1.00 47.81 291 VAL A N 1
ATOM 2316 C CA . VAL A 1 291 ? 31.900 7.350 -20.817 1.00 47.81 291 VAL A CA 1
ATOM 2317 C C . VAL A 1 291 ? 30.641 6.515 -21.013 1.00 47.81 291 VAL A C 1
ATOM 2319 O O . VAL A 1 291 ? 30.363 6.066 -22.126 1.00 47.81 291 VAL A O 1
ATOM 2322 N N . LEU A 1 292 ? 29.909 6.265 -19.931 1.00 55.62 292 LEU A N 1
ATOM 2323 C CA . LEU A 1 292 ? 28.576 5.679 -19.985 1.00 55.62 292 LEU A CA 1
ATOM 2324 C C . LEU A 1 292 ? 27.723 6.577 -20.889 1.00 55.62 292 LEU A C 1
ATOM 2326 O O . LEU A 1 292 ? 27.374 7.691 -20.508 1.00 55.62 292 LEU A O 1
ATOM 2330 N N . GLN A 1 293 ? 27.460 6.145 -22.120 1.00 60.00 293 GLN A N 1
ATOM 2331 C CA . GLN A 1 293 ? 26.685 6.926 -23.082 1.00 60.00 293 GLN A CA 1
ATOM 2332 C C . GLN A 1 293 ? 25.209 6.529 -22.968 1.00 60.00 293 GLN A C 1
ATOM 2334 O O . GLN A 1 293 ? 24.707 5.745 -23.771 1.00 60.00 293 GLN A O 1
ATOM 2339 N N . GLU A 1 294 ? 24.513 7.048 -21.948 1.00 73.12 294 GLU A N 1
ATOM 2340 C CA . GLU A 1 294 ? 23.064 7.240 -22.083 1.00 73.12 294 GLU A CA 1
ATOM 2341 C C . GLU A 1 294 ? 22.836 8.224 -23.230 1.00 73.12 294 GLU A C 1
ATOM 2343 O O . GLU A 1 294 ? 23.389 9.328 -23.241 1.00 73.12 294 GLU A O 1
ATOM 2348 N N . GLU A 1 295 ? 22.012 7.841 -24.197 1.00 74.44 295 GLU A N 1
ATOM 2349 C CA . GLU A 1 295 ? 21.583 8.775 -25.224 1.00 74.44 295 GLU A CA 1
ATOM 2350 C C . GLU A 1 295 ? 20.413 9.591 -24.680 1.00 74.44 295 GLU A C 1
ATOM 2352 O O . GLU A 1 295 ? 19.310 9.081 -24.464 1.00 74.44 295 GLU A O 1
ATOM 2357 N N . VAL A 1 296 ? 20.667 10.876 -24.438 1.00 72.94 296 VAL A N 1
ATOM 2358 C CA . VAL A 1 296 ? 19.640 11.829 -24.017 1.00 72.94 296 VAL A CA 1
ATOM 2359 C C . VAL A 1 296 ? 18.770 12.169 -25.221 1.00 72.94 296 VAL A C 1
ATOM 2361 O O . VAL A 1 296 ? 19.245 12.695 -26.230 1.00 72.94 296 VAL A O 1
ATOM 2364 N N . VAL A 1 297 ? 17.476 11.897 -25.102 1.00 73.12 297 VAL A N 1
ATOM 2365 C CA . VAL A 1 297 ? 16.476 12.176 -26.132 1.00 73.12 297 VAL A CA 1
ATOM 2366 C C . VAL A 1 297 ? 15.408 13.025 -25.485 1.00 73.12 297 VAL A C 1
ATOM 2368 O O . VAL A 1 297 ? 14.767 12.569 -24.559 1.00 73.12 297 VAL A O 1
ATOM 2371 N N . VAL A 1 298 ? 15.174 14.244 -25.967 1.00 61.44 298 VAL A N 1
ATOM 2372 C CA . VAL A 1 298 ? 14.022 15.039 -25.518 1.00 61.44 298 VAL A CA 1
ATOM 2373 C C . VAL A 1 298 ? 13.007 15.073 -26.649 1.00 61.44 298 VAL A C 1
ATOM 2375 O O . VAL A 1 298 ? 13.157 15.821 -27.621 1.00 61.44 298 VAL A O 1
ATOM 2378 N N . THR A 1 299 ? 11.967 14.243 -26.557 1.00 62.09 299 THR A N 1
ATOM 2379 C CA . THR A 1 299 ? 10.856 14.311 -27.512 1.00 62.09 299 THR A CA 1
ATOM 2380 C C . THR A 1 299 ? 10.054 15.591 -27.266 1.00 62.09 299 THR A C 1
ATOM 2382 O O . THR A 1 299 ? 9.423 15.724 -26.224 1.00 62.09 299 THR A O 1
ATOM 2385 N N . LYS A 1 300 ? 10.044 16.524 -28.231 1.00 47.72 300 LYS A N 1
ATOM 2386 C CA . LYS A 1 300 ? 9.362 17.836 -28.138 1.00 47.72 300 LYS A CA 1
ATOM 2387 C C . LYS A 1 300 ? 7.824 17.787 -28.136 1.00 47.72 300 LYS A C 1
ATOM 2389 O O . LYS A 1 300 ? 7.187 18.832 -28.177 1.00 47.72 300 LYS A O 1
ATOM 2394 N N . THR A 1 301 ? 7.203 16.611 -28.156 1.00 46.47 301 THR A N 1
ATOM 2395 C CA . THR A 1 301 ? 5.738 16.515 -28.170 1.00 46.47 301 THR A CA 1
ATOM 2396 C C . THR A 1 301 ? 5.176 16.562 -26.752 1.00 46.47 301 THR A C 1
ATOM 2398 O O . THR A 1 301 ? 5.598 15.740 -25.934 1.00 46.47 301 THR A O 1
ATOM 2401 N N . PRO A 1 302 ? 4.178 17.419 -26.465 1.00 49.91 302 PRO A N 1
ATOM 2402 C CA . PRO A 1 302 ? 3.408 17.336 -25.237 1.00 49.91 302 PRO A CA 1
ATOM 2403 C C . PRO A 1 302 ? 2.526 16.084 -25.295 1.00 49.91 302 PRO A C 1
ATOM 2405 O O . PRO A 1 302 ? 1.382 16.087 -25.742 1.00 49.91 302 PRO A O 1
ATOM 2408 N N . LYS A 1 303 ? 3.105 14.964 -24.878 1.00 62.19 303 LYS A N 1
ATOM 2409 C CA . LYS A 1 303 ? 2.380 13.790 -24.412 1.00 62.19 303 LYS A CA 1
ATOM 2410 C C . LYS A 1 303 ? 2.666 13.714 -22.922 1.00 62.19 303 LYS A C 1
ATOM 2412 O O . LYS A 1 303 ? 3.766 14.021 -22.482 1.00 62.19 303 LYS A O 1
ATOM 2417 N N . SER A 1 304 ? 1.675 13.319 -22.140 1.00 77.81 304 SER A N 1
ATOM 2418 C CA . SER A 1 304 ? 1.751 13.173 -20.681 1.00 77.81 304 SER A CA 1
ATOM 2419 C C . SER A 1 304 ? 2.915 12.300 -20.171 1.00 77.81 304 SER A C 1
ATOM 2421 O O . SER A 1 304 ? 3.174 12.276 -18.970 1.00 77.81 304 SER A O 1
ATOM 2423 N N . VAL A 1 305 ? 3.606 11.603 -21.080 1.00 83.81 305 VAL A N 1
ATOM 2424 C CA . VAL A 1 305 ? 4.828 10.825 -20.881 1.00 83.81 305 VAL A CA 1
ATOM 2425 C C . VAL A 1 305 ? 5.853 11.229 -21.949 1.00 83.81 305 VAL A C 1
ATOM 2427 O O . VAL A 1 305 ? 5.513 11.282 -23.134 1.00 83.81 305 VAL A O 1
ATOM 2430 N N . GLN A 1 306 ? 7.099 11.482 -21.547 1.00 84.81 306 GLN A N 1
ATOM 2431 C CA . GLN A 1 306 ? 8.226 11.800 -22.429 1.00 84.81 306 GLN A CA 1
ATOM 2432 C C . GLN A 1 306 ? 9.348 10.779 -22.242 1.00 84.81 306 GLN A C 1
ATOM 2434 O O . GLN A 1 306 ? 9.732 10.486 -21.115 1.00 84.81 306 GLN A O 1
ATOM 2439 N N . LEU A 1 307 ? 9.908 10.263 -23.336 1.00 85.38 307 LEU A N 1
ATOM 2440 C CA . LEU A 1 307 ? 11.196 9.566 -23.280 1.00 85.38 307 LEU A CA 1
ATOM 2441 C C . LEU A 1 307 ? 12.278 10.629 -23.076 1.00 85.38 307 LEU A C 1
ATOM 2443 O O . LEU A 1 307 ? 12.292 11.589 -23.846 1.00 85.38 307 LEU A O 1
ATOM 2447 N N . ILE A 1 308 ? 13.122 10.470 -22.051 1.00 83.94 308 ILE A N 1
ATOM 2448 C CA . ILE A 1 308 ? 14.185 11.437 -21.711 1.00 83.94 308 ILE A CA 1
ATOM 2449 C C . ILE A 1 308 ? 15.598 10.890 -21.937 1.00 83.94 308 ILE A C 1
ATOM 2451 O O . ILE A 1 308 ? 16.509 11.634 -22.300 1.00 83.94 308 ILE A O 1
ATOM 2455 N N . SER A 1 309 ? 15.792 9.586 -21.754 1.00 83.75 309 SER A N 1
ATOM 2456 C CA . SER A 1 309 ? 17.056 8.922 -22.057 1.00 83.75 309 SER A CA 1
ATOM 2457 C C . SER A 1 309 ? 16.843 7.449 -22.343 1.00 83.75 309 SER A C 1
ATOM 2459 O O . SER A 1 309 ? 15.803 6.878 -22.002 1.00 83.75 309 SER A O 1
ATOM 2461 N N . TYR A 1 310 ? 17.822 6.821 -22.978 1.00 86.88 310 TYR A N 1
ATOM 2462 C CA . TYR A 1 310 ? 17.830 5.379 -23.147 1.00 86.88 310 TYR A CA 1
ATOM 2463 C C . TYR A 1 310 ? 19.250 4.824 -23.189 1.00 86.88 310 TYR A C 1
ATOM 2465 O O . TYR A 1 310 ? 20.223 5.530 -23.460 1.00 86.88 310 TYR A O 1
ATOM 2473 N N . TYR A 1 311 ? 19.338 3.521 -22.956 1.00 86.56 311 TYR A N 1
ATOM 2474 C CA . TYR A 1 311 ? 20.559 2.745 -23.059 1.00 86.56 311 TYR A CA 1
ATOM 2475 C C . TYR A 1 311 ? 20.271 1.436 -23.780 1.00 86.56 311 TYR A C 1
ATOM 2477 O O . TYR A 1 311 ? 19.371 0.674 -23.411 1.00 86.56 311 TYR A O 1
ATOM 2485 N N . ASN A 1 312 ? 21.066 1.162 -24.811 1.00 83.56 312 ASN A N 1
ATOM 2486 C CA . ASN A 1 312 ? 20.969 -0.052 -25.607 1.00 83.56 312 ASN A CA 1
ATOM 2487 C C . ASN A 1 312 ? 22.252 -0.879 -25.479 1.00 83.56 312 ASN A C 1
ATOM 2489 O O . ASN A 1 312 ? 23.068 -0.950 -26.398 1.00 83.56 312 ASN A O 1
ATOM 2493 N N . GLY A 1 313 ? 22.436 -1.488 -24.311 1.00 77.62 313 GLY A N 1
ATOM 2494 C CA . GLY A 1 313 ? 23.571 -2.353 -24.033 1.00 77.62 313 GLY A CA 1
ATOM 2495 C C . GLY A 1 313 ? 23.441 -3.740 -24.648 1.00 77.62 313 GLY A C 1
ATOM 2496 O O . GLY A 1 313 ? 22.356 -4.224 -24.983 1.00 77.62 313 GLY A O 1
ATOM 2497 N N . ARG A 1 314 ? 24.583 -4.430 -24.737 1.00 73.62 314 ARG A N 1
ATOM 2498 C CA . ARG A 1 314 ? 24.645 -5.837 -25.160 1.00 73.62 314 ARG A CA 1
ATOM 2499 C C . ARG A 1 314 ? 23.944 -6.772 -24.169 1.00 73.62 314 ARG A C 1
ATOM 2501 O O . ARG A 1 314 ? 23.388 -7.781 -24.596 1.00 73.62 314 ARG A O 1
ATOM 2508 N N . TYR A 1 315 ? 23.996 -6.441 -22.879 1.00 71.25 315 TYR A N 1
ATOM 2509 C CA . TYR A 1 315 ? 23.533 -7.299 -21.786 1.00 71.25 315 TYR A CA 1
ATOM 2510 C C . TYR A 1 315 ? 22.315 -6.752 -21.040 1.00 71.25 315 TYR A C 1
ATOM 2512 O O . TYR A 1 315 ? 21.816 -7.436 -20.163 1.00 71.25 315 TYR A O 1
ATOM 2520 N N . GLY A 1 316 ? 21.787 -5.585 -21.414 1.00 78.81 316 GLY A N 1
ATOM 2521 C CA . GLY A 1 316 ? 20.600 -4.993 -20.800 1.00 78.81 316 GLY A CA 1
ATOM 2522 C C . GLY A 1 316 ? 20.182 -3.720 -21.530 1.00 78.81 316 GLY A C 1
ATOM 2523 O O . GLY A 1 316 ? 21.024 -3.024 -22.101 1.00 78.81 316 GLY A O 1
ATOM 2524 N N . ARG A 1 317 ? 18.879 -3.427 -21.545 1.00 90.81 317 ARG A N 1
ATOM 2525 C CA . ARG A 1 317 ? 18.320 -2.223 -22.172 1.00 90.81 317 ARG A CA 1
ATOM 2526 C C . ARG A 1 317 ? 17.399 -1.512 -21.202 1.00 90.81 317 ARG A C 1
ATOM 2528 O O . ARG A 1 317 ? 16.579 -2.168 -20.553 1.00 90.81 317 ARG A O 1
ATOM 2535 N N . TYR A 1 318 ? 17.480 -0.188 -21.171 1.00 93.62 318 TYR A N 1
ATOM 2536 C CA . TYR A 1 318 ? 16.465 0.608 -20.501 1.00 93.62 318 TYR A CA 1
ATOM 2537 C C . TYR A 1 318 ? 16.085 1.867 -21.264 1.00 93.62 318 TYR A C 1
ATOM 2539 O O . TYR A 1 318 ? 16.849 2.391 -22.073 1.00 93.62 318 TYR A O 1
ATOM 2547 N N . GLU A 1 319 ? 14.887 2.344 -20.965 1.00 94.12 319 GLU A N 1
ATOM 2548 C CA . GLU A 1 319 ? 14.376 3.651 -21.353 1.00 94.12 319 GLU A CA 1
ATOM 2549 C C . GLU A 1 319 ? 13.952 4.394 -20.088 1.00 94.12 319 GLU A C 1
ATOM 2551 O O . GLU A 1 319 ? 13.306 3.818 -19.213 1.00 94.12 319 GLU A O 1
ATOM 2556 N N . THR A 1 320 ? 14.306 5.668 -19.982 1.00 92.94 320 THR A N 1
ATOM 2557 C CA . THR A 1 320 ? 13.827 6.542 -18.914 1.00 92.94 320 THR A CA 1
ATOM 2558 C C . THR A 1 320 ? 12.644 7.344 -19.440 1.00 92.94 320 THR A C 1
ATOM 2560 O O . THR A 1 320 ? 12.780 8.138 -20.374 1.00 92.94 320 THR A O 1
ATOM 2563 N N . LEU A 1 321 ? 11.475 7.133 -18.843 1.00 91.56 321 LEU A N 1
ATOM 2564 C CA . LEU A 1 321 ? 10.232 7.820 -19.159 1.00 91.56 321 LEU A CA 1
ATOM 2565 C C . LEU A 1 321 ? 9.915 8.818 -18.048 1.00 91.56 321 LEU A C 1
ATOM 2567 O O . LEU A 1 321 ? 9.742 8.431 -16.899 1.00 91.56 321 LEU A O 1
ATOM 2571 N N . LYS A 1 322 ? 9.775 10.095 -18.383 1.00 88.69 322 LYS A N 1
ATOM 2572 C CA . LYS A 1 322 ? 9.290 11.123 -17.464 1.00 88.69 322 LYS A CA 1
ATOM 2573 C C . LYS A 1 322 ? 7.783 11.273 -17.602 1.00 88.69 322 LYS A C 1
ATOM 2575 O O . LYS A 1 322 ? 7.287 11.444 -18.715 1.00 88.69 322 LYS A O 1
ATOM 2580 N N . VAL A 1 323 ? 7.054 11.228 -16.490 1.00 87.19 323 VAL A N 1
ATOM 2581 C CA . VAL A 1 323 ? 5.594 11.413 -16.476 1.00 87.19 323 VAL A CA 1
ATOM 2582 C C . VAL A 1 323 ? 5.222 12.769 -15.885 1.00 87.19 323 VAL A C 1
ATOM 2584 O O . VAL A 1 323 ? 5.802 13.204 -14.892 1.00 87.19 323 VAL A O 1
ATOM 2587 N N . GLY A 1 324 ? 4.262 13.449 -16.514 1.00 78.69 324 GLY A N 1
ATOM 2588 C CA . GLY A 1 324 ? 3.798 14.764 -16.077 1.00 78.69 324 GLY A CA 1
ATOM 2589 C C . GLY A 1 324 ? 2.689 14.693 -15.045 1.00 78.69 324 GLY A C 1
ATOM 2590 O O . GLY A 1 324 ? 1.579 14.236 -15.364 1.00 78.69 324 GLY A O 1
ATOM 2591 N N . LEU A 1 325 ? 2.985 15.196 -13.848 1.00 76.44 325 LEU A N 1
ATOM 2592 C CA . LEU A 1 325 ? 2.078 15.262 -12.709 1.00 76.44 325 LEU A CA 1
ATOM 2593 C C . LEU A 1 325 ? 1.980 16.717 -12.226 1.00 76.44 325 LEU A C 1
ATOM 2595 O O . LEU A 1 325 ? 2.966 17.318 -11.818 1.00 76.44 325 LEU A O 1
ATOM 2599 N N . ASP A 1 326 ? 0.772 17.284 -12.259 1.00 63.34 326 ASP A N 1
ATOM 2600 C CA . ASP A 1 326 ? 0.525 18.715 -11.987 1.00 63.34 326 ASP A CA 1
ATOM 2601 C C . ASP A 1 326 ? 0.632 19.078 -10.489 1.00 63.34 326 ASP A C 1
ATOM 2603 O O . ASP A 1 326 ? 0.590 20.241 -10.091 1.00 63.34 326 ASP A O 1
ATOM 2607 N N . HIS A 1 327 ? 0.796 18.066 -9.639 1.00 60.88 327 HIS A N 1
ATOM 2608 C CA . HIS A 1 327 ? 0.829 18.156 -8.186 1.00 60.88 327 HIS A CA 1
ATOM 2609 C C . HIS A 1 327 ? 2.261 17.959 -7.673 1.00 60.88 327 HIS A C 1
ATOM 2611 O O . HIS A 1 327 ? 2.556 16.959 -7.023 1.00 60.88 327 HIS A O 1
ATOM 2617 N N . MET A 1 328 ? 3.166 18.887 -7.992 1.00 62.81 328 MET A N 1
ATOM 2618 C CA . MET A 1 328 ? 4.570 18.840 -7.563 1.00 62.81 328 MET A CA 1
ATOM 2619 C C . MET A 1 328 ? 4.925 20.016 -6.653 1.00 62.81 328 MET A C 1
ATOM 2621 O O . MET A 1 328 ? 4.609 21.174 -6.938 1.00 62.81 328 MET A O 1
ATOM 2625 N N . THR A 1 329 ? 5.663 19.728 -5.586 1.00 62.00 329 THR A N 1
ATOM 2626 C CA . THR A 1 329 ? 6.378 20.722 -4.778 1.00 62.00 329 THR A CA 1
ATOM 2627 C C . THR A 1 329 ? 7.862 20.677 -5.112 1.00 62.00 329 THR A C 1
ATOM 2629 O O . THR A 1 329 ? 8.475 19.622 -5.010 1.00 62.00 329 THR A O 1
ATOM 2632 N N . GLU A 1 330 ? 8.444 21.812 -5.493 1.00 61.88 330 GLU A N 1
ATOM 2633 C CA . GLU A 1 330 ? 9.871 21.941 -5.807 1.00 61.88 330 GLU A CA 1
ATOM 2634 C C . GLU A 1 330 ? 10.566 22.769 -4.736 1.00 61.88 330 GLU A C 1
ATOM 2636 O O . GLU A 1 330 ? 10.042 23.804 -4.311 1.00 61.88 330 GLU A O 1
ATOM 2641 N N . LYS A 1 331 ? 11.766 22.349 -4.329 1.00 57.88 331 LYS A N 1
ATOM 2642 C CA . LYS A 1 331 ? 12.652 23.179 -3.511 1.00 57.88 331 LYS A CA 1
ATOM 2643 C C . LYS A 1 331 ? 14.100 23.045 -3.967 1.00 57.88 331 LYS A C 1
ATOM 2645 O O . LYS A 1 331 ? 14.567 21.952 -4.278 1.00 57.88 331 LYS A O 1
ATOM 2650 N N . VAL A 1 332 ? 14.802 24.176 -3.981 1.00 54.22 332 VAL A N 1
ATOM 2651 C CA . VAL A 1 332 ? 16.231 24.257 -4.291 1.00 54.22 332 VAL A CA 1
ATOM 2652 C C . VAL A 1 332 ? 17.026 23.912 -3.036 1.00 54.22 332 VAL A C 1
ATOM 2654 O O . VAL A 1 332 ? 16.905 24.586 -2.013 1.00 54.22 332 VAL A O 1
ATOM 2657 N N . ILE A 1 333 ? 17.852 22.877 -3.117 1.00 55.50 333 ILE A N 1
ATOM 2658 C CA . ILE A 1 333 ? 18.846 22.527 -2.107 1.00 55.50 333 ILE A CA 1
ATOM 2659 C C . ILE A 1 333 ? 20.201 23.022 -2.608 1.00 55.50 333 ILE A C 1
ATOM 2661 O O . ILE A 1 333 ? 20.549 22.807 -3.766 1.00 55.50 333 ILE A O 1
ATOM 2665 N N . LYS A 1 334 ? 20.981 23.677 -1.746 1.00 45.06 334 LYS A N 1
ATOM 2666 C CA . LYS A 1 334 ? 22.390 23.986 -2.027 1.00 45.06 334 LYS A CA 1
ATOM 2667 C C . LYS A 1 334 ? 23.256 22.880 -1.441 1.00 45.06 334 LYS A C 1
ATOM 2669 O O . LYS A 1 334 ? 23.301 22.733 -0.221 1.00 45.06 334 LYS A O 1
ATOM 2674 N N . GLY A 1 335 ? 23.901 22.098 -2.304 1.00 47.66 335 GLY A N 1
ATOM 2675 C CA . GLY A 1 335 ? 24.888 21.101 -1.894 1.00 47.66 335 GLY A CA 1
ATOM 2676 C C . GLY A 1 335 ? 26.147 21.744 -1.298 1.00 47.66 335 GLY A C 1
ATOM 2677 O O . GLY A 1 335 ? 26.405 22.938 -1.484 1.00 47.66 335 GLY A O 1
ATOM 2678 N N . GLY A 1 336 ? 26.953 20.950 -0.582 1.00 45.19 336 GLY A N 1
ATOM 2679 C CA . GLY A 1 336 ? 28.246 21.387 -0.021 1.00 45.19 336 GLY A CA 1
ATOM 2680 C C . GLY A 1 336 ? 29.277 21.809 -1.081 1.00 45.19 336 GLY A C 1
ATOM 2681 O O . GLY A 1 336 ? 30.253 22.484 -0.772 1.00 45.19 336 GLY A O 1
ATOM 2682 N N . ASP A 1 337 ? 29.016 21.462 -2.337 1.00 47.16 337 ASP A N 1
ATOM 2683 C CA . ASP A 1 337 ? 29.730 21.800 -3.567 1.00 47.16 337 ASP A CA 1
ATOM 2684 C C . ASP A 1 337 ? 29.148 23.033 -4.300 1.00 47.16 337 ASP A C 1
ATOM 2686 O O . ASP A 1 337 ? 29.504 23.299 -5.446 1.00 47.16 337 ASP A O 1
ATOM 2690 N N . GLN A 1 338 ? 28.265 23.806 -3.651 1.00 42.00 338 GLN A N 1
ATOM 2691 C CA . GLN A 1 338 ? 27.569 24.993 -4.189 1.00 42.00 338 GLN A CA 1
ATOM 2692 C C . GLN A 1 338 ? 26.668 24.747 -5.415 1.00 42.00 338 GLN A C 1
ATOM 2694 O O . GLN A 1 338 ? 26.144 25.707 -5.984 1.00 42.00 338 GLN A O 1
ATOM 2699 N N . ARG A 1 339 ? 26.423 23.491 -5.810 1.00 43.84 339 ARG A N 1
ATOM 2700 C CA . ARG A 1 339 ? 25.435 23.172 -6.849 1.00 43.84 339 ARG A CA 1
ATOM 2701 C C . ARG A 1 339 ? 24.022 23.265 -6.274 1.00 43.84 339 ARG A C 1
ATOM 2703 O O . ARG A 1 339 ? 23.730 22.724 -5.208 1.00 43.84 339 ARG A O 1
ATOM 2710 N N . GLU A 1 340 ? 23.150 23.976 -6.983 1.00 44.19 340 GLU A N 1
ATOM 2711 C CA . GLU A 1 340 ? 21.717 24.031 -6.696 1.00 44.19 340 GLU A CA 1
ATOM 2712 C C . GLU A 1 340 ? 21.046 22.784 -7.291 1.00 44.19 340 GLU A C 1
ATOM 2714 O O . GLU A 1 340 ? 21.014 22.613 -8.508 1.00 44.19 340 GLU A O 1
ATOM 2719 N N . GLN A 1 341 ? 20.531 21.896 -6.440 1.00 51.22 341 GLN A N 1
ATOM 2720 C CA . GLN A 1 341 ? 19.726 20.747 -6.850 1.00 51.22 341 GLN A CA 1
ATOM 2721 C C . GLN A 1 341 ? 18.259 21.035 -6.531 1.00 51.22 341 GLN A C 1
ATOM 2723 O O . GLN A 1 341 ? 17.889 21.205 -5.370 1.00 51.22 341 GLN A O 1
ATOM 2728 N N . VAL A 1 342 ? 17.408 21.092 -7.555 1.00 55.16 342 VAL A N 1
ATOM 2729 C CA . VAL A 1 342 ? 15.955 21.120 -7.354 1.00 55.16 342 VAL A CA 1
ATOM 2730 C C . VAL A 1 342 ? 15.510 19.704 -7.020 1.00 55.16 342 VAL A C 1
ATOM 2732 O O . VAL A 1 342 ? 15.662 18.801 -7.839 1.00 55.16 342 VAL A O 1
ATOM 2735 N N . VAL A 1 343 ? 14.964 19.503 -5.823 1.00 62.50 343 VAL A N 1
ATOM 2736 C CA . VAL A 1 343 ? 14.317 18.241 -5.456 1.00 62.50 343 VAL A CA 1
ATOM 2737 C C . VAL A 1 343 ? 12.812 18.450 -5.518 1.00 62.50 343 VAL A C 1
ATOM 2739 O O . VAL A 1 343 ? 12.248 19.247 -4.762 1.00 62.50 343 VAL A O 1
ATOM 2742 N N . GLY A 1 344 ? 12.182 17.759 -6.465 1.00 65.06 344 GLY A N 1
ATOM 2743 C CA . GLY A 1 344 ? 10.736 17.663 -6.576 1.00 65.06 344 GLY A CA 1
ATOM 2744 C C . GLY A 1 344 ? 10.204 16.564 -5.662 1.00 65.06 344 GLY A C 1
ATOM 2745 O O . GLY A 1 344 ? 10.726 15.452 -5.660 1.00 65.06 344 GLY A O 1
ATOM 2746 N N . TYR A 1 345 ? 9.157 16.871 -4.904 1.00 73.69 345 TYR A N 1
ATOM 2747 C CA . TYR A 1 345 ? 8.320 15.875 -4.241 1.00 73.69 345 TYR A CA 1
ATOM 2748 C C . TYR A 1 345 ? 6.924 15.934 -4.836 1.00 73.69 345 TYR A C 1
ATOM 2750 O O . TYR A 1 345 ? 6.374 17.023 -5.034 1.00 73.69 345 TYR A O 1
ATOM 2758 N N . MET A 1 346 ? 6.338 14.770 -5.084 1.00 77.56 346 MET A N 1
ATOM 2759 C CA . MET A 1 346 ? 4.966 14.694 -5.549 1.00 77.56 346 MET A CA 1
ATOM 2760 C C . MET A 1 346 ? 4.010 15.011 -4.403 1.00 77.56 346 MET A C 1
ATOM 2762 O O . MET A 1 346 ? 3.958 14.296 -3.408 1.00 77.56 346 MET A O 1
ATOM 2766 N N . SER A 1 347 ? 3.219 16.072 -4.546 1.00 71.50 347 SER A N 1
ATOM 2767 C CA . SER A 1 347 ? 2.259 16.488 -3.526 1.00 71.50 347 SER A CA 1
ATOM 2768 C C . SER A 1 347 ? 1.038 15.569 -3.437 1.00 71.50 347 SER A C 1
ATOM 2770 O O . SER A 1 347 ? 0.357 15.571 -2.418 1.00 71.50 347 SER A O 1
ATOM 2772 N N . ALA A 1 348 ? 0.771 14.765 -4.471 1.00 72.38 348 ALA A N 1
ATOM 2773 C CA . ALA A 1 348 ? -0.409 13.903 -4.555 1.00 72.38 348 ALA A CA 1
ATOM 2774 C C . ALA A 1 348 ? -0.191 12.424 -4.158 1.00 72.38 348 ALA A C 1
ATOM 2776 O O . ALA A 1 348 ? -1.141 11.649 -4.196 1.00 72.38 348 ALA A O 1
ATOM 2777 N N . ASN A 1 349 ? 1.004 12.008 -3.704 1.00 82.69 349 ASN A N 1
ATOM 2778 C CA . ASN A 1 349 ? 1.202 10.657 -3.127 1.00 82.69 349 ASN A CA 1
ATOM 2779 C C . ASN A 1 349 ? 0.567 10.485 -1.727 1.00 82.69 349 ASN A C 1
ATOM 2781 O O . ASN A 1 349 ? 0.689 9.419 -1.134 1.00 82.69 349 ASN A O 1
ATOM 2785 N N . GLY A 1 350 ? -0.075 11.527 -1.186 1.00 88.12 350 GLY A N 1
ATOM 2786 C CA . GLY A 1 350 ? -0.648 11.535 0.159 1.00 88.12 350 GLY A CA 1
ATOM 2787 C C . GLY A 1 350 ? 0.338 11.909 1.271 1.00 88.12 350 GLY A C 1
ATOM 2788 O O . GLY A 1 350 ? -0.085 12.079 2.410 1.00 88.12 350 GLY A O 1
ATOM 2789 N N . ARG A 1 351 ? 1.628 12.123 0.979 1.00 88.94 351 ARG A N 1
ATOM 2790 C CA . ARG A 1 351 ? 2.642 12.496 1.987 1.00 88.94 351 ARG A CA 1
ATOM 2791 C C . ARG A 1 351 ? 2.385 13.867 2.617 1.00 88.94 351 ARG A C 1
ATOM 2793 O O . ARG A 1 351 ? 2.781 14.100 3.755 1.00 88.94 351 ARG A O 1
ATOM 2800 N N . PHE A 1 352 ? 1.718 14.758 1.877 1.00 88.19 352 PHE A N 1
ATOM 2801 C CA . PHE A 1 352 ? 1.524 16.166 2.243 1.00 88.19 352 PHE A CA 1
ATOM 2802 C C . PHE A 1 352 ? 0.095 16.537 2.669 1.00 88.19 352 PHE A C 1
ATOM 2804 O O . PHE A 1 352 ? -0.196 17.715 2.895 1.00 88.19 352 PHE A O 1
ATOM 2811 N N . GLY A 1 353 ? -0.791 15.542 2.775 1.00 91.19 353 GLY A N 1
ATOM 2812 C CA . GLY A 1 353 ? -2.230 15.747 2.914 1.00 91.19 353 GLY A CA 1
ATOM 2813 C C . GLY A 1 353 ? -2.938 15.801 1.556 1.00 91.19 353 GLY A C 1
ATOM 2814 O O . GLY A 1 353 ? -2.461 16.450 0.629 1.00 91.19 353 GLY A O 1
ATOM 2815 N N . LEU A 1 354 ? -4.073 15.113 1.440 1.00 92.50 354 LEU A N 1
ATOM 2816 C CA . LEU A 1 354 ? -4.861 15.015 0.214 1.00 92.50 354 LEU A CA 1
ATOM 2817 C C . LEU A 1 354 ? -6.355 14.947 0.544 1.00 92.50 354 LEU A C 1
ATOM 2819 O O . LEU A 1 354 ? -6.786 14.088 1.312 1.00 92.50 354 LEU A O 1
ATOM 2823 N N . THR A 1 355 ? -7.157 15.834 -0.035 1.00 94.75 355 THR A N 1
ATOM 2824 C CA . THR A 1 355 ? -8.624 15.760 0.062 1.00 94.75 355 THR A CA 1
ATOM 2825 C C . THR A 1 355 ? -9.188 14.753 -0.939 1.00 94.75 355 THR A C 1
ATOM 2827 O O . THR A 1 355 ? -8.577 14.474 -1.973 1.00 94.75 355 THR A O 1
ATOM 2830 N N . ALA A 1 356 ? -10.386 14.224 -0.682 1.00 95.62 356 ALA A N 1
ATOM 2831 C CA . ALA A 1 356 ? -11.043 13.293 -1.605 1.00 95.62 356 ALA A CA 1
ATOM 2832 C C . ALA A 1 356 ? -11.238 13.876 -3.023 1.00 95.62 356 ALA A C 1
ATOM 2834 O O . ALA A 1 356 ? -11.105 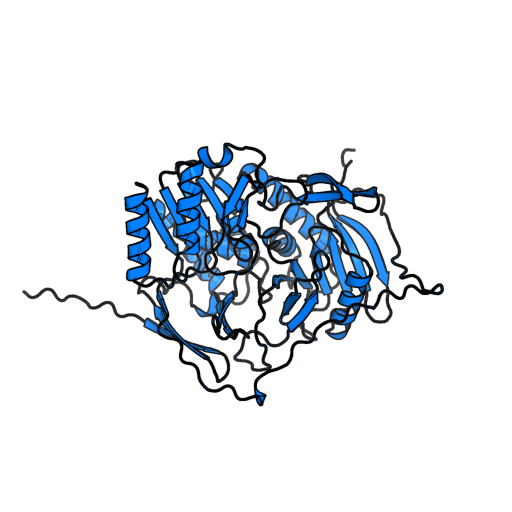13.162 -4.017 1.00 95.62 356 ALA A O 1
ATOM 2835 N N . ASN A 1 357 ? -11.493 15.184 -3.148 1.00 92.81 357 ASN A N 1
ATOM 2836 C CA . ASN A 1 357 ? -11.665 15.844 -4.449 1.00 92.81 357 ASN A CA 1
ATOM 2837 C C . ASN A 1 357 ? -10.348 15.984 -5.230 1.00 92.81 357 ASN A C 1
ATOM 2839 O O . ASN A 1 357 ? -10.318 15.731 -6.440 1.00 92.81 357 ASN A O 1
ATOM 2843 N N . GLU A 1 358 ? -9.255 16.344 -4.552 1.00 92.12 358 GLU A N 1
ATOM 2844 C CA . GLU A 1 358 ? -7.916 16.339 -5.158 1.00 92.12 358 GLU A CA 1
ATOM 2845 C C . GLU A 1 358 ? -7.539 14.919 -5.594 1.00 92.12 358 GLU A C 1
ATOM 2847 O O . GLU A 1 358 ? -7.090 14.717 -6.723 1.00 92.12 358 GLU A O 1
ATOM 2852 N N . ASN A 1 359 ? -7.817 13.923 -4.746 1.00 93.94 359 ASN A N 1
ATOM 2853 C CA . ASN A 1 359 ? -7.538 12.524 -5.041 1.00 93.94 359 ASN A CA 1
ATOM 2854 C C . ASN A 1 359 ? -8.294 12.012 -6.275 1.00 93.94 359 ASN A C 1
ATOM 2856 O O . ASN A 1 359 ? -7.685 11.394 -7.140 1.00 93.94 359 ASN A O 1
ATOM 2860 N N . LYS A 1 360 ? -9.588 12.325 -6.429 1.00 92.56 360 LYS A N 1
ATOM 2861 C CA . LYS A 1 360 ? -10.367 11.944 -7.628 1.00 92.56 360 LYS A CA 1
ATOM 2862 C C . LYS A 1 360 ? -9.746 12.478 -8.921 1.00 92.56 360 LYS A C 1
ATOM 2864 O O . LYS A 1 360 ? -9.682 11.771 -9.928 1.00 92.56 360 LYS A O 1
ATOM 2869 N N . THR A 1 361 ? -9.278 13.726 -8.897 1.00 90.56 361 THR A N 1
ATOM 2870 C CA . THR A 1 361 ? -8.598 14.345 -10.048 1.00 90.56 361 THR A CA 1
ATOM 2871 C C . THR A 1 361 ? -7.272 13.643 -10.330 1.00 90.56 361 THR A C 1
ATOM 2873 O O . THR A 1 361 ? -6.975 13.298 -11.478 1.00 90.56 361 THR A O 1
ATOM 2876 N N . PHE A 1 362 ? -6.510 13.373 -9.273 1.00 90.50 362 PHE A N 1
ATOM 2877 C CA . PHE A 1 362 ? -5.230 12.690 -9.350 1.00 90.50 362 PHE A CA 1
ATOM 2878 C C . PHE A 1 362 ? -5.355 11.251 -9.871 1.00 90.50 362 PHE A C 1
ATOM 2880 O O . PHE A 1 362 ? -4.674 10.893 -10.828 1.00 90.50 362 PHE A O 1
ATOM 2887 N N . GLU A 1 363 ? -6.267 10.440 -9.337 1.00 92.94 363 GLU A N 1
ATOM 2888 C CA . GLU A 1 363 ? -6.490 9.061 -9.784 1.00 92.94 363 GLU A CA 1
ATOM 2889 C C . GLU A 1 363 ? -6.871 8.983 -11.261 1.00 92.94 363 GLU A C 1
ATOM 2891 O O . GLU A 1 363 ? -6.328 8.157 -11.999 1.00 92.94 363 GLU A O 1
ATOM 2896 N N . LYS A 1 364 ? -7.749 9.881 -11.728 1.00 91.75 364 LYS A N 1
ATOM 2897 C CA . LYS A 1 364 ? -8.095 9.971 -13.151 1.00 91.75 364 LYS A CA 1
ATOM 2898 C C . LYS A 1 364 ? -6.848 10.204 -14.003 1.00 91.75 364 LYS A C 1
ATOM 2900 O O . LYS A 1 364 ? -6.685 9.562 -15.043 1.00 91.75 364 LYS A O 1
ATOM 2905 N N . ARG A 1 365 ? -5.953 11.089 -13.556 1.00 90.56 365 ARG A N 1
ATOM 2906 C CA . ARG A 1 365 ? -4.677 11.348 -14.230 1.00 90.56 365 ARG A CA 1
ATOM 2907 C C . ARG A 1 365 ? -3.757 10.124 -14.202 1.00 90.56 365 ARG A C 1
ATOM 2909 O O . ARG A 1 365 ? -3.167 9.808 -15.231 1.00 90.56 365 ARG A O 1
ATOM 2916 N N . LEU A 1 366 ? -3.663 9.408 -13.082 1.00 93.06 366 LEU A N 1
ATOM 2917 C CA . LEU A 1 366 ? -2.864 8.180 -12.978 1.00 93.06 366 LEU A CA 1
ATOM 2918 C C . LEU A 1 366 ? -3.351 7.086 -13.930 1.00 93.06 366 LEU A C 1
ATOM 2920 O O . LEU A 1 366 ? -2.539 6.468 -14.615 1.00 93.06 366 LEU A O 1
ATOM 2924 N N . LEU A 1 367 ? -4.664 6.875 -14.026 1.00 93.75 367 LEU A N 1
ATOM 2925 C CA . LEU A 1 367 ? -5.236 5.895 -14.951 1.00 93.75 367 LEU A CA 1
ATOM 2926 C C . LEU A 1 367 ? -4.964 6.281 -16.413 1.00 93.75 367 LEU A C 1
ATOM 2928 O O . LEU A 1 367 ? -4.592 5.425 -17.211 1.00 93.75 367 LEU A O 1
ATOM 2932 N N . GLN A 1 368 ? -5.069 7.566 -16.766 1.00 92.06 368 GLN A N 1
ATOM 2933 C CA . GLN A 1 368 ? -4.688 8.056 -18.099 1.00 92.06 368 GLN A CA 1
ATOM 2934 C C . GLN A 1 368 ? -3.199 7.829 -18.394 1.00 92.06 368 GLN A C 1
ATOM 2936 O O . GLN A 1 368 ? -2.845 7.396 -19.488 1.00 92.06 368 GLN A O 1
ATOM 2941 N N . LEU A 1 369 ? -2.318 8.093 -17.426 1.00 92.06 369 LEU A N 1
ATOM 2942 C CA . LEU A 1 369 ? -0.884 7.838 -17.567 1.00 92.06 369 LEU A CA 1
ATOM 2943 C C . LEU A 1 369 ? -0.592 6.347 -17.740 1.00 92.06 369 LEU A C 1
ATOM 2945 O O . LEU A 1 369 ? 0.178 5.990 -18.626 1.00 92.06 369 LEU A O 1
ATOM 2949 N N . GLY A 1 370 ? -1.252 5.480 -16.971 1.00 95.12 370 GLY A N 1
ATOM 2950 C CA . GLY A 1 370 ? -1.158 4.030 -17.134 1.00 95.12 370 GLY A CA 1
ATOM 2951 C C . GLY A 1 370 ? -1.606 3.551 -18.519 1.00 95.12 370 GLY A C 1
ATOM 2952 O O . GLY A 1 370 ? -0.920 2.730 -19.125 1.00 95.12 370 GLY A O 1
ATOM 2953 N N . GLN A 1 371 ? -2.677 4.127 -19.079 1.00 94.38 371 GLN A N 1
ATOM 2954 C CA . GLN A 1 371 ? -3.097 3.863 -20.467 1.00 94.38 371 GLN A CA 1
ATOM 2955 C C . GLN A 1 371 ? -2.047 4.317 -21.491 1.00 94.38 371 GLN A C 1
ATOM 2957 O O . GLN A 1 371 ? -1.831 3.652 -22.497 1.00 94.38 371 GLN A O 1
ATOM 2962 N N . VAL A 1 372 ? -1.363 5.440 -21.257 1.00 93.12 372 VAL A N 1
ATOM 2963 C CA . VAL A 1 372 ? -0.274 5.874 -22.146 1.00 93.12 372 VAL A CA 1
ATOM 2964 C C . VAL A 1 372 ? 0.929 4.936 -22.028 1.00 93.12 372 VAL A C 1
ATOM 2966 O O . VAL A 1 372 ? 1.471 4.514 -23.049 1.00 93.12 372 VAL A O 1
ATOM 2969 N N . LEU A 1 373 ? 1.313 4.555 -20.806 1.00 94.88 373 LEU A N 1
ATOM 2970 C CA . LEU A 1 373 ? 2.391 3.595 -20.543 1.00 94.88 373 LEU A CA 1
ATOM 2971 C C . LEU A 1 373 ? 2.091 2.211 -21.131 1.00 94.88 373 LEU A C 1
ATOM 2973 O O . LEU A 1 373 ? 3.013 1.527 -21.571 1.00 94.88 373 LEU A O 1
ATOM 2977 N N . SER A 1 374 ? 0.816 1.816 -21.228 1.00 95.31 374 SER A N 1
ATOM 2978 C CA . SER A 1 374 ? 0.426 0.569 -21.892 1.00 95.31 374 SER A CA 1
ATOM 2979 C C . SER A 1 374 ? 0.863 0.530 -23.359 1.00 95.31 374 SER A C 1
ATOM 2981 O O . SER A 1 374 ? 1.172 -0.542 -23.866 1.00 95.31 374 SER A O 1
ATOM 2983 N N . GLY A 1 375 ? 0.937 1.683 -24.033 1.00 93.19 375 GLY A N 1
ATOM 2984 C CA . GLY A 1 375 ? 1.421 1.798 -25.412 1.00 93.19 375 GLY A CA 1
ATOM 2985 C C . GLY A 1 375 ? 2.932 1.593 -25.571 1.00 93.19 375 GLY A C 1
ATOM 2986 O O . GLY A 1 375 ? 3.391 1.352 -26.685 1.00 93.19 375 GLY A O 1
ATOM 2987 N N . TYR A 1 376 ? 3.698 1.659 -24.478 1.00 93.31 376 TYR A N 1
ATOM 2988 C CA . TYR A 1 376 ? 5.125 1.325 -24.462 1.00 93.31 376 TYR A CA 1
ATOM 2989 C C . TYR A 1 376 ? 5.365 -0.167 -24.218 1.00 93.31 376 TYR A C 1
ATOM 2991 O O . TYR A 1 376 ? 6.471 -0.652 -24.444 1.00 93.31 376 TYR A O 1
ATOM 2999 N N . ARG A 1 377 ? 4.361 -0.918 -23.755 1.00 95.12 377 ARG A N 1
ATOM 3000 C CA . ARG A 1 377 ? 4.519 -2.351 -23.505 1.00 95.12 377 ARG A CA 1
ATOM 3001 C C . ARG A 1 377 ? 4.866 -3.091 -24.790 1.00 95.12 377 ARG A C 1
ATOM 3003 O O . ARG A 1 377 ? 4.306 -2.846 -25.856 1.00 95.12 377 ARG A O 1
ATOM 3010 N N . THR A 1 378 ? 5.777 -4.038 -24.656 1.00 93.75 378 THR A N 1
ATOM 3011 C CA . THR A 1 378 ? 6.235 -4.933 -25.721 1.00 93.75 378 THR A CA 1
ATOM 3012 C C . THR A 1 378 ? 5.926 -6.399 -25.423 1.00 93.75 378 THR A C 1
ATOM 3014 O O . THR A 1 378 ? 6.155 -7.251 -26.280 1.00 93.75 378 THR A O 1
ATOM 3017 N N . SER A 1 379 ? 5.376 -6.694 -24.239 1.00 93.00 379 SER A N 1
ATOM 3018 C CA . SER A 1 379 ? 5.032 -8.043 -23.793 1.00 93.00 379 SER A CA 1
ATOM 3019 C C . SER A 1 379 ? 3.725 -8.083 -22.991 1.00 93.00 379 SER A C 1
ATOM 3021 O O . SER A 1 379 ? 3.283 -7.097 -22.400 1.00 93.00 379 SER A O 1
ATOM 3023 N N . THR A 1 380 ? 3.118 -9.269 -22.936 1.00 92.50 380 THR A N 1
ATOM 3024 C CA . THR A 1 380 ? 1.995 -9.603 -22.053 1.00 92.50 380 THR A CA 1
ATOM 3025 C C . THR A 1 380 ? 2.444 -10.110 -20.678 1.00 92.50 380 THR A C 1
ATOM 3027 O O . THR A 1 380 ? 1.601 -10.520 -19.894 1.00 92.50 380 THR A O 1
ATOM 3030 N N . LYS A 1 381 ? 3.747 -10.139 -20.373 1.00 95.06 381 LYS A N 1
ATOM 3031 C CA . LYS A 1 381 ? 4.294 -10.521 -19.062 1.00 95.06 381 LYS A CA 1
ATOM 3032 C C . LYS A 1 381 ? 5.102 -9.365 -18.483 1.00 95.06 381 LYS A C 1
ATOM 3034 O O . LYS A 1 381 ? 6.330 -9.322 -18.596 1.00 95.06 381 LYS A O 1
ATOM 3039 N N . THR A 1 382 ? 4.392 -8.420 -17.881 1.00 97.38 382 THR A N 1
ATOM 3040 C CA . THR A 1 382 ? 4.942 -7.129 -17.457 1.00 97.38 382 THR A CA 1
ATOM 3041 C C . THR A 1 382 ? 4.982 -7.040 -15.934 1.00 97.38 382 THR A C 1
ATOM 3043 O O . THR A 1 382 ? 3.973 -7.281 -15.271 1.00 97.38 382 THR A O 1
ATOM 3046 N N . LEU A 1 383 ? 6.128 -6.641 -15.376 1.00 98.12 383 LEU A N 1
ATOM 3047 C CA . LEU A 1 383 ? 6.259 -6.333 -13.950 1.00 98.12 383 LEU A CA 1
ATOM 3048 C C . LEU A 1 383 ? 6.344 -4.824 -13.712 1.00 98.12 383 LEU A C 1
ATOM 3050 O O . LEU A 1 383 ? 7.300 -4.175 -14.122 1.00 98.12 383 LEU A O 1
ATOM 3054 N N . CYS A 1 384 ? 5.388 -4.267 -12.985 1.00 98.31 384 CYS A N 1
ATOM 3055 C CA . CYS A 1 384 ? 5.446 -2.913 -12.452 1.00 98.31 384 CYS A CA 1
ATOM 3056 C C . CYS A 1 384 ? 6.077 -2.929 -11.053 1.00 98.31 384 CYS A C 1
ATOM 3058 O O . CYS A 1 384 ? 5.685 -3.724 -10.199 1.00 98.31 384 CYS A O 1
ATOM 3060 N N . ILE A 1 385 ? 7.051 -2.051 -10.818 1.00 98.00 385 ILE A N 1
ATOM 3061 C CA . ILE A 1 385 ? 7.851 -2.003 -9.591 1.00 98.00 385 ILE A CA 1
ATOM 3062 C C . ILE A 1 385 ? 7.747 -0.609 -8.973 1.00 98.00 385 ILE A C 1
ATOM 3064 O O . ILE A 1 385 ? 8.134 0.362 -9.610 1.00 98.00 385 ILE A O 1
ATOM 3068 N N . GLY A 1 386 ? 7.237 -0.503 -7.747 1.00 95.75 386 GLY A N 1
ATOM 3069 C CA . GLY A 1 386 ? 7.363 0.697 -6.908 1.00 95.75 386 GLY A CA 1
ATOM 3070 C C . GLY A 1 386 ? 8.559 0.616 -5.952 1.00 95.75 386 GLY A C 1
ATOM 3071 O O . GLY A 1 386 ? 9.244 -0.405 -5.872 1.00 95.75 386 GLY A O 1
ATOM 3072 N N . THR A 1 387 ? 8.795 1.664 -5.166 1.00 92.00 387 THR A N 1
ATOM 3073 C CA . THR A 1 387 ? 9.926 1.731 -4.223 1.00 92.00 387 THR A CA 1
ATOM 3074 C C . THR A 1 387 ? 9.457 1.989 -2.799 1.00 92.00 387 THR A C 1
ATOM 3076 O O . THR A 1 387 ? 8.909 3.052 -2.535 1.00 92.00 387 THR A O 1
ATOM 3079 N N . GLU A 1 388 ? 9.710 1.063 -1.871 1.00 91.44 388 GLU A N 1
ATOM 3080 C CA . GLU A 1 388 ? 9.384 1.223 -0.441 1.00 91.44 388 GLU A CA 1
ATOM 3081 C C . GLU A 1 388 ? 7.935 1.689 -0.209 1.00 91.44 388 GLU A C 1
ATOM 3083 O O . GLU A 1 388 ? 7.008 0.918 -0.453 1.00 91.44 388 GLU A O 1
ATOM 3088 N N . GLU A 1 389 ? 7.742 2.929 0.255 1.00 90.19 389 GLU A N 1
ATOM 3089 C CA . GLU A 1 389 ? 6.441 3.552 0.524 1.00 90.19 389 GLU A CA 1
ATOM 3090 C C . GLU A 1 389 ? 5.736 4.113 -0.726 1.00 90.19 389 GLU A C 1
ATOM 3092 O O . GLU A 1 389 ? 4.551 4.451 -0.660 1.00 90.19 389 GLU A O 1
ATOM 3097 N N . PHE A 1 390 ? 6.414 4.164 -1.878 1.00 92.50 390 PHE A N 1
ATOM 3098 C CA . PHE A 1 390 ? 5.857 4.582 -3.166 1.00 92.50 390 PHE A CA 1
ATOM 3099 C C . PHE A 1 390 ? 5.035 3.453 -3.804 1.00 92.50 390 PHE A C 1
ATOM 3101 O O . PHE A 1 390 ? 5.424 2.843 -4.804 1.00 92.50 390 PHE A O 1
ATOM 3108 N N . ILE A 1 391 ? 3.904 3.134 -3.165 1.00 93.56 391 ILE A N 1
ATOM 3109 C CA . ILE A 1 391 ? 3.082 1.965 -3.501 1.00 93.56 391 ILE A CA 1
ATOM 3110 C C . ILE A 1 391 ? 1.865 2.329 -4.351 1.00 93.56 391 ILE A C 1
ATOM 3112 O O . ILE A 1 391 ? 1.658 1.773 -5.431 1.00 93.56 391 ILE A O 1
ATOM 3116 N N . TYR A 1 392 ? 1.054 3.271 -3.864 1.00 94.94 392 TYR A N 1
ATOM 3117 C CA . TYR A 1 392 ? -0.265 3.560 -4.430 1.00 94.94 392 TYR A CA 1
ATOM 3118 C C . TYR A 1 392 ? -0.201 3.980 -5.901 1.00 94.94 392 TYR A C 1
ATOM 3120 O O . TYR A 1 392 ? -0.916 3.452 -6.748 1.00 94.94 392 TYR A O 1
ATOM 3128 N N . VAL A 1 393 ? 0.695 4.914 -6.212 1.00 94.31 393 VAL A N 1
ATOM 3129 C CA . VAL A 1 393 ? 0.774 5.545 -7.531 1.00 94.31 393 VAL A CA 1
ATOM 3130 C C . VAL A 1 393 ? 1.220 4.567 -8.621 1.00 94.31 393 VAL A C 1
ATOM 3132 O O . VAL A 1 393 ? 0.517 4.461 -9.631 1.00 94.31 393 VAL A O 1
ATOM 3135 N N . PRO A 1 394 ? 2.299 3.785 -8.424 1.00 95.69 394 PRO A N 1
ATOM 3136 C CA . PRO A 1 394 ? 2.652 2.710 -9.348 1.00 95.69 394 PRO A CA 1
ATOM 3137 C C . PRO A 1 394 ? 1.541 1.667 -9.524 1.00 95.69 394 PRO A C 1
ATOM 3139 O O . PRO A 1 394 ? 1.249 1.277 -10.653 1.00 95.69 394 PRO A O 1
ATOM 3142 N N . ALA A 1 395 ? 0.881 1.248 -8.436 1.00 95.69 395 ALA A N 1
ATOM 3143 C CA . ALA A 1 395 ? -0.210 0.273 -8.504 1.00 95.69 395 ALA A CA 1
ATOM 3144 C C . ALA A 1 395 ? -1.411 0.803 -9.312 1.00 95.69 395 ALA A C 1
ATOM 3146 O O . ALA A 1 395 ? -1.979 0.081 -10.134 1.00 95.69 395 ALA A O 1
ATOM 3147 N N . MET A 1 396 ? -1.760 2.082 -9.137 1.00 95.50 396 MET A N 1
ATOM 3148 C CA . MET A 1 396 ? -2.824 2.755 -9.888 1.00 95.50 396 MET A CA 1
ATOM 3149 C C . MET A 1 396 ? -2.527 2.821 -11.386 1.00 95.50 396 MET A C 1
ATOM 3151 O O . MET A 1 396 ? -3.383 2.460 -12.193 1.00 95.50 396 MET A O 1
ATOM 3155 N N . MET A 1 397 ? -1.318 3.243 -11.776 1.00 96.81 397 MET A N 1
ATOM 3156 C CA . MET A 1 397 ? -0.933 3.258 -13.192 1.00 96.81 397 MET A CA 1
ATOM 3157 C C . MET A 1 397 ? -0.931 1.837 -13.774 1.00 96.81 397 MET A C 1
ATOM 3159 O O . MET A 1 397 ? -1.462 1.623 -14.863 1.00 96.81 397 MET A O 1
ATOM 3163 N N . ALA A 1 398 ? -0.422 0.852 -13.026 1.00 97.62 398 ALA A N 1
ATOM 3164 C CA . ALA A 1 398 ? -0.381 -0.548 -13.442 1.00 97.62 398 ALA A CA 1
ATOM 3165 C C . ALA A 1 398 ? -1.778 -1.150 -13.700 1.00 97.62 398 ALA A C 1
ATOM 3167 O O . ALA A 1 398 ? -1.931 -1.925 -14.643 1.00 97.62 398 ALA A O 1
ATOM 3168 N N . CYS A 1 399 ? -2.817 -0.752 -12.949 1.00 96.06 399 CYS A N 1
ATOM 3169 C CA . CYS A 1 399 ? -4.206 -1.174 -13.211 1.00 96.06 399 CYS A CA 1
ATOM 3170 C C . CYS A 1 399 ? -4.675 -0.809 -14.629 1.00 96.06 399 CYS A C 1
ATOM 3172 O O . CYS A 1 399 ? -5.447 -1.536 -15.250 1.00 96.06 399 CYS A O 1
ATOM 3174 N N . ALA A 1 400 ? -4.202 0.320 -15.157 1.00 96.06 400 ALA A N 1
ATOM 3175 C CA . ALA A 1 400 ? -4.600 0.831 -16.461 1.00 96.06 400 ALA A CA 1
ATOM 3176 C C . ALA A 1 400 ? -3.703 0.347 -17.616 1.00 96.06 400 ALA A C 1
ATOM 3178 O O . ALA A 1 400 ? -3.952 0.700 -18.769 1.00 96.06 400 ALA A O 1
ATOM 3179 N N . MET A 1 401 ? -2.691 -0.479 -17.328 1.00 97.00 401 MET A N 1
ATOM 3180 C CA . MET A 1 401 ? -1.738 -0.963 -18.327 1.00 97.00 401 MET A CA 1
ATOM 3181 C C . MET A 1 401 ? -2.208 -2.208 -19.094 1.00 97.00 401 MET A C 1
ATOM 3183 O O . MET A 1 401 ? -1.553 -2.589 -20.062 1.00 97.00 401 MET A O 1
ATOM 3187 N N . GLY A 1 402 ? -3.340 -2.815 -18.721 1.00 93.38 402 GLY A N 1
ATOM 3188 C CA . GLY A 1 402 ? -3.947 -3.966 -19.405 1.00 93.38 402 GLY A CA 1
ATOM 3189 C C . GLY A 1 402 ? -3.614 -5.321 -18.771 1.00 93.38 402 GLY A C 1
ATOM 3190 O O . GLY A 1 402 ? -3.068 -5.395 -17.675 1.00 93.38 402 GLY A O 1
ATOM 3191 N N . GLU A 1 403 ? -3.958 -6.411 -19.460 1.00 93.69 403 GLU A N 1
ATOM 3192 C CA . GLU A 1 403 ? -3.769 -7.775 -18.947 1.00 93.69 403 GLU A CA 1
ATOM 3193 C C . GLU A 1 403 ? -2.290 -8.181 -18.853 1.00 93.69 403 GLU A C 1
ATOM 3195 O O . GLU A 1 403 ? -1.420 -7.629 -19.538 1.00 93.69 403 GLU A O 1
ATOM 3200 N N . GLY A 1 404 ? -2.012 -9.168 -17.993 1.00 94.94 404 GLY A N 1
ATOM 3201 C CA . GLY A 1 404 ? -0.672 -9.728 -17.812 1.00 94.94 404 GLY A CA 1
ATOM 3202 C C . GLY A 1 404 ? 0.330 -8.790 -17.127 1.00 94.94 404 GLY A C 1
ATOM 3203 O O . GLY A 1 404 ? 1.544 -8.982 -17.218 1.00 94.94 404 GLY A O 1
ATOM 3204 N N . VAL A 1 405 ? -0.183 -7.760 -16.451 1.00 97.19 405 VAL A N 1
ATOM 3205 C CA . VAL A 1 405 ? 0.588 -6.848 -15.606 1.00 97.19 405 VAL A CA 1
ATOM 3206 C C . VAL A 1 405 ? 0.508 -7.325 -14.163 1.00 97.19 405 VAL A C 1
ATOM 3208 O O . VAL A 1 405 ? -0.578 -7.596 -13.651 1.00 97.19 405 VAL A O 1
ATOM 3211 N N . TYR A 1 406 ? 1.657 -7.383 -13.502 1.00 97.38 406 TYR A N 1
ATOM 3212 C CA . TYR A 1 406 ? 1.769 -7.606 -12.066 1.00 97.38 406 TYR A CA 1
ATOM 3213 C C . TYR A 1 406 ? 2.456 -6.422 -11.409 1.00 97.38 406 TYR A C 1
ATOM 3215 O O . TYR A 1 406 ? 3.230 -5.713 -12.044 1.00 97.38 406 TYR A O 1
ATOM 3223 N N . TYR A 1 407 ? 2.190 -6.219 -10.128 1.00 97.56 407 TYR A N 1
ATOM 3224 C CA . TYR A 1 407 ? 2.739 -5.121 -9.357 1.00 97.56 407 TYR A CA 1
ATOM 3225 C C . TYR A 1 407 ? 3.434 -5.625 -8.092 1.00 97.56 407 TYR A C 1
ATOM 3227 O O . TYR A 1 407 ? 2.861 -6.428 -7.354 1.00 97.56 407 TYR A O 1
ATOM 3235 N N . GLN A 1 408 ? 4.637 -5.117 -7.818 1.00 96.81 408 GLN A N 1
ATOM 3236 C CA . GLN A 1 408 ? 5.228 -5.158 -6.481 1.00 96.81 408 GLN A CA 1
ATOM 3237 C C . GLN A 1 408 ? 6.012 -3.886 -6.141 1.00 96.81 408 GLN A C 1
ATOM 3239 O O . GLN A 1 408 ? 6.307 -3.087 -7.020 1.00 96.81 408 GLN A O 1
ATOM 3244 N N . SER A 1 409 ? 6.394 -3.694 -4.883 1.00 95.69 409 SER A N 1
ATOM 3245 C CA . SER A 1 409 ? 7.357 -2.682 -4.456 1.00 95.69 409 SER A CA 1
ATOM 3246 C C . SER A 1 409 ? 8.645 -3.318 -3.941 1.00 95.69 409 SER A C 1
ATOM 3248 O O . SER A 1 409 ? 8.704 -4.508 -3.626 1.00 95.69 409 SER A O 1
ATOM 3250 N N . THR A 1 410 ? 9.716 -2.532 -3.883 1.00 94.94 410 THR A N 1
ATOM 3251 C CA . THR A 1 410 ? 10.934 -2.938 -3.176 1.00 94.94 410 THR A CA 1
ATOM 3252 C C . THR A 1 410 ? 10.775 -2.744 -1.669 1.00 94.94 410 THR A C 1
ATOM 3254 O O . THR A 1 410 ? 9.961 -1.948 -1.204 1.00 94.94 410 THR A O 1
ATOM 3257 N N . THR A 1 411 ? 11.549 -3.478 -0.870 1.00 92.19 411 THR A N 1
ATOM 3258 C CA . THR A 1 411 ? 11.440 -3.430 0.595 1.00 92.19 411 THR A CA 1
ATOM 3259 C C . THR A 1 411 ? 12.792 -3.462 1.286 1.00 92.19 411 THR A C 1
ATOM 3261 O O . THR A 1 411 ? 13.730 -4.088 0.808 1.00 92.19 411 THR A O 1
ATOM 3264 N N . ARG A 1 412 ? 12.870 -2.888 2.486 1.00 90.06 412 ARG A N 1
ATOM 3265 C CA . ARG A 1 412 ? 14.031 -2.989 3.382 1.00 90.06 412 ARG A CA 1
ATOM 3266 C C . ARG A 1 412 ? 14.057 -4.276 4.218 1.00 90.06 412 ARG A C 1
ATOM 3268 O O . ARG A 1 412 ? 14.999 -4.518 4.969 1.00 90.06 412 ARG A O 1
ATOM 3275 N N . SER A 1 413 ? 13.023 -5.117 4.126 1.00 87.06 413 SER A N 1
ATOM 3276 C CA . SER A 1 413 ? 12.866 -6.307 4.977 1.00 87.06 413 SER A CA 1
ATOM 3277 C C . SER A 1 413 ? 13.806 -7.438 4.545 1.00 87.06 413 SER A C 1
ATOM 3279 O O . SER A 1 413 ? 13.647 -7.951 3.436 1.00 87.06 413 SER A O 1
ATOM 3281 N N . PRO A 1 414 ? 14.743 -7.908 5.395 1.00 87.00 414 PRO A N 1
ATOM 3282 C CA . PRO A 1 414 ? 15.637 -8.997 5.034 1.00 87.00 414 PRO A CA 1
ATOM 3283 C C . PRO A 1 414 ? 15.001 -10.369 5.326 1.00 87.00 414 PRO A C 1
ATOM 3285 O O . PRO A 1 414 ? 15.200 -10.958 6.392 1.00 87.00 414 PRO A O 1
ATOM 3288 N N . ILE A 1 415 ? 14.273 -10.901 4.347 1.00 88.88 415 ILE A N 1
ATOM 3289 C CA . ILE A 1 415 ? 13.588 -12.198 4.423 1.00 88.88 415 ILE A CA 1
ATOM 3290 C C . ILE A 1 415 ? 14.476 -13.289 3.820 1.00 88.88 415 ILE A C 1
ATOM 3292 O O . ILE A 1 415 ? 15.274 -13.022 2.918 1.00 88.88 415 ILE A O 1
ATOM 3296 N N . MET A 1 416 ? 14.395 -14.493 4.378 1.00 88.44 416 MET A N 1
ATOM 3297 C CA . MET A 1 416 ? 15.032 -15.692 3.842 1.00 88.44 416 MET A CA 1
ATOM 3298 C C . MET A 1 416 ? 14.300 -16.169 2.591 1.00 88.44 416 MET A C 1
ATOM 3300 O O . MET A 1 416 ? 13.083 -16.002 2.492 1.00 88.44 416 MET A O 1
ATOM 3304 N N . THR A 1 417 ? 15.041 -16.788 1.675 1.00 89.56 417 THR A N 1
ATOM 3305 C CA . THR A 1 417 ? 14.520 -17.394 0.448 1.00 89.56 417 THR A CA 1
ATOM 3306 C C . THR A 1 417 ? 14.798 -18.891 0.415 1.00 89.56 417 THR A C 1
ATOM 3308 O O . THR A 1 417 ? 15.805 -19.343 0.962 1.00 89.56 417 THR A O 1
ATOM 3311 N N . ALA A 1 418 ? 13.913 -19.652 -0.229 1.00 87.50 418 ALA A N 1
ATOM 3312 C CA . ALA A 1 418 ? 14.086 -21.086 -0.433 1.00 87.50 418 ALA A CA 1
ATOM 3313 C C . ALA A 1 418 ? 13.418 -21.556 -1.733 1.00 87.50 418 ALA A C 1
ATOM 3315 O O . ALA A 1 418 ? 12.281 -21.188 -2.040 1.00 87.50 418 ALA A O 1
ATOM 3316 N N . LYS A 1 419 ? 14.089 -22.450 -2.468 1.00 85.94 419 LYS A N 1
ATOM 3317 C CA . LYS A 1 419 ? 13.555 -23.130 -3.663 1.00 85.94 419 LYS A CA 1
ATOM 3318 C C . LYS A 1 419 ? 12.610 -24.280 -3.297 1.00 85.94 419 LYS A C 1
ATOM 3320 O O . LYS A 1 419 ? 12.791 -25.412 -3.737 1.00 85.94 419 LYS A O 1
ATOM 3325 N N . ARG A 1 420 ? 11.618 -24.004 -2.453 1.00 85.25 420 ARG A N 1
ATOM 3326 C CA . ARG A 1 420 ? 10.595 -24.976 -2.064 1.00 85.25 420 ARG A CA 1
ATOM 3327 C C . ARG A 1 420 ? 9.216 -24.491 -2.504 1.00 85.25 420 ARG A C 1
ATOM 3329 O O . ARG A 1 420 ? 8.903 -23.342 -2.212 1.00 85.25 420 ARG A O 1
ATOM 3336 N N . PRO A 1 421 ? 8.379 -25.327 -3.144 1.00 84.88 421 PRO A N 1
ATOM 3337 C CA . PRO A 1 421 ? 7.048 -24.915 -3.604 1.00 84.88 421 PRO A CA 1
ATOM 3338 C C . PRO A 1 421 ? 6.095 -24.450 -2.491 1.00 84.88 421 PRO A C 1
ATOM 3340 O O . PRO A 1 421 ? 5.120 -23.767 -2.776 1.00 84.88 421 PRO A O 1
ATOM 3343 N N . ASP A 1 422 ? 6.357 -24.835 -1.239 1.00 84.31 422 ASP A N 1
ATOM 3344 C CA . ASP A 1 422 ? 5.561 -24.498 -0.053 1.00 84.31 422 ASP A CA 1
ATOM 3345 C C . ASP A 1 422 ? 5.998 -23.193 0.639 1.00 84.31 422 ASP A C 1
ATOM 3347 O O . ASP A 1 422 ? 5.451 -22.849 1.684 1.00 84.31 422 ASP A O 1
ATOM 3351 N N . TYR A 1 423 ? 6.976 -22.463 0.091 1.00 90.81 423 TYR A N 1
ATOM 3352 C CA . TYR A 1 423 ? 7.501 -21.231 0.681 1.00 90.81 423 TYR A CA 1
ATOM 3353 C C . TYR A 1 423 ? 7.381 -20.047 -0.292 1.00 90.81 423 TYR A C 1
ATOM 3355 O O . TYR A 1 423 ? 7.782 -20.179 -1.442 1.00 90.81 423 TYR A O 1
ATOM 3363 N N . PRO A 1 424 ? 6.875 -18.872 0.133 1.00 91.94 424 PRO A N 1
ATOM 3364 C CA . PRO A 1 424 ? 6.472 -17.815 -0.799 1.00 91.94 424 PRO A CA 1
ATOM 3365 C C . PRO A 1 424 ? 7.626 -17.091 -1.506 1.00 91.94 424 PRO A C 1
ATOM 3367 O O . PRO A 1 424 ? 7.405 -16.485 -2.551 1.00 91.94 424 PRO A O 1
ATOM 3370 N N . LEU A 1 425 ? 8.839 -17.084 -0.942 1.00 92.38 425 LEU A N 1
ATOM 3371 C CA . LEU A 1 425 ? 9.960 -16.292 -1.460 1.00 92.38 425 LEU A CA 1
ATOM 3372 C C . LEU A 1 425 ? 11.102 -17.205 -1.904 1.00 92.38 425 LEU A C 1
ATOM 3374 O O . LEU A 1 425 ? 11.769 -17.838 -1.087 1.00 92.38 425 LEU A O 1
ATOM 3378 N N . HIS A 1 426 ? 11.351 -17.248 -3.204 1.00 90.75 426 HIS A N 1
ATOM 3379 C CA . HIS A 1 426 ? 12.306 -18.156 -3.831 1.00 90.75 426 HIS A CA 1
ATOM 3380 C C . HIS A 1 426 ? 13.616 -17.474 -4.211 1.00 90.75 426 HIS A C 1
ATOM 3382 O O . HIS A 1 426 ? 14.669 -18.091 -4.103 1.00 90.75 426 HIS A O 1
ATOM 3388 N N . THR A 1 427 ? 13.571 -16.211 -4.638 1.00 90.31 427 THR A N 1
ATOM 3389 C CA . THR A 1 427 ? 14.768 -15.424 -4.972 1.00 90.31 427 THR A CA 1
ATOM 3390 C C . THR A 1 427 ? 14.712 -14.055 -4.321 1.00 90.31 427 THR A C 1
ATOM 3392 O O . THR A 1 427 ? 13.635 -13.525 -4.047 1.00 90.31 427 THR A O 1
ATOM 3395 N N . ALA A 1 428 ? 15.885 -13.489 -4.052 1.00 91.44 428 ALA A N 1
ATOM 3396 C CA . ALA A 1 428 ? 16.040 -12.143 -3.527 1.00 91.44 428 ALA A CA 1
ATOM 3397 C C . ALA A 1 428 ? 17.211 -11.470 -4.230 1.00 91.44 428 ALA A C 1
ATOM 3399 O O . ALA A 1 428 ? 18.340 -11.960 -4.163 1.00 91.44 428 ALA A O 1
ATOM 3400 N N . LEU A 1 429 ? 16.933 -10.327 -4.840 1.00 92.19 429 LEU A N 1
ATOM 3401 C CA . LEU A 1 429 ? 17.938 -9.408 -5.337 1.00 92.19 429 LEU A CA 1
ATOM 3402 C C . LEU A 1 429 ? 18.103 -8.284 -4.315 1.00 92.19 429 LEU A C 1
ATOM 3404 O O . LEU A 1 429 ? 17.129 -7.601 -3.993 1.00 92.19 429 LEU A O 1
ATOM 3408 N N . ALA A 1 430 ? 19.314 -8.114 -3.789 1.00 92.56 430 ALA A N 1
ATOM 3409 C CA . ALA A 1 430 ? 19.636 -7.071 -2.821 1.00 92.56 430 ALA A CA 1
ATOM 3410 C C . ALA A 1 430 ? 20.497 -5.980 -3.466 1.00 92.56 430 ALA A C 1
ATOM 3412 O O . ALA A 1 430 ? 21.493 -6.290 -4.118 1.00 92.56 430 ALA A O 1
ATOM 3413 N N . TYR A 1 431 ? 20.150 -4.713 -3.250 1.00 92.38 431 TYR A N 1
ATOM 3414 C CA . TYR A 1 431 ? 20.883 -3.560 -3.777 1.00 92.38 431 TYR A CA 1
ATOM 3415 C C . TYR A 1 431 ? 20.896 -2.408 -2.765 1.00 92.38 431 TYR A C 1
ATOM 3417 O O . TYR A 1 431 ? 20.058 -2.354 -1.865 1.00 92.38 431 TYR A O 1
ATOM 3425 N N . LYS A 1 432 ? 21.867 -1.500 -2.883 1.00 90.25 432 LYS A N 1
ATOM 3426 C CA . LYS A 1 432 ? 21.927 -0.299 -2.041 1.00 90.25 432 LYS A CA 1
ATOM 3427 C C . LYS A 1 432 ? 20.928 0.732 -2.554 1.00 90.25 432 LYS A C 1
ATOM 3429 O O . LYS A 1 432 ? 20.784 0.912 -3.756 1.00 90.25 432 LYS A O 1
ATOM 3434 N N . ARG A 1 433 ? 20.233 1.450 -1.687 1.00 87.38 433 ARG A N 1
ATOM 3435 C CA . ARG A 1 433 ? 19.309 2.479 -2.161 1.00 87.38 433 ARG A CA 1
ATOM 3436 C C . ARG A 1 433 ? 20.083 3.595 -2.899 1.00 87.38 433 ARG A C 1
ATOM 3438 O O . ARG A 1 433 ? 21.081 4.070 -2.359 1.00 87.38 433 ARG A O 1
ATOM 3445 N N . PRO A 1 434 ? 19.660 4.030 -4.105 1.00 84.25 434 PRO A N 1
ATOM 3446 C CA . PRO A 1 434 ? 20.374 5.055 -4.873 1.00 84.25 434 PRO A CA 1
ATOM 3447 C C . PRO A 1 434 ? 20.527 6.395 -4.149 1.00 84.25 434 PRO A C 1
ATOM 3449 O O . PRO A 1 434 ? 21.536 7.067 -4.346 1.00 84.25 434 PRO A O 1
ATOM 3452 N N . GLU A 1 435 ? 19.547 6.778 -3.325 1.00 78.50 435 GLU A N 1
ATOM 3453 C CA . GLU A 1 435 ? 19.561 8.038 -2.572 1.00 78.50 435 GLU A CA 1
ATOM 3454 C C . GLU A 1 435 ? 20.262 7.935 -1.209 1.00 78.50 435 GLU A C 1
ATOM 3456 O O . GLU A 1 435 ? 20.642 8.955 -0.642 1.00 78.50 435 GLU A O 1
ATOM 3461 N N . ASP A 1 436 ? 20.435 6.720 -0.679 1.00 81.75 436 ASP A N 1
ATOM 3462 C CA . ASP A 1 436 ? 21.116 6.457 0.591 1.00 81.75 436 ASP A CA 1
ATOM 3463 C C . ASP A 1 436 ? 21.750 5.060 0.574 1.00 81.75 436 ASP A C 1
ATOM 3465 O O . ASP A 1 436 ? 21.127 4.049 0.904 1.00 81.75 436 ASP A O 1
ATOM 3469 N N . GLU A 1 437 ? 23.033 5.001 0.226 1.00 84.19 437 GLU A N 1
ATOM 3470 C CA . GLU A 1 437 ? 23.753 3.736 0.089 1.00 84.19 437 GLU A CA 1
ATOM 3471 C C . GLU A 1 437 ? 23.936 2.951 1.404 1.00 84.19 437 GLU A C 1
ATOM 3473 O O . GLU A 1 437 ? 24.400 1.805 1.370 1.00 84.19 437 GLU A O 1
ATOM 3478 N N . THR A 1 438 ? 23.583 3.531 2.559 1.00 86.25 438 THR A N 1
ATOM 3479 C CA . THR A 1 438 ? 23.586 2.826 3.853 1.00 86.25 438 THR A CA 1
ATOM 3480 C C . THR A 1 438 ? 22.373 1.908 4.020 1.00 86.25 438 THR A C 1
ATOM 3482 O O . THR A 1 438 ? 22.400 0.977 4.832 1.00 86.25 438 THR A O 1
ATOM 3485 N N . VAL A 1 439 ? 21.324 2.131 3.226 1.00 86.62 439 VAL A N 1
ATOM 3486 C CA . VAL A 1 439 ? 20.092 1.345 3.231 1.00 86.62 439 VAL A CA 1
ATOM 3487 C C . VAL A 1 439 ? 20.162 0.271 2.148 1.00 86.62 439 VAL A C 1
ATOM 3489 O O . VAL A 1 439 ? 20.506 0.537 0.998 1.00 86.62 439 VAL A O 1
ATOM 3492 N N . ILE A 1 440 ? 19.815 -0.965 2.517 1.00 90.31 440 ILE A N 1
ATOM 3493 C CA . ILE A 1 440 ? 19.703 -2.085 1.578 1.00 90.31 440 ILE A CA 1
ATOM 3494 C C . ILE A 1 440 ? 18.233 -2.352 1.273 1.00 90.31 440 ILE A C 1
ATOM 3496 O O . ILE A 1 440 ? 17.445 -2.646 2.178 1.00 90.31 440 ILE A O 1
ATOM 3500 N N . ASN A 1 441 ? 17.909 -2.344 -0.014 1.00 93.06 441 ASN A N 1
ATOM 3501 C CA . ASN A 1 441 ? 16.613 -2.723 -0.546 1.00 93.06 441 ASN A CA 1
ATOM 3502 C C . ASN A 1 441 ? 16.674 -4.119 -1.158 1.00 93.06 441 ASN A C 1
ATOM 3504 O O . ASN A 1 441 ? 17.708 -4.593 -1.630 1.00 93.06 441 ASN A O 1
ATOM 3508 N N . TYR A 1 442 ? 15.522 -4.772 -1.148 1.00 93.69 442 TYR A N 1
ATOM 3509 C CA . TYR A 1 442 ? 15.302 -6.095 -1.694 1.00 93.69 442 TYR A CA 1
ATOM 3510 C C . TYR A 1 442 ? 14.142 -6.052 -2.681 1.00 93.69 442 TYR A C 1
AT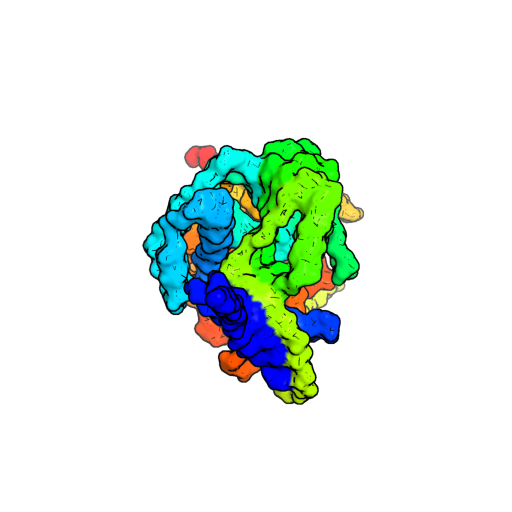OM 3512 O O . TYR A 1 442 ? 13.117 -5.417 -2.421 1.00 93.69 442 TYR A O 1
ATOM 3520 N N . ILE A 1 443 ? 14.288 -6.794 -3.771 1.00 94.38 443 ILE A N 1
ATOM 3521 C CA . ILE A 1 443 ? 13.188 -7.204 -4.637 1.00 94.38 443 ILE A CA 1
ATOM 3522 C C . ILE A 1 443 ? 13.196 -8.731 -4.723 1.00 94.38 443 ILE A C 1
ATOM 3524 O O . ILE A 1 443 ? 14.244 -9.351 -4.918 1.00 94.38 443 ILE A O 1
ATOM 3528 N N . TYR A 1 444 ? 12.039 -9.345 -4.497 1.00 94.00 444 TYR A N 1
ATOM 3529 C CA . TYR A 1 444 ? 11.911 -10.797 -4.409 1.00 94.00 444 TYR A CA 1
ATOM 3530 C C . TYR A 1 444 ? 11.280 -11.379 -5.677 1.00 94.00 444 TYR A C 1
ATOM 3532 O O . TYR A 1 444 ? 10.614 -10.675 -6.437 1.00 94.00 444 TYR A O 1
ATOM 3540 N N . ASN A 1 445 ? 11.501 -12.678 -5.891 1.00 93.62 445 ASN A N 1
ATOM 3541 C CA . ASN A 1 445 ? 10.864 -13.499 -6.927 1.00 93.62 445 ASN A CA 1
ATOM 3542 C C . ASN A 1 445 ? 11.011 -12.982 -8.370 1.00 93.62 445 ASN A C 1
ATOM 3544 O O . ASN A 1 445 ? 10.181 -13.268 -9.235 1.00 93.62 445 ASN A O 1
ATOM 3548 N N . ILE A 1 446 ? 12.111 -12.282 -8.656 1.00 91.06 446 ILE A N 1
ATOM 3549 C CA . ILE A 1 446 ? 12.551 -12.035 -10.031 1.00 91.06 446 ILE A CA 1
ATOM 3550 C C . ILE A 1 446 ? 13.254 -13.306 -10.513 1.00 91.06 446 ILE A C 1
ATOM 3552 O O . ILE A 1 446 ? 14.325 -13.662 -10.011 1.00 91.06 446 ILE A O 1
ATOM 3556 N N . GLN A 1 447 ? 12.604 -14.039 -11.415 1.00 85.62 447 GLN A N 1
ATOM 3557 C CA . GLN A 1 447 ? 13.063 -15.321 -11.950 1.00 85.62 447 GLN A CA 1
ATOM 3558 C C . GLN A 1 447 ? 12.820 -15.380 -13.457 1.00 85.62 447 GLN A C 1
ATOM 3560 O O . GLN A 1 447 ? 11.893 -14.749 -13.970 1.00 85.62 447 GLN A O 1
ATOM 3565 N N . GLU A 1 448 ? 13.636 -16.182 -14.137 1.00 84.94 448 GLU A N 1
ATOM 3566 C CA . GLU A 1 448 ? 13.533 -16.398 -15.576 1.00 84.94 448 GLU A CA 1
ATOM 3567 C C . GLU A 1 448 ? 12.153 -16.937 -15.976 1.00 84.94 448 GLU A C 1
ATOM 3569 O O . GLU A 1 448 ? 11.629 -17.870 -15.371 1.00 84.94 448 GLU A O 1
ATOM 3574 N N . GLY A 1 449 ? 11.555 -16.326 -17.003 1.00 82.25 449 GLY A N 1
ATOM 3575 C CA . GLY A 1 449 ? 10.272 -16.742 -17.577 1.00 82.25 449 GLY A CA 1
ATOM 3576 C C . GLY A 1 449 ? 9.018 -16.160 -16.909 1.00 82.25 449 GLY A C 1
ATOM 3577 O O . GLY A 1 449 ? 7.936 -16.251 -17.509 1.00 82.25 449 GLY A O 1
ATOM 3578 N N . ASN A 1 450 ? 9.152 -15.527 -15.733 1.00 89.38 450 ASN A N 1
ATOM 3579 C CA . ASN A 1 450 ? 8.035 -14.862 -15.047 1.00 89.38 450 ASN A CA 1
ATOM 3580 C C . ASN A 1 450 ? 7.618 -13.574 -15.768 1.00 89.38 450 ASN A C 1
ATOM 3582 O O . ASN A 1 450 ? 6.430 -13.346 -15.985 1.00 89.38 450 ASN A O 1
ATOM 3586 N N . TYR A 1 451 ? 8.599 -12.767 -16.175 1.00 95.38 451 TYR A N 1
ATOM 3587 C CA . TYR A 1 451 ? 8.400 -11.468 -16.816 1.00 95.38 451 TYR A CA 1
ATOM 3588 C C . TYR A 1 451 ? 9.372 -11.296 -17.980 1.00 95.38 451 TYR A C 1
ATOM 3590 O O . TYR A 1 451 ? 10.474 -11.842 -17.957 1.00 95.38 451 TYR A O 1
ATOM 3598 N N . GLU A 1 452 ? 8.970 -10.526 -18.986 1.00 94.75 452 GLU A N 1
ATOM 3599 C CA . GLU A 1 452 ? 9.796 -10.224 -20.166 1.00 94.75 452 GLU A CA 1
ATOM 3600 C C . GLU A 1 452 ? 10.190 -8.740 -20.222 1.00 94.75 452 GLU A C 1
ATOM 3602 O O . GLU A 1 452 ? 11.201 -8.380 -20.832 1.00 94.75 452 GLU A O 1
ATOM 3607 N N . GLU A 1 453 ? 9.429 -7.885 -19.536 1.00 95.75 453 GLU A N 1
ATOM 3608 C CA . GLU A 1 453 ? 9.691 -6.456 -19.384 1.00 95.75 453 GLU A CA 1
ATOM 3609 C C . GLU A 1 453 ? 9.306 -5.962 -17.983 1.00 95.75 453 GLU A C 1
ATOM 3611 O O . GLU A 1 453 ? 8.467 -6.562 -17.299 1.00 95.75 453 GLU A O 1
ATOM 3616 N N . ALA A 1 454 ? 9.904 -4.847 -17.565 1.00 97.75 454 ALA A N 1
ATOM 3617 C CA . ALA A 1 454 ? 9.593 -4.210 -16.291 1.00 97.75 454 ALA A CA 1
ATOM 3618 C C . ALA A 1 454 ? 9.392 -2.698 -16.434 1.00 97.75 454 ALA A C 1
ATOM 3620 O O . ALA A 1 454 ? 10.085 -2.046 -17.207 1.00 97.75 454 ALA A O 1
ATOM 3621 N N . PHE A 1 455 ? 8.473 -2.139 -15.651 1.00 98.38 455 PHE A N 1
ATOM 3622 C CA . PHE A 1 455 ? 8.280 -0.702 -15.467 1.00 98.38 455 PHE A CA 1
ATOM 3623 C C . PHE A 1 455 ? 8.605 -0.365 -14.016 1.00 98.38 455 PHE A C 1
ATOM 3625 O O . PHE A 1 455 ? 7.838 -0.689 -13.112 1.00 98.38 455 PHE A O 1
ATOM 3632 N N . TRP A 1 456 ? 9.756 0.251 -13.787 1.00 97.81 456 TRP A N 1
ATOM 3633 C CA . TRP A 1 456 ? 10.224 0.653 -12.472 1.00 97.81 456 TRP A CA 1
ATOM 3634 C C . TRP A 1 456 ? 9.887 2.116 -12.218 1.00 97.81 456 TRP A C 1
ATOM 3636 O O . TRP A 1 456 ? 10.532 3.019 -12.741 1.00 97.81 456 TRP A O 1
ATOM 3646 N N . PHE A 1 457 ? 8.874 2.346 -11.397 1.00 95.88 457 PHE A N 1
ATOM 3647 C CA . PHE A 1 457 ? 8.413 3.666 -11.008 1.00 95.88 457 PHE A CA 1
ATOM 3648 C C . PHE A 1 457 ? 9.271 4.216 -9.871 1.00 95.88 457 PHE A C 1
ATOM 3650 O O . PHE A 1 457 ? 9.418 3.575 -8.828 1.00 95.88 457 PHE A O 1
ATOM 3657 N N . ILE A 1 458 ? 9.813 5.413 -10.074 1.00 91.19 458 ILE A N 1
ATOM 3658 C CA . ILE A 1 458 ? 10.663 6.118 -9.115 1.00 91.19 458 ILE A CA 1
ATOM 3659 C C . ILE A 1 458 ? 10.147 7.539 -8.916 1.00 91.19 458 ILE A C 1
ATOM 3661 O O . ILE A 1 458 ? 9.736 8.209 -9.864 1.00 91.19 458 ILE A O 1
ATOM 3665 N N . GLU A 1 459 ? 10.152 8.003 -7.667 1.00 86.50 459 GLU A N 1
ATOM 3666 C CA . GLU A 1 459 ? 9.710 9.365 -7.349 1.00 86.50 459 GLU A CA 1
ATOM 3667 C C . GLU A 1 459 ? 10.671 10.426 -7.884 1.00 86.50 459 GLU A C 1
ATOM 3669 O O . GLU A 1 459 ? 10.230 11.532 -8.166 1.00 86.50 459 GLU A O 1
ATOM 3674 N N . ARG A 1 460 ? 11.961 10.096 -8.018 1.00 83.12 460 ARG A N 1
ATOM 3675 C CA . ARG A 1 460 ? 13.031 10.978 -8.498 1.00 83.12 460 ARG A CA 1
ATOM 3676 C C . ARG A 1 460 ? 13.948 10.196 -9.417 1.00 83.12 460 ARG A C 1
ATOM 3678 O O . ARG A 1 460 ? 14.174 9.010 -9.173 1.00 83.12 460 ARG A O 1
ATOM 3685 N N . ASP A 1 461 ? 14.479 10.857 -10.438 1.00 84.00 461 ASP A N 1
ATOM 3686 C CA . ASP A 1 461 ? 15.438 10.204 -11.321 1.00 84.00 461 ASP A CA 1
ATOM 3687 C C . ASP A 1 461 ? 16.703 9.742 -10.570 1.00 84.00 461 ASP A C 1
ATOM 3689 O O . ASP A 1 461 ? 17.174 10.382 -9.626 1.00 84.00 461 ASP A O 1
ATOM 3693 N N . VAL A 1 462 ? 17.251 8.611 -11.006 1.00 85.81 462 VAL A N 1
ATOM 3694 C CA . VAL A 1 462 ? 18.418 7.948 -10.407 1.00 85.81 462 VAL A CA 1
ATOM 3695 C C . VAL A 1 462 ? 19.586 7.932 -11.385 1.00 85.81 462 VAL A C 1
ATOM 3697 O O . VAL A 1 462 ? 19.419 8.088 -12.594 1.00 85.81 462 VAL A O 1
ATOM 3700 N N . ARG A 1 463 ? 20.795 7.730 -10.860 1.00 85.94 463 ARG A N 1
ATOM 3701 C CA . ARG A 1 463 ? 22.019 7.790 -11.665 1.00 85.94 463 ARG A CA 1
ATOM 3702 C C . ARG A 1 463 ? 22.047 6.702 -12.767 1.00 85.94 463 ARG A C 1
ATOM 3704 O O . ARG A 1 463 ? 21.634 5.570 -12.485 1.00 85.94 463 ARG A O 1
ATOM 3711 N N . PRO A 1 464 ? 22.573 6.996 -13.972 1.00 86.00 464 PRO A N 1
ATOM 3712 C CA . PRO A 1 464 ? 22.694 6.037 -15.078 1.00 86.00 464 PRO A CA 1
ATOM 3713 C C . PRO A 1 464 ? 23.357 4.703 -14.716 1.00 86.00 464 PRO A C 1
ATOM 3715 O O . PRO A 1 464 ? 22.924 3.643 -15.171 1.00 86.00 464 PRO A O 1
ATOM 3718 N N . GLU A 1 465 ? 24.368 4.729 -13.844 1.00 86.19 465 GLU A N 1
ATOM 3719 C CA . GLU A 1 465 ? 25.096 3.543 -13.376 1.00 86.19 465 GLU A CA 1
ATOM 3720 C C . GLU A 1 465 ? 24.153 2.550 -12.696 1.00 86.19 465 GLU A C 1
ATOM 3722 O O . GLU A 1 465 ? 24.239 1.340 -12.908 1.00 86.19 465 GLU A O 1
ATOM 3727 N N . PHE A 1 466 ? 23.222 3.069 -11.890 1.00 89.06 466 PHE A N 1
ATOM 3728 C CA . PHE A 1 466 ? 22.221 2.249 -11.228 1.00 89.06 466 PHE A CA 1
ATOM 3729 C C . PHE A 1 466 ? 21.252 1.651 -12.249 1.00 89.06 466 PHE A C 1
ATOM 3731 O O . PHE A 1 466 ? 21.004 0.446 -12.217 1.00 89.06 466 PHE A O 1
ATOM 3738 N N . LYS A 1 467 ? 20.739 2.462 -13.183 1.00 91.75 467 LYS A N 1
ATOM 3739 C CA . LYS A 1 467 ? 19.801 1.996 -14.216 1.00 91.75 467 LYS A CA 1
ATOM 3740 C C . LYS A 1 467 ? 20.406 0.889 -15.071 1.00 91.75 467 LYS A C 1
ATOM 3742 O O . LYS A 1 467 ? 19.758 -0.134 -15.293 1.00 91.75 467 LYS A O 1
ATOM 3747 N N . GLN A 1 468 ? 21.656 1.064 -15.498 1.00 89.38 468 GLN A N 1
ATOM 3748 C CA . GLN A 1 468 ? 22.381 0.065 -16.276 1.00 89.38 468 GLN A CA 1
ATOM 3749 C C . GLN A 1 468 ? 22.599 -1.219 -15.480 1.00 89.38 468 GLN A C 1
ATOM 3751 O O . GLN A 1 468 ? 22.249 -2.289 -15.974 1.00 89.38 468 GLN A O 1
ATOM 3756 N N . MET A 1 469 ? 23.110 -1.120 -14.248 1.00 90.06 469 MET A N 1
ATOM 3757 C CA . MET A 1 469 ? 23.316 -2.285 -13.382 1.00 90.06 469 MET A CA 1
ATOM 3758 C C . MET A 1 469 ? 22.017 -3.085 -13.225 1.00 90.06 469 MET A C 1
ATOM 3760 O O . MET A 1 469 ? 22.007 -4.302 -13.397 1.00 90.06 469 MET A O 1
ATOM 3764 N N . MET A 1 470 ? 20.897 -2.411 -12.952 1.00 92.44 470 MET A N 1
ATOM 3765 C CA . MET A 1 470 ? 19.607 -3.089 -12.822 1.00 92.44 470 MET A CA 1
ATOM 3766 C C . MET A 1 470 ? 19.133 -3.694 -14.150 1.00 92.44 470 MET A C 1
ATOM 3768 O O . MET A 1 470 ? 18.614 -4.807 -14.142 1.00 92.44 470 MET A O 1
ATOM 3772 N N . ALA A 1 471 ? 19.339 -3.016 -15.284 1.00 92.25 471 ALA A N 1
ATOM 3773 C CA . ALA A 1 471 ? 18.985 -3.532 -16.607 1.00 92.25 471 ALA A CA 1
ATOM 3774 C C . ALA A 1 471 ? 19.770 -4.792 -16.993 1.00 92.25 471 ALA A C 1
ATOM 3776 O O . ALA A 1 471 ? 19.191 -5.714 -17.566 1.00 92.25 471 ALA A O 1
ATOM 3777 N N . GLU A 1 472 ? 21.061 -4.855 -16.668 1.00 90.31 472 GLU A N 1
ATOM 3778 C CA . GLU A 1 472 ? 21.902 -6.035 -16.904 1.00 90.31 472 GLU A CA 1
ATOM 3779 C C . GLU A 1 472 ? 21.435 -7.222 -16.054 1.00 90.31 472 GLU A C 1
ATOM 3781 O O . GLU A 1 472 ? 21.159 -8.302 -16.575 1.00 90.31 472 GLU A O 1
ATOM 3786 N N . VAL A 1 473 ? 21.223 -6.994 -14.759 1.00 90.88 473 VAL A N 1
ATOM 3787 C CA . VAL A 1 473 ? 20.765 -8.024 -13.814 1.00 90.88 473 VAL A CA 1
ATOM 3788 C C . VAL A 1 473 ? 19.398 -8.584 -14.195 1.00 90.88 473 VAL A C 1
ATOM 3790 O O . VAL A 1 473 ? 19.165 -9.789 -14.145 1.00 90.88 473 VAL A O 1
ATOM 3793 N N . PHE A 1 474 ? 18.461 -7.721 -14.573 1.00 92.44 474 PHE A N 1
ATOM 3794 C CA . PHE A 1 474 ? 17.118 -8.135 -14.980 1.00 92.44 474 PHE A CA 1
ATOM 3795 C C . PHE A 1 474 ? 17.138 -8.913 -16.294 1.00 92.44 474 PHE A C 1
ATOM 3797 O O . PHE A 1 474 ? 16.404 -9.892 -16.434 1.00 92.44 474 PHE A O 1
ATOM 3804 N N . SER A 1 475 ? 18.013 -8.530 -17.221 1.00 91.75 475 SER A N 1
ATOM 3805 C CA . SER A 1 475 ? 18.216 -9.232 -18.486 1.00 91.75 475 SER A CA 1
ATOM 3806 C C . SER A 1 475 ? 18.742 -10.654 -18.272 1.00 91.75 475 SER A C 1
ATOM 3808 O O . SER A 1 475 ? 18.241 -11.582 -18.911 1.00 91.75 475 SER A O 1
ATOM 3810 N N . GLU A 1 476 ? 19.633 -10.873 -17.295 1.00 89.81 476 GLU A N 1
ATOM 3811 C CA . GLU A 1 476 ? 20.042 -12.223 -16.866 1.00 89.81 476 GLU A CA 1
ATOM 3812 C C . GLU A 1 476 ? 18.879 -13.055 -16.307 1.00 89.81 476 GLU A C 1
ATOM 3814 O O . GLU A 1 476 ? 18.895 -14.281 -16.398 1.00 89.81 476 GLU A O 1
ATOM 3819 N N . LYS A 1 477 ? 17.849 -12.407 -15.748 1.00 90.25 477 LYS A N 1
ATOM 3820 C CA . LYS A 1 477 ? 16.610 -13.063 -15.301 1.00 90.25 477 LYS A CA 1
ATOM 3821 C C . LYS A 1 477 ? 15.510 -13.054 -16.377 1.00 90.25 477 LYS A C 1
ATOM 3823 O O . LYS A 1 477 ? 14.346 -13.269 -16.055 1.00 90.25 477 LYS A O 1
ATOM 3828 N N . GLY A 1 478 ? 15.845 -12.801 -17.644 1.00 90.44 478 GLY A N 1
ATOM 3829 C CA . GLY A 1 478 ? 14.914 -12.861 -18.779 1.00 90.44 478 GLY A CA 1
ATOM 3830 C C . GLY A 1 478 ? 14.117 -11.582 -19.063 1.00 90.44 478 GLY A C 1
ATOM 3831 O O . GLY A 1 478 ? 13.414 -11.529 -20.073 1.00 90.44 478 GLY A O 1
ATOM 3832 N N . ILE A 1 479 ? 14.261 -10.533 -18.248 1.00 93.62 479 ILE A N 1
ATOM 3833 C CA . ILE A 1 479 ? 13.609 -9.234 -18.456 1.00 93.62 479 ILE A CA 1
ATOM 3834 C C . ILE A 1 479 ? 14.527 -8.354 -19.308 1.00 93.62 479 ILE A C 1
ATOM 3836 O O . ILE A 1 479 ? 15.423 -7.676 -18.811 1.00 93.62 479 ILE A O 1
ATOM 3840 N N . ARG A 1 480 ? 14.309 -8.363 -20.624 1.00 87.12 480 ARG A N 1
ATOM 3841 C CA . ARG A 1 480 ? 15.243 -7.765 -21.597 1.00 87.12 480 ARG A CA 1
ATOM 3842 C C . ARG A 1 480 ? 15.096 -6.254 -21.763 1.00 87.12 480 ARG A C 1
ATOM 3844 O O . ARG A 1 480 ? 15.944 -5.634 -22.405 1.00 87.12 480 ARG A O 1
ATOM 3851 N N . LYS A 1 481 ? 14.014 -5.675 -21.240 1.00 91.00 481 LYS A N 1
ATOM 3852 C CA . LYS A 1 481 ? 13.725 -4.242 -21.321 1.00 91.00 481 LYS A CA 1
ATOM 3853 C C . LYS A 1 481 ? 13.158 -3.731 -20.000 1.00 91.00 481 LYS A C 1
ATOM 3855 O O . LYS A 1 481 ? 12.169 -4.270 -19.504 1.00 91.00 481 LYS A O 1
ATOM 3860 N N . ILE A 1 482 ? 13.773 -2.681 -19.461 1.00 95.75 482 ILE A N 1
ATOM 3861 C CA . ILE A 1 482 ? 13.261 -1.941 -18.302 1.00 95.75 482 ILE A CA 1
ATOM 3862 C C . ILE A 1 482 ? 12.865 -0.528 -18.724 1.00 95.75 482 ILE A C 1
ATOM 3864 O O . ILE A 1 482 ? 13.608 0.154 -19.422 1.00 95.75 482 ILE A O 1
ATOM 3868 N N . TYR A 1 483 ? 11.723 -0.059 -18.248 1.00 96.69 483 TYR A N 1
ATOM 3869 C CA . TYR A 1 483 ? 11.337 1.343 -18.290 1.00 96.69 483 TYR A CA 1
ATOM 3870 C C . TYR A 1 483 ? 11.497 1.942 -16.894 1.00 96.69 483 TYR A C 1
ATOM 3872 O O . TYR A 1 483 ? 10.796 1.524 -15.977 1.00 96.69 483 TYR A O 1
ATOM 3880 N N . PHE A 1 484 ? 12.393 2.909 -16.712 1.00 96.38 484 PHE A N 1
ATOM 3881 C CA . PHE A 1 484 ? 12.450 3.714 -15.490 1.00 96.38 484 PHE A CA 1
ATOM 3882 C C . PHE A 1 484 ? 11.458 4.864 -15.624 1.00 96.38 484 PHE A C 1
ATOM 3884 O O . PHE A 1 484 ? 11.660 5.764 -16.434 1.00 96.38 484 PHE A O 1
ATOM 3891 N N . VAL A 1 485 ? 10.358 4.808 -14.879 1.00 95.12 485 VAL A N 1
ATOM 3892 C CA . VAL A 1 485 ? 9.268 5.784 -14.939 1.00 95.12 485 VAL A CA 1
ATOM 3893 C C . VAL A 1 485 ? 9.462 6.819 -13.829 1.00 95.12 485 VAL A C 1
ATOM 3895 O O . VAL A 1 485 ? 9.135 6.558 -12.671 1.00 95.12 485 VAL A O 1
ATOM 3898 N N . CYS A 1 486 ? 10.007 7.982 -14.179 1.00 90.88 486 CYS A N 1
ATOM 3899 C CA . CYS A 1 486 ? 10.289 9.086 -13.265 1.00 90.88 486 CYS A CA 1
ATOM 3900 C C . CYS A 1 486 ? 9.050 9.963 -13.068 1.00 90.88 486 CYS A C 1
ATOM 3902 O O . CYS A 1 486 ? 8.569 10.604 -14.009 1.00 90.88 486 CYS A O 1
ATOM 3904 N N . CYS A 1 487 ? 8.562 10.017 -11.830 1.00 87.31 487 CYS A N 1
ATOM 3905 C CA . CYS A 1 487 ? 7.357 10.745 -11.427 1.00 87.31 487 CYS A CA 1
ATOM 3906 C C . CYS A 1 487 ? 7.644 12.148 -10.855 1.00 87.31 487 CYS A C 1
ATOM 3908 O O . CYS A 1 487 ? 6.806 12.695 -10.142 1.00 87.31 487 CYS A O 1
ATOM 3910 N N . ASP A 1 488 ? 8.802 12.738 -11.171 1.00 74.81 488 ASP A N 1
ATOM 3911 C CA . ASP A 1 488 ? 9.249 14.055 -10.681 1.00 74.81 488 ASP A CA 1
ATOM 3912 C C . ASP A 1 488 ? 8.932 15.233 -11.625 1.00 74.81 488 ASP A C 1
ATOM 3914 O O . ASP A 1 488 ? 9.389 16.358 -11.409 1.00 74.81 488 ASP A O 1
ATOM 3918 N N . GLY A 1 489 ? 8.183 15.008 -12.706 1.00 63.28 489 GLY A N 1
ATOM 3919 C CA . GLY A 1 489 ? 7.978 16.011 -13.745 1.00 63.28 489 GLY A CA 1
ATOM 3920 C C . GLY A 1 489 ? 6.766 16.911 -13.546 1.00 63.28 489 GLY A C 1
ATOM 3921 O O . GLY A 1 489 ? 5.636 16.452 -13.697 1.00 63.28 489 GLY A O 1
ATOM 3922 N N . LYS A 1 490 ? 6.993 18.223 -13.398 1.00 62.81 490 LYS A N 1
ATOM 3923 C CA . LYS A 1 490 ? 6.055 19.221 -13.932 1.00 62.81 490 LYS A CA 1
ATOM 3924 C C . LYS A 1 490 ? 6.237 19.264 -15.446 1.00 62.81 490 LYS A C 1
ATOM 3926 O O . LYS A 1 490 ? 7.300 19.648 -15.928 1.00 62.81 490 LYS A O 1
ATOM 3931 N N . LEU A 1 491 ? 5.234 18.839 -16.206 1.00 56.09 491 LEU A N 1
ATOM 3932 C CA . LEU A 1 491 ? 5.191 19.166 -17.630 1.00 56.09 491 LEU A CA 1
ATOM 3933 C C . LEU A 1 491 ? 4.544 20.548 -17.740 1.00 56.09 491 LEU A C 1
ATOM 3935 O O . LEU A 1 491 ? 3.331 20.652 -17.886 1.00 56.09 491 LEU A O 1
ATOM 3939 N N . GLU A 1 492 ? 5.334 21.610 -17.580 1.00 48.25 492 GLU A N 1
ATOM 3940 C CA . GLU A 1 492 ? 4.868 22.951 -17.939 1.00 48.25 492 GLU A CA 1
ATOM 3941 C C . GLU A 1 492 ? 4.614 23.000 -19.464 1.00 48.25 492 GLU A C 1
ATOM 3943 O O . GLU A 1 492 ? 5.423 22.505 -20.247 1.00 48.25 492 GLU A O 1
ATOM 3948 N N . GLU A 1 493 ? 3.458 23.573 -19.834 1.00 41.34 493 GLU A N 1
ATOM 3949 C CA . GLU A 1 493 ? 2.911 23.826 -21.186 1.00 41.34 493 GLU A CA 1
ATOM 3950 C C . GLU A 1 493 ? 2.237 22.648 -21.937 1.00 41.34 493 GLU A C 1
ATOM 3952 O O . GLU A 1 493 ? 2.769 22.089 -22.894 1.00 41.34 493 GLU A O 1
ATOM 3957 N N . ILE A 1 494 ? 0.979 22.341 -21.563 1.00 38.81 494 ILE A N 1
ATOM 3958 C CA . ILE A 1 494 ? -0.037 21.744 -22.465 1.00 38.81 494 ILE A CA 1
ATOM 3959 C C . ILE A 1 494 ? -1.376 22.514 -22.364 1.00 38.81 494 ILE A C 1
ATOM 3961 O O . ILE A 1 494 ? -2.412 21.977 -21.982 1.00 38.81 494 ILE A O 1
ATOM 3965 N N . TYR A 1 495 ? -1.326 23.807 -22.666 1.00 34.22 495 TYR A N 1
ATOM 3966 C CA . TYR A 1 495 ? -2.303 24.511 -23.509 1.00 34.22 495 TYR A CA 1
ATOM 3967 C C . TYR A 1 495 ? -1.377 25.233 -24.504 1.00 34.22 495 TYR A C 1
ATOM 3969 O O . TYR A 1 495 ? -0.519 25.987 -24.062 1.00 34.22 495 TYR A O 1
ATOM 3977 N N . GLU A 1 496 ? -1.291 24.854 -25.774 1.00 28.30 496 GLU A N 1
ATOM 3978 C CA . GLU A 1 496 ? -2.305 25.016 -26.827 1.00 28.30 496 GLU A CA 1
ATOM 3979 C C . GLU A 1 496 ? -2.327 23.858 -27.835 1.00 28.30 496 GLU A C 1
ATOM 3981 O O . GLU A 1 496 ? -1.247 23.307 -28.163 1.00 28.30 496 GLU A O 1
#

InterPro domains:
  IPR000836 Phosphoribosyltransferase domain [cd06223] (119-228)
  IPR011214 Uncharacterised conserved protein UCP020967 [PIRSF020967] (25-459)
  IPR022537 TRSP domain [PF12500] (349-469)
  IPR029057 Phosphoribosyltransferase-like [G3DSA:3.40.50.2020] (121-288)
  IPR029057 Phosphoribosyltransferase-like [SSF53271] (163-237)
  IPR041688 Orotate phosphoribosyltransferase-like [PF15609] (39-258)